Protein 9FT9 (pdb70)

Structure (mmCIF, N/CA/C/O backbone):
data_9FT9
#
_entry.id   9FT9
#
_cell.length_a   13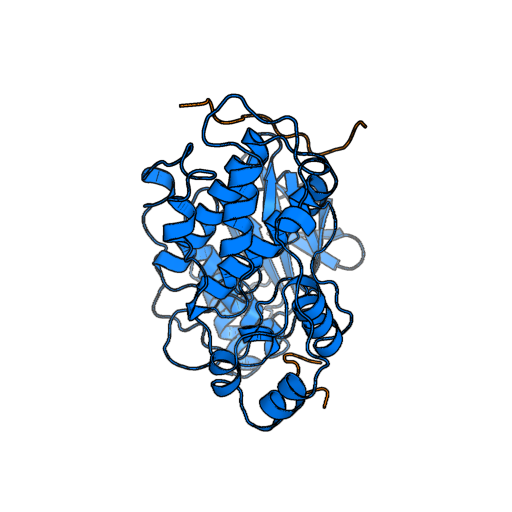7.700
_cell.length_b   137.700
_cell.length_c   63.950
_cell.angle_alpha   90.000
_cell.angle_beta   90.000
_cell.angle_gamma   120.000
#
_symmetry.space_group_name_H-M   'P 31 2 1'
#
loop_
_entity.id
_entity.type
_entity.pdbx_description
1 polymer 'Isoform 1 of Mitogen-activated protein kinase 8'
2 polymer 'C-Jun-amino-terminal kinase-interacting protein 1'
3 non-polymer 'PHOSPHOAMINOPHOSPHONIC ACID-ADENYLATE ESTER'
4 water water
#
loop_
_atom_site.group_PDB
_atom_site.id
_atom_site.type_symbol
_atom_site.label_atom_id
_atom_site.label_alt_id
_atom_site.label_comp_id
_atom_site.label_asym_id
_atom_site.label_entity_id
_atom_site.label_seq_id
_atom_site.pdbx_PDB_ins_code
_atom_site.Cartn_x
_atom_site.Cartn_y
_atom_site.Cartn_z
_atom_site.occupancy
_atom_site.B_iso_or_equiv
_atom_site.auth_seq_id
_atom_site.auth_comp_id
_atom_site.auth_asym_id
_atom_site.auth_atom_id
_atom_site.pdbx_PDB_model_num
ATOM 1 N N . ASP A 1 3 ? -51.06141 86.79520 -9.46202 1.000 141.57296 7 ASP A N 1
ATOM 2 C CA . ASP A 1 3 ? -51.91879 85.94446 -10.27903 1.000 145.44409 7 ASP A CA 1
ATOM 3 C C . ASP A 1 3 ? -51.60867 84.47607 -10.01822 1.000 150.37841 7 ASP A C 1
ATOM 4 O O . ASP A 1 3 ? -52.51628 83.63826 -9.94984 1.000 146.50882 7 ASP A O 1
ATOM 6 N N . ASN A 1 4 ? -50.32125 84.17001 -9.85818 1.000 160.02623 8 ASN A N 1
ATOM 7 C CA . ASN A 1 4 ? -49.86533 82.79312 -9.69578 1.000 156.24762 8 ASN A CA 1
ATOM 8 C C . ASN A 1 4 ? -49.83015 82.41655 -8.21843 1.000 144.62555 8 ASN A C 1
ATOM 9 O O . ASN A 1 4 ? -49.07159 82.99924 -7.43343 1.000 138.75971 8 ASN A O 1
ATOM 14 N N . ASN A 1 5 ? -50.62813 81.41958 -7.85677 1.000 123.88073 9 ASN A N 1
ATOM 15 C CA . ASN A 1 5 ? -50.79197 80.98307 -6.47862 1.000 117.57166 9 ASN A CA 1
ATOM 16 C C . ASN A 1 5 ? -49.79668 79.90820 -6.07463 1.000 103.08494 9 ASN A C 1
ATOM 17 O O . ASN A 1 5 ? -49.85525 79.41702 -4.93795 1.000 90.88548 9 ASN A O 1
ATOM 22 N N . PHE A 1 6 ? -48.90064 79.52169 -6.97205 1.000 100.57063 10 PHE A N 1
ATOM 23 C CA . PHE A 1 6 ? -47.94922 78.46326 -6.68983 1.000 98.74158 10 PHE A CA 1
ATOM 24 C C . PHE A 1 6 ? -46.53251 78.99283 -6.77337 1.000 101.01327 10 PHE A C 1
ATOM 25 O O . PHE A 1 6 ? -46.16996 79.71696 -7.70926 1.000 108.47170 10 PHE A O 1
ATOM 33 N N . TYR A 1 7 ? -45.73733 78.59835 -5.79660 1.000 96.74027 11 TYR A N 1
ATOM 34 C CA . TYR A 1 7 ? -44.29908 78.75387 -5.85254 1.000 96.57211 11 TYR A CA 1
ATOM 35 C C . TYR A 1 7 ? -43.67640 77.36073 -5.85141 1.000 93.71939 11 TYR A C 1
ATOM 36 O O . TYR A 1 7 ? -44.29959 76.37792 -5.43135 1.000 92.74368 11 TYR A O 1
ATOM 45 N N . SER A 1 8 ? -42.45907 77.27998 -6.37871 1.000 90.73845 12 SER A N 1
ATOM 46 C CA . SER A 1 8 ? -41.79060 76.01840 -6.67638 1.000 88.61020 12 SER A CA 1
ATOM 47 C C . SER A 1 8 ? -40.52341 75.91810 -5.83162 1.000 97.01584 12 SER A C 1
ATOM 48 O O . SER A 1 8 ? -39.56095 76.65837 -6.05995 1.000 106.36634 12 SER A O 1
ATOM 51 N N . VAL A 1 9 ? -40.51412 75.00084 -4.87965 1.000 91.65799 13 VAL A N 1
ATOM 52 C CA . VAL A 1 9 ? -39.34008 74.72088 -4.06365 1.000 85.56269 13 VAL A CA 1
ATOM 53 C C . VAL A 1 9 ? -38.56246 73.58214 -4.70385 1.000 90.07719 13 VAL A C 1
ATOM 54 O O . VAL A 1 9 ? -39.13719 72.71007 -5.36083 1.000 99.04387 13 VAL A O 1
ATOM 58 N N . GLU A 1 10 ? -37.24535 73.58219 -4.51543 1.000 92.43425 14 GLU A N 1
ATOM 59 C CA . GLU A 1 10 ? -36.39254 72.47421 -4.91840 1.000 87.86769 14 GLU A CA 1
ATOM 60 C C . GLU A 1 10 ? -36.04597 71.64302 -3.69174 1.000 82.38898 14 GLU A C 1
ATOM 61 O O . GLU A 1 10 ? -35.67972 72.20007 -2.65577 1.000 88.05670 14 GLU A O 1
ATOM 67 N N . ILE A 1 11 ? -36.22826 70.32085 -3.78364 1.000 95.94159 15 ILE A N 1
ATOM 68 C CA . ILE A 1 11 ? -35.87447 69.38523 -2.70597 1.000 88.23222 15 ILE A CA 1
ATOM 69 C C . ILE A 1 11 ? -35.01933 68.28864 -3.33747 1.000 89.38326 15 ILE A C 1
ATOM 70 O O . ILE A 1 11 ? -35.53064 67.23710 -3.73220 1.000 97.61328 15 ILE A O 1
ATOM 75 N N . GLY A 1 12 ? -33.70849 68.49834 -3.38190 1.000 91.97326 16 GLY A N 1
ATOM 76 C CA . GLY A 1 12 ? -32.86731 67.54890 -4.09301 1.000 90.72308 16 GLY A CA 1
ATOM 77 C C . GLY A 1 12 ? -33.29021 67.46491 -5.54831 1.000 100.90150 16 GLY A C 1
ATOM 78 O O . GLY A 1 12 ? -33.41456 68.48514 -6.23805 1.000 95.14136 16 GLY A O 1
ATOM 79 N N . ASP A 1 13 ? -33.53218 66.23187 -6.01720 1.000 110.21594 17 ASP A N 1
ATOM 80 C CA . ASP A 1 13 ? -33.92771 66.00444 -7.40964 1.000 121.60055 17 ASP A CA 1
ATOM 81 C C . ASP A 1 13 ? -35.24985 66.67740 -7.73701 1.000 116.29560 17 ASP A C 1
ATOM 82 O O . ASP A 1 13 ? -35.35551 67.44266 -8.70438 1.000 120.08101 17 ASP A O 1
ATOM 87 N N . SER A 1 14 ? -36.27297 66.39047 -6.94464 1.000 109.93835 18 SER A N 1
ATOM 88 C CA . SER A 1 14 ? -37.63429 66.71411 -7.32406 1.000 109.74598 18 SER A CA 1
ATOM 89 C C . SER A 1 14 ? -37.96422 68.16295 -6.98600 1.000 103.04427 18 SER A C 1
ATOM 90 O O . SER A 1 14 ? -37.41858 68.75299 -6.04496 1.000 95.94262 18 SER A O 1
ATOM 93 N N . THR A 1 15 ? -38.85534 68.73820 -7.78711 1.000 101.30569 19 THR A N 1
ATOM 94 C CA . THR A 1 15 ? -39.33952 70.09692 -7.59459 1.000 91.88444 19 THR A CA 1
ATOM 95 C C . THR A 1 15 ? -40.77446 70.03776 -7.09304 1.000 89.29396 19 THR A C 1
ATOM 96 O O . THR A 1 15 ? -41.64255 69.46831 -7.76393 1.000 91.16635 19 THR A O 1
ATOM 100 N N . PHE A 1 16 ? -41.02362 70.61679 -5.92183 1.000 85.55620 20 PHE A N 1
ATOM 101 C CA . PHE A 1 16 ? -42.38182 70.74982 -5.40615 1.000 84.12073 20 PHE A CA 1
ATOM 102 C C . PHE A 1 16 ? -42.95269 72.08988 -5.84456 1.000 87.74964 20 PHE A C 1
ATOM 103 O O . PHE A 1 16 ? -42.37612 73.14735 -5.55064 1.000 93.67989 20 PHE A O 1
ATOM 111 N N . THR A 1 17 ? -44.05975 72.05163 -6.56100 1.000 81.33245 21 THR A N 1
ATOM 112 C CA . THR A 1 17 ? -44.80271 73.26376 -6.86386 1.000 88.73414 21 THR A CA 1
ATOM 113 C C . THR A 1 17 ? -46.06616 73.19694 -6.03387 1.000 82.13590 21 THR A C 1
ATOM 114 O O . THR A 1 17 ? -46.91674 72.33620 -6.26514 1.000 84.07704 21 THR A O 1
ATOM 118 N N . VAL A 1 18 ? -46.16993 74.08372 -5.05005 1.000 82.25475 22 VAL A N 1
ATOM 119 C CA . VAL A 1 18 ? -47.20813 73.99160 -4.03754 1.000 81.10039 22 VAL A CA 1
ATOM 120 C C . VAL A 1 18 ? -47.83123 75.35920 -3.82241 1.000 85.31458 22 VAL A C 1
ATOM 121 O O . VAL A 1 18 ? -47.24373 76.39606 -4.14966 1.000 90.81694 22 VAL A O 1
ATOM 125 N N . LEU A 1 19 ? -49.03521 75.34532 -3.24921 1.000 80.01432 23 LEU A N 1
ATOM 126 C CA . LEU A 1 19 ? -49.72523 76.58967 -2.93451 1.000 81.33968 23 LEU A CA 1
ATOM 127 C C . LEU A 1 19 ? -48.90489 77.41356 -1.95665 1.000 80.40952 23 LEU A C 1
ATOM 128 O O . LEU A 1 19 ? -48.12297 76.88151 -1.16062 1.000 79.20264 23 LEU A O 1
ATOM 133 N N . LYS A 1 20 ? -49.10044 78.73424 -2.02680 1.000 82.61617 24 LYS A N 1
ATOM 134 C CA . LYS A 1 20 ? -48.34178 79.64305 -1.17751 1.000 81.14207 24 LYS A CA 1
ATOM 135 C C . LYS A 1 20 ? -48.57448 79.36379 0.31317 1.000 78.93830 24 LYS A C 1
ATOM 136 O O . LYS A 1 20 ? -47.68986 79.63481 1.13546 1.000 83.78460 24 LYS A O 1
ATOM 142 N N . ARG A 1 21 ? -49.73709 78.80082 0.68010 1.000 78.26740 25 ARG A N 1
ATOM 143 C CA . ARG A 1 21 ? -50.07704 78.61033 2.09086 1.000 75.09355 25 ARG A CA 1
ATOM 144 C C . ARG A 1 21 ? -49.11221 77.66549 2.79952 1.000 81.30186 25 ARG A C 1
ATOM 145 O O . ARG A 1 21 ? -49.01420 77.70543 4.03605 1.000 80.76605 25 ARG A O 1
ATOM 153 N N . TYR A 1 22 ? -48.39900 76.82206 2.04490 1.000 75.88132 26 TYR A N 1
ATOM 154 C CA . TYR A 1 22 ? -47.50379 75.81327 2.59960 1.000 77.80758 26 TYR A CA 1
ATOM 155 C C . TYR A 1 22 ? -46.07522 76.33475 2.50565 1.000 82.61879 26 TYR A C 1
ATOM 156 O O . TYR A 1 22 ? -45.51446 76.44383 1.40962 1.000 82.58774 26 TYR A O 1
ATOM 165 N N . GLN A 1 23 ? -45.49238 76.64561 3.65947 1.000 82.84757 27 GLN A N 1
ATOM 166 C CA . GLN A 1 23 ? -44.22561 77.34928 3.75987 1.000 80.48515 27 GLN A CA 1
ATOM 167 C C . GLN A 1 23 ? -43.17820 76.45232 4.38914 1.000 79.15903 27 GLN A C 1
ATOM 168 O O . GLN A 1 23 ? -43.50034 75.56223 5.17724 1.000 82.88273 27 GLN A O 1
ATOM 174 N N . ASN A 1 24 ? -41.92120 76.69618 4.03073 1.000 76.09573 28 ASN A N 1
ATOM 175 C CA . ASN A 1 24 ? -40.77806 76.10142 4.72876 1.000 81.37169 28 ASN A CA 1
ATOM 176 C C . ASN A 1 24 ? -40.76419 74.56890 4.60159 1.000 79.97970 28 ASN A C 1
ATOM 177 O O . ASN A 1 24 ? -40.57796 73.83851 5.58298 1.000 76.21119 28 ASN A O 1
ATOM 182 N N . LEU A 1 25 ? -40.94850 74.07902 3.37253 1.000 77.52131 29 LEU A N 1
ATOM 183 C CA . LEU A 1 25 ? -40.89202 72.63877 3.12917 1.000 79.14340 29 LEU A CA 1
ATOM 184 C C . LEU A 1 25 ? -39.52155 72.07422 3.48956 1.000 72.11995 29 LEU A C 1
ATOM 185 O O . LEU A 1 25 ? -38.48548 72.70765 3.24601 1.000 78.11844 29 LEU A O 1
ATOM 190 N N . LYS A 1 26 ? -39.52453 70.87575 4.09384 1.000 65.65358 30 LYS A N 1
ATOM 191 C CA . LYS A 1 26 ? -38.30683 70.12646 4.40579 1.000 67.59916 30 LYS A CA 1
ATOM 192 C C . LYS A 1 26 ? -38.59889 68.63666 4.30223 1.000 71.80883 30 LYS A C 1
ATOM 193 O O . LYS A 1 26 ? -39.72824 68.21975 4.58819 1.000 77.06111 30 LYS A O 1
ATOM 199 N N . PRO A 1 27 ? -37.62684 67.81514 3.89701 1.000 72.79044 31 PRO A N 1
ATOM 200 C CA . PRO A 1 27 ? -37.91254 66.39291 3.65330 1.000 67.16126 31 PRO A CA 1
ATOM 201 C C . PRO A 1 27 ? -37.89023 65.56225 4.92732 1.000 73.26312 31 PRO A C 1
ATOM 202 O O . PRO A 1 27 ? -37.01861 65.74196 5.78432 1.000 68.74736 31 PRO A O 1
ATOM 206 N N . ILE A 1 28 ? -38.83389 64.59950 5.01715 1.000 70.64623 32 ILE A N 1
ATOM 207 C CA . ILE A 1 28 ? -38.99651 63.76743 6.21763 1.000 71.98591 32 ILE A CA 1
ATOM 208 C C . ILE A 1 28 ? -39.01289 62.25975 5.94363 1.000 70.01706 32 ILE A C 1
ATOM 209 O O . ILE A 1 28 ? -38.92010 61.46200 6.88646 1.000 73.90344 32 ILE A O 1
ATOM 214 N N . GLY A 1 29 ? -39.13474 61.85122 4.68052 1.000 71.44398 33 GLY A N 1
ATOM 215 C CA . GLY A 1 29 ? -39.20461 60.43276 4.35336 1.000 72.13161 33 GLY A CA 1
ATOM 216 C C . GLY A 1 29 ? -39.39377 60.22573 2.86163 1.000 74.32702 33 GLY A C 1
ATOM 217 O O . GLY A 1 29 ? -39.54191 61.18100 2.09073 1.000 72.65706 33 GLY A O 1
ATOM 218 N N . SER A 1 30 ? -39.41270 58.95087 2.45931 1.000 75.31886 34 SER A N 1
ATOM 219 C CA . SER A 1 30 ? -39.45751 58.62745 1.03651 1.000 77.41705 34 SER A CA 1
ATOM 220 C C . SER A 1 30 ? -39.90256 57.18380 0.81934 1.000 78.83542 34 SER A C 1
ATOM 221 O O . SER A 1 30 ? -39.99647 56.38248 1.75253 1.000 76.54961 34 SER A O 1
ATOM 224 N N . GLY A 1 31 ? -40.15982 56.86831 -0.44277 1.000 80.88158 35 GLY A N 1
ATOM 225 C CA . GLY A 1 31 ? -40.55867 55.53650 -0.82653 1.000 81.63911 35 GLY A CA 1
ATOM 226 C C . GLY A 1 31 ? -40.63603 55.43571 -2.33226 1.000 91.29289 35 GLY A C 1
ATOM 227 O O . GLY A 1 31 ? -40.19215 56.32842 -3.05932 1.000 82.84070 35 GLY A O 1
ATOM 228 N N . ALA A 1 32 ? -41.24768 54.33911 -2.78861 1.000 88.38175 36 ALA A N 1
ATOM 229 C CA . ALA A 1 32 ? -41.37243 54.08570 -4.22071 1.000 94.57895 36 ALA A CA 1
ATOM 230 C C . ALA A 1 32 ? -41.97531 55.27618 -4.95912 1.000 96.33111 36 ALA A C 1
ATOM 231 O O . ALA A 1 32 ? -41.56406 55.59202 -6.08350 1.000 101.88691 36 ALA A O 1
ATOM 233 N N . GLN A 1 33 ? -42.94119 55.95427 -4.33955 1.000 88.15315 37 GLN A N 1
ATOM 234 C CA . GLN A 1 33 ? -43.67730 57.02845 -4.99113 1.000 95.33386 37 GLN A CA 1
ATOM 235 C C . GLN A 1 33 ? -42.98030 58.39990 -4.88224 1.000 93.18484 37 GLN A C 1
ATOM 236 O O . GLN A 1 33 ? -43.54346 59.41041 -5.32366 1.000 93.39350 37 GLN A O 1
ATOM 242 N N . GLY A 1 34 ? -41.76673 58.46462 -4.33151 1.000 94.88060 38 GLY A N 1
ATOM 243 C CA . GLY A 1 34 ? -41.01092 59.70024 -4.27061 1.000 98.21317 38 GLY A CA 1
ATOM 244 C C . GLY A 1 34 ? -40.74545 60.12157 -2.82960 1.000 98.55364 38 GLY A C 1
ATOM 245 O O . GLY A 1 34 ? -40.50919 59.28822 -1.95383 1.000 107.60701 38 GLY A O 1
ATOM 246 N N . ILE A 1 35 ? -40.80631 61.42847 -2.59793 1.000 86.81055 39 ILE A N 1
ATOM 247 C CA . ILE A 1 35 ? -40.27730 62.04442 -1.38903 1.000 84.88362 39 ILE A CA 1
ATOM 248 C C . ILE A 1 35 ? -41.39624 62.79509 -0.67698 1.000 77.69522 39 ILE A C 1
ATOM 249 O O . ILE A 1 35 ? -42.25077 63.41261 -1.32167 1.000 80.53150 39 ILE A O 1
ATOM 254 N N . VAL A 1 36 ? -41.41454 62.70564 0.65154 1.000 68.81060 40 VAL A N 1
ATOM 255 C CA . VAL A 1 36 ? -42.43575 63.34217 1.47325 1.000 69.63939 40 VAL A CA 1
ATOM 256 C C . VAL A 1 36 ? -41.81277 64.51920 2.20609 1.000 68.18619 40 VAL A C 1
ATOM 257 O O . VAL A 1 36 ? -40.68971 64.42313 2.70647 1.000 73.23503 40 VAL A O 1
ATOM 261 N N . CYS A 1 37 ? -42.53241 65.63589 2.25892 1.000 66.51761 41 CYS A N 1
ATOM 262 C CA . CYS A 1 37 ? -42.05324 66.84393 2.91904 1.000 68.85359 41 CYS A CA 1
ATOM 263 C C . CYS A 1 37 ? -42.96051 67.24698 4.07355 1.000 69.18956 41 CYS A C 1
ATOM 264 O O . CYS A 1 37 ? -44.17956 67.08781 3.99960 1.000 73.40092 41 CYS A O 1
ATOM 267 N N . ALA A 1 38 ? -42.36486 67.74226 5.15494 1.000 70.00289 42 ALA A N 1
ATOM 268 C CA . ALA A 1 38 ? -43.13937 68.47080 6.14548 1.000 63.15931 42 ALA A CA 1
ATOM 269 C C . ALA A 1 38 ? -43.25580 69.92217 5.70924 1.000 69.73715 42 ALA A C 1
ATOM 270 O O . ALA A 1 38 ? -42.39144 70.44410 4.99865 1.000 75.97092 42 ALA A O 1
ATOM 272 N N . ALA A 1 39 ? -44.33756 70.57702 6.12078 1.000 69.24500 43 ALA A N 1
ATOM 273 C CA . ALA A 1 39 ? -44.48329 71.99321 5.80708 1.000 71.64214 43 ALA A CA 1
ATOM 274 C C . ALA A 1 39 ? -45.35699 72.66279 6.84996 1.000 78.04063 43 ALA A C 1
ATOM 275 O O . ALA A 1 39 ? -46.12820 72.00924 7.56395 1.000 74.49851 43 ALA A O 1
ATOM 277 N N . TYR A 1 40 ? -45.23762 73.98781 6.90969 1.000 73.97980 44 TYR A N 1
ATOM 278 C CA . TYR A 1 40 ? -46.09691 74.81000 7.74362 1.000 78.01369 44 TYR A CA 1
ATOM 279 C C . TYR A 1 40 ? -47.22903 75.37785 6.88780 1.000 80.96908 44 TYR A C 1
ATOM 280 O O . TYR A 1 40 ? -46.97489 76.06976 5.89008 1.000 80.86681 44 TYR A O 1
ATOM 289 N N . ASP A 1 41 ? -48.47480 75.06425 7.26638 1.000 80.70273 45 ASP A N 1
ATOM 290 C CA . ASP A 1 41 ? -49.66853 75.58303 6.59093 1.000 78.42450 45 ASP A CA 1
ATOM 291 C C . ASP A 1 41 ? -50.11271 76.87010 7.28334 1.000 86.12077 45 ASP A C 1
ATOM 292 O O . ASP A 1 41 ? -50.75004 76.82556 8.34530 1.000 81.91230 45 ASP A O 1
ATOM 297 N N . ALA A 1 42 ? -49.82663 78.01474 6.64922 1.000 82.44020 46 ALA A N 1
ATOM 298 C CA . ALA A 1 42 ? -50.07097 79.31350 7.27158 1.000 86.83023 46 ALA A CA 1
ATOM 299 C C . ALA A 1 42 ? -51.54984 79.57823 7.53891 1.000 87.09409 46 ALA A C 1
ATOM 300 O O . ALA A 1 42 ? -51.87064 80.39692 8.40742 1.000 90.99922 46 ALA A O 1
ATOM 302 N N . ILE A 1 43 ? -52.45176 78.88247 6.84357 1.000 87.40157 47 ILE A N 1
ATOM 303 C CA . ILE A 1 43 ? -53.88544 79.08982 7.02916 1.000 79.93201 47 ILE A CA 1
ATOM 304 C C . ILE A 1 43 ? -54.40702 78.29197 8.22231 1.000 84.22525 47 ILE A C 1
ATOM 305 O O . ILE A 1 43 ? -55.17448 78.81222 9.04159 1.000 85.55755 47 ILE A O 1
ATOM 310 N N . LEU A 1 44 ? -54.01484 77.01264 8.33567 1.000 86.68604 48 LEU A N 1
ATOM 311 C CA . LEU A 1 44 ? -54.39934 76.18137 9.48005 1.000 81.62299 48 LEU A CA 1
ATOM 312 C C . LEU A 1 44 ? -53.48521 76.38312 10.68844 1.000 89.50103 48 LEU A C 1
ATOM 313 O O . LEU A 1 44 ? -53.83416 75.93141 11.79397 1.000 85.47881 48 LEU A O 1
ATOM 318 N N . GLU A 1 45 ? -52.32716 77.03718 10.48459 1.000 84.97878 49 GLU A N 1
ATOM 319 C CA . GLU A 1 45 ? -51.35081 77.34687 11.53206 1.000 83.72340 49 GLU A CA 1
ATOM 320 C C . GLU A 1 45 ? -50.90524 76.08640 12.27183 1.000 83.11187 49 GLU A C 1
ATOM 321 O O . GLU A 1 45 ? -50.97023 75.99423 13.50268 1.000 83.25912 49 GLU A O 1
ATOM 327 N N . ARG A 1 46 ? -50.44308 75.10866 11.49598 1.000 85.57909 50 ARG A N 1
ATOM 328 C CA . ARG A 1 46 ? -49.89046 73.87313 12.03125 1.000 82.77419 50 ARG A CA 1
ATOM 329 C C . ARG A 1 46 ? -49.07086 73.22111 10.93158 1.000 77.55919 50 ARG A C 1
ATOM 330 O O . ARG A 1 46 ? -49.16921 73.59014 9.75395 1.000 70.43495 50 ARG A O 1
ATOM 338 N N . ASN A 1 47 ? -48.26038 72.24192 11.33613 1.000 81.81984 51 ASN A N 1
ATOM 339 C CA . ASN A 1 47 ? -47.45545 71.47207 10.39902 1.000 74.35446 51 ASN A CA 1
ATOM 340 C C . ASN A 1 47 ? -48.30467 70.43113 9.68461 1.000 71.04775 51 ASN A C 1
ATOM 341 O O . ASN A 1 47 ? -49.26218 69.87690 10.23919 1.000 71.50638 51 ASN A O 1
ATOM 346 N N . VAL A 1 48 ? -47.92696 70.14981 8.44342 1.000 66.06283 52 VAL A N 1
ATOM 347 C CA . VAL A 1 48 ? -48.57975 69.12982 7.64428 1.000 70.23270 52 VAL A CA 1
ATOM 348 C C . VAL A 1 48 ? -47.51528 68.30136 6.93535 1.000 68.47955 52 VAL A C 1
ATOM 349 O O . VAL A 1 48 ? -46.32475 68.62331 6.94483 1.000 68.40018 52 VAL A O 1
ATOM 353 N N . ALA A 1 49 ? -47.96832 67.23616 6.29353 1.000 64.25128 53 ALA A N 1
ATOM 354 C CA . ALA A 1 49 ? -47.13157 66.42730 5.42711 1.000 66.63879 53 ALA A CA 1
ATOM 355 C C . ALA A 1 49 ? -47.63031 66.55749 3.99703 1.000 67.38407 53 ALA A C 1
ATOM 356 O O . ALA A 1 49 ? -48.82694 66.73586 3.75787 1.000 67.52278 53 ALA A O 1
ATOM 358 N N . ILE A 1 50 ? -46.69355 66.50854 3.04908 1.000 67.00436 54 ILE A N 1
ATOM 359 C CA . ILE A 1 50 ? -46.98354 66.75664 1.63951 1.000 66.97320 54 ILE A CA 1
ATOM 360 C C . ILE A 1 50 ? -46.29723 65.67766 0.81360 1.000 69.15200 54 ILE A C 1
ATOM 361 O O . ILE A 1 50 ? -45.06768 65.56092 0.83354 1.000 75.29662 54 ILE A O 1
ATOM 366 N N . LYS A 1 51 ? -47.08148 64.90668 0.07969 1.000 70.36834 55 LYS A N 1
ATOM 367 C CA . LYS A 1 51 ? -46.59008 63.82769 -0.75287 1.000 70.51790 55 LYS A CA 1
ATOM 368 C C . LYS A 1 51 ? -46.80652 64.25827 -2.18975 1.000 71.18286 55 LYS A C 1
ATOM 369 O O . LYS A 1 51 ? -47.81283 64.90149 -2.49038 1.000 71.63741 55 LYS A O 1
ATOM 375 N N . LYS A 1 52 ? -45.85893 63.94275 -3.07099 1.000 71.53297 56 LYS A N 1
ATOM 376 C CA . LYS A 1 52 ? -45.99238 64.28353 -4.48260 1.000 78.55763 56 LYS A CA 1
ATOM 377 C C . LYS A 1 52 ? -46.00696 63.02301 -5.32852 1.000 83.31837 56 LYS A C 1
ATOM 378 O O . LYS A 1 52 ? -45.07743 62.21013 -5.25434 1.000 91.29761 56 LYS A O 1
ATOM 384 N N . LEU A 1 53 ? -47.04124 62.88096 -6.15374 1.000 82.32791 57 LEU A N 1
ATOM 385 C CA . LEU A 1 53 ? -47.09165 61.84513 -7.18360 1.000 85.15565 57 LEU A CA 1
ATOM 386 C C . LEU A 1 53 ? -46.80277 62.51360 -8.52338 1.000 83.44018 57 LEU A C 1
ATOM 387 O O . LEU A 1 53 ? -47.62000 63.29530 -9.02245 1.000 81.03786 57 LEU A O 1
ATOM 392 N N . SER A 1 54 ? -45.64871 62.21642 -9.10455 1.000 82.61462 58 SER A N 1
ATOM 393 C CA . SER A 1 54 ? -45.27825 62.80179 -10.38254 1.000 87.72569 58 SER A CA 1
ATOM 394 C C . SER A 1 54 ? -45.65586 61.83950 -11.50274 1.000 90.62673 58 SER A C 1
ATOM 395 O O . SER A 1 54 ? -45.39281 60.63372 -11.40749 1.000 93.26787 58 SER A O 1
ATOM 398 N N . ARG A 1 55 ? -46.30884 62.38995 -12.55031 1.000 90.74747 59 ARG A N 1
ATOM 399 C CA . ARG A 1 55 ? -46.86349 61.72956 -13.73436 1.000 92.57841 59 ARG A CA 1
ATOM 400 C C . ARG A 1 55 ? -47.40931 60.35200 -13.39302 1.000 93.29275 59 ARG A C 1
ATOM 401 O O . ARG A 1 55 ? -47.01279 59.35791 -14.01461 1.000 93.14135 59 ARG A O 1
ATOM 409 N N . PRO A 1 56 ? -48.30053 60.24610 -12.40678 1.000 91.87843 60 PRO A N 1
ATOM 410 C CA . PRO A 1 56 ? -48.73013 58.91026 -11.96579 1.000 89.23628 60 PRO A CA 1
ATOM 411 C C . PRO A 1 56 ? -49.44967 58.11721 -13.04920 1.000 93.52608 60 PRO A C 1
ATOM 412 O O . PRO A 1 56 ? -49.40364 56.87898 -13.01981 1.000 92.53654 60 PRO A O 1
ATOM 416 N N . PHE A 1 57 ? -50.09204 58.78926 -14.01674 1.000 90.83780 61 PHE A N 1
ATOM 417 C CA . PHE A 1 57 ? -50.73784 58.13767 -15.15712 1.000 88.05962 61 PHE A CA 1
ATOM 418 C C . PHE A 1 57 ? -49.73943 57.62042 -16.19940 1.000 92.60040 61 PHE A C 1
ATOM 419 O O . PHE A 1 57 ? -50.17364 57.16272 -17.26359 1.000 94.45818 61 PHE A O 1
ATOM 427 N N . GLN A 1 58 ? -48.42658 57.68909 -15.93232 1.000 92.50172 62 GLN A N 1
ATOM 428 C CA . GLN A 1 58 ? -47.43352 57.37360 -16.96358 1.000 97.15732 62 GLN A CA 1
ATOM 429 C C . GLN A 1 58 ? -47.45981 55.89984 -17.36598 1.000 101.83912 62 GLN A C 1
ATOM 430 O O . GLN A 1 58 ? -47.16415 55.57771 -18.52196 1.000 110.17990 62 GLN A O 1
ATOM 436 N N . ASN A 1 59 ? -47.78907 54.99219 -16.44506 1.000 98.31142 63 ASN A N 1
ATOM 437 C CA . ASN A 1 59 ? -47.89732 53.58001 -16.79108 1.000 97.31850 63 ASN A CA 1
ATOM 438 C C . ASN A 1 59 ? -48.88140 52.90310 -15.84884 1.000 93.27152 63 ASN A C 1
ATOM 439 O O . ASN A 1 59 ? -49.34635 53.49473 -14.87194 1.000 91.68859 63 ASN A O 1
ATOM 444 N N . GLN A 1 60 ? -49.14782 51.62467 -16.12581 1.000 94.06814 64 GLN A N 1
ATOM 445 C CA . GLN A 1 60 ? -50.24809 50.92484 -15.46959 1.000 92.34467 64 GLN A CA 1
ATOM 446 C C . GLN A 1 60 ? -50.07760 50.86995 -13.95696 1.000 90.84523 64 GLN A C 1
ATOM 447 O O . GLN A 1 60 ? -50.97388 51.27793 -13.20759 1.000 90.78785 64 GLN A O 1
ATOM 453 N N . THR A 1 61 ? -48.93179 50.36076 -13.48530 1.000 85.90137 65 THR A N 1
ATOM 454 C CA . THR A 1 61 ? -48.80550 50.05947 -12.05950 1.000 87.14342 65 THR A CA 1
ATOM 455 C C . THR A 1 61 ? -48.75161 51.33582 -11.21670 1.000 89.76992 65 THR A C 1
ATOM 456 O O . THR A 1 61 ? -49.26642 51.36115 -10.08786 1.000 86.60970 65 THR A O 1
ATOM 460 N N . HIS A 1 62 ? -48.14191 52.40731 -11.74423 1.000 87.60350 66 HIS A N 1
ATOM 461 C CA . HIS A 1 62 ? -48.16711 53.69197 -11.04536 1.000 81.19946 66 HIS A CA 1
ATOM 462 C C . HIS A 1 62 ? -49.56989 54.26916 -11.00420 1.000 79.08092 66 HIS A C 1
ATOM 463 O O . HIS A 1 62 ? -49.96716 54.86248 -9.99408 1.000 77.72281 66 HIS A O 1
ATOM 470 N N . ALA A 1 63 ? -50.32832 54.11932 -12.10166 1.000 83.97323 67 ALA A N 1
ATOM 471 C CA . ALA A 1 63 ? -51.66729 54.70640 -12.18865 1.000 82.64517 67 ALA A CA 1
ATOM 472 C C . ALA A 1 63 ? -52.63553 54.03482 -11.22842 1.000 79.91896 67 ALA A C 1
ATOM 473 O O . ALA A 1 63 ? -53.35243 54.70968 -10.48075 1.000 78.84954 67 ALA A O 1
ATOM 475 N N . LYS A 1 64 ? -52.68071 52.70220 -11.24625 1.000 82.83206 68 LYS A N 1
ATOM 476 C CA . LYS A 1 64 ? -53.54391 51.97747 -10.31943 1.000 81.82013 68 LYS A CA 1
ATOM 477 C C . LYS A 1 64 ? -53.20502 52.34989 -8.88404 1.000 74.96263 68 LYS A C 1
ATOM 478 O O . LYS A 1 64 ? -54.10077 52.58403 -8.06176 1.000 72.31780 68 LYS A O 1
ATOM 484 N N . ARG A 1 65 ? -51.90967 52.45186 -8.58259 1.000 71.48513 69 ARG A N 1
ATOM 485 C CA . ARG A 1 65 ? -51.47311 52.75430 -7.22522 1.000 73.29299 69 ARG A CA 1
ATOM 486 C C . ARG A 1 65 ? -51.91174 54.15975 -6.79925 1.000 74.13951 69 ARG A C 1
ATOM 487 O O . ARG A 1 65 ? -52.33842 54.35793 -5.65545 1.000 74.65813 69 ARG A O 1
ATOM 495 N N . ALA A 1 66 ? -51.84178 55.14058 -7.71219 1.000 70.64057 70 ALA A N 1
ATOM 496 C CA . ALA A 1 66 ? -52.24757 56.50896 -7.38897 1.000 67.27345 70 ALA A CA 1
ATOM 497 C C . ALA A 1 66 ? -53.75707 56.62892 -7.21607 1.000 70.92739 70 ALA A C 1
ATOM 498 O O . ALA A 1 66 ? -54.23320 57.22758 -6.24256 1.000 72.34044 70 ALA A O 1
ATOM 500 N N . TYR A 1 67 ? -54.52502 56.08982 -8.17067 1.000 69.52924 71 TYR A N 1
ATOM 501 C CA . TYR A 1 67 ? -55.98101 56.09649 -8.06587 1.000 73.76975 71 TYR A CA 1
ATOM 502 C C . TYR A 1 67 ? -56.43389 55.52220 -6.72931 1.000 71.03753 71 TYR A C 1
ATOM 503 O O . TYR A 1 67 ? -57.19755 56.15486 -5.98965 1.000 66.92591 71 TYR A O 1
ATOM 512 N N . ARG A 1 68 ? -55.93946 54.33032 -6.38780 1.000 70.21241 72 ARG A N 1
ATOM 513 C CA . ARG A 1 68 ? -56.29641 53.72002 -5.11290 1.000 71.85649 72 ARG A CA 1
ATOM 514 C C . ARG A 1 68 ? -55.99153 54.66069 -3.95351 1.000 71.79780 72 ARG A C 1
ATOM 515 O O . ARG A 1 68 ? -56.84072 54.86570 -3.07262 1.000 68.76230 72 ARG A O 1
ATOM 523 N N . GLU A 1 69 ? -54.80199 55.27653 -3.95935 1.000 62.83125 73 GLU A N 1
ATOM 524 C CA . GLU A 1 69 ? -54.45021 56.19594 -2.88233 1.000 70.57947 73 GLU A CA 1
ATOM 525 C C . GLU A 1 69 ? -55.47481 57.32928 -2.76297 1.000 71.64553 73 GLU A C 1
ATOM 526 O O . GLU A 1 69 ? -56.05457 57.54835 -1.68909 1.000 69.58674 73 GLU A O 1
ATOM 532 N N . LEU A 1 70 ? -55.74524 58.03330 -3.86657 1.000 69.78511 74 LEU A N 1
ATOM 533 C CA . LEU A 1 70 ? -56.66746 59.16425 -3.80583 1.000 70.94451 74 LEU A CA 1
ATOM 534 C C . LEU A 1 70 ? -58.03904 58.72556 -3.32047 1.000 73.08567 74 LEU A C 1
ATOM 535 O O . LEU A 1 70 ? -58.60997 59.34020 -2.41163 1.000 75.21672 74 LEU A O 1
ATOM 540 N N . VAL A 1 71 ? -58.57964 57.64876 -3.89961 1.000 71.52636 75 VAL A N 1
ATOM 541 C CA . VAL A 1 71 ? -59.95884 57.27990 -3.59098 1.000 67.01418 75 VAL A CA 1
ATOM 542 C C . VAL A 1 71 ? -60.08564 56.93108 -2.12307 1.000 67.43407 75 VAL A C 1
ATOM 543 O O . VAL A 1 71 ? -61.03608 57.34973 -1.45140 1.000 71.73470 75 VAL A O 1
ATOM 547 N N . LEU A 1 72 ? -59.12689 56.15851 -1.60003 1.000 67.37161 76 LEU A N 1
ATOM 548 C CA . LEU A 1 72 ? -59.24157 55.66967 -0.22603 1.000 66.64179 76 LEU A CA 1
ATOM 549 C C . LEU A 1 72 ? -58.87056 56.72392 0.80903 1.000 74.41054 76 LEU A C 1
ATOM 550 O O . LEU A 1 72 ? -59.43523 56.71661 1.90751 1.000 74.50717 76 LEU A O 1
ATOM 555 N N . MET A 1 73 ? -57.92811 57.62746 0.50433 1.000 70.88146 77 MET A N 1
ATOM 556 C CA . MET A 1 73 ? -57.69151 58.73224 1.42757 1.000 71.44795 77 MET A CA 1
ATOM 557 C C . MET A 1 73 ? -58.95658 59.55956 1.63888 1.000 69.83005 77 MET A C 1
ATOM 558 O O . MET A 1 73 ? -59.17949 60.09642 2.73635 1.000 65.77204 77 MET A O 1
ATOM 563 N N . LYS A 1 74 ? -59.81349 59.65198 0.62155 1.000 72.18597 78 LYS A N 1
ATOM 564 C CA . LYS A 1 74 ? -61.04492 60.41452 0.80148 1.000 73.81389 78 LYS A CA 1
ATOM 565 C C . LYS A 1 74 ? -62.09309 59.66802 1.61993 1.000 72.66808 78 LYS A C 1
ATOM 566 O O . LYS A 1 74 ? -62.93532 60.31755 2.24551 1.000 83.35268 78 LYS A O 1
ATOM 572 N N . CYS A 1 75 ? -62.06240 58.32707 1.63592 1.000 68.23108 79 CYS A N 1
ATOM 573 C CA . CYS A 1 75 ? -63.07392 57.54925 2.36002 1.000 75.48247 79 CYS A CA 1
ATOM 574 C C . CYS A 1 75 ? -62.75845 57.41177 3.82999 1.000 74.19171 79 CYS A C 1
ATOM 575 O O . CYS A 1 75 ? -63.67576 57.39604 4.65813 1.000 76.26749 79 CYS A O 1
ATOM 578 N N . VAL A 1 76 ? -61.48025 57.26548 4.16231 1.000 66.67421 80 VAL A N 1
ATOM 579 C CA . VAL A 1 76 ? -61.12866 56.81428 5.49102 1.000 68.02095 80 VAL A CA 1
ATOM 580 C C . VAL A 1 76 ? -61.42731 57.90516 6.49755 1.000 71.25895 80 VAL A C 1
ATOM 581 O O . VAL A 1 76 ? -61.39490 59.10178 6.19237 1.000 74.67415 80 VAL A O 1
ATOM 585 N N . ASN A 1 77 ? -61.78133 57.48208 7.70167 1.000 62.35603 81 ASN A N 1
ATOM 586 C CA . ASN A 1 77 ? -62.11913 58.45129 8.72468 1.000 69.22838 81 ASN A CA 1
ATOM 587 C C . ASN A 1 77 ? -61.95056 57.72802 10.05920 1.000 64.51643 81 ASN A C 1
ATOM 588 O O . ASN A 1 77 ? -62.90390 57.13385 10.56332 1.000 73.24144 81 ASN A O 1
ATOM 593 N N . HIS A 1 78 ? -60.76277 57.83831 10.64311 1.000 60.35539 82 HIS A N 1
ATOM 594 C CA . HIS A 1 78 ? -60.53698 57.15332 11.90382 1.000 60.95563 82 HIS A CA 1
ATOM 595 C C . HIS A 1 78 ? -59.24132 57.67834 12.51111 1.000 59.61227 82 HIS A C 1
ATOM 596 O O . HIS A 1 78 ? -58.28975 57.98380 11.78139 1.000 57.92719 82 HIS A O 1
ATOM 603 N N . LYS A 1 79 ? -59.21916 57.79349 13.84779 1.000 57.09362 83 LYS A N 1
ATOM 604 C CA . LYS A 1 79 ? -58.07408 58.38299 14.53746 1.000 62.57067 83 LYS A CA 1
ATOM 605 C C . LYS A 1 79 ? -56.78369 57.60898 14.28714 1.000 63.63311 83 LYS A C 1
ATOM 606 O O . LYS A 1 79 ? -55.70688 58.15658 14.50013 1.000 69.99623 83 LYS A O 1
ATOM 612 N N . ASN A 1 80 ? -56.85992 56.33777 13.88506 1.000 63.22348 84 ASN A N 1
ATOM 613 C CA . ASN A 1 80 ? -55.66739 55.53792 13.63099 1.000 57.49227 84 ASN A CA 1
ATOM 614 C C . ASN A 1 80 ? -55.45150 55.28337 12.14632 1.000 58.39853 84 ASN A C 1
ATOM 615 O O . ASN A 1 80 ? -54.71072 54.36742 11.77493 1.000 61.90956 84 ASN A O 1
ATOM 620 N N . ILE A 1 81 ? -56.06273 56.09525 11.29686 1.000 62.15121 85 ILE A N 1
ATOM 621 C CA . ILE A 1 81 ? -55.74369 56.17106 9.87756 1.000 62.74968 85 ILE A CA 1
ATOM 622 C C . ILE A 1 81 ? -55.31243 57.60133 9.59166 1.000 64.03741 85 ILE A C 1
ATOM 623 O O . ILE A 1 81 ? -55.97248 58.55374 10.03024 1.000 73.45691 85 ILE A O 1
ATOM 628 N N . ILE A 1 82 ? -54.21359 57.75207 8.85458 1.000 64.98165 86 ILE A N 1
ATOM 629 C CA . ILE A 1 82 ? -53.71557 59.08468 8.54519 1.000 65.84760 86 ILE A CA 1
ATOM 630 C C . ILE A 1 82 ? -54.82402 59.91368 7.91538 1.000 68.18496 86 ILE A C 1
ATOM 631 O O . ILE A 1 82 ? -55.59777 59.43151 7.07181 1.000 67.83322 86 ILE A O 1
ATOM 636 N N . GLY A 1 83 ? -54.93492 61.16400 8.36111 1.000 66.55279 87 GLY A N 1
ATOM 637 C CA . GLY A 1 83 ? -56.05446 62.01007 7.98195 1.000 71.84740 87 GLY A CA 1
ATOM 638 C C . GLY A 1 83 ? -55.71491 62.84764 6.76771 1.000 69.22368 87 GLY A C 1
ATOM 639 O O . GLY A 1 83 ? -54.63734 63.44217 6.69732 1.000 68.66017 87 GLY A O 1
ATOM 640 N N . LEU A 1 84 ? -56.62966 62.87611 5.80298 1.000 63.80592 88 LEU A N 1
ATOM 641 C CA . LEU A 1 84 ? -56.44589 63.68963 4.61288 1.000 65.28544 88 LEU A CA 1
ATOM 642 C C . LEU A 1 84 ? -56.81597 65.14189 4.91752 1.000 72.24675 88 LEU A C 1
ATOM 643 O O . LEU A 1 84 ? -57.74142 65.40552 5.69642 1.000 74.43039 88 LEU A O 1
ATOM 648 N N . LEU A 1 85 ? -56.06510 66.08441 4.32354 1.000 63.68327 89 LEU A N 1
ATOM 649 C CA . LEU A 1 85 ? -56.24929 67.51651 4.54028 1.000 69.23577 89 LEU A CA 1
ATOM 650 C C . LEU A 1 85 ? -56.47399 68.30117 3.25809 1.000 66.50240 89 LEU A C 1
ATOM 651 O O . LEU A 1 85 ? -57.25844 69.25240 3.25806 1.000 76.67858 89 LEU A O 1
ATOM 656 N N . ASN A 1 86 ? -55.79339 67.95292 2.16740 1.000 64.05961 90 ASN A N 1
ATOM 657 C CA . ASN A 1 86 ? -55.94868 68.70495 0.92734 1.000 69.39952 90 ASN A CA 1
ATOM 658 C C . ASN A 1 86 ? -55.38501 67.89642 -0.22580 1.000 62.57512 90 ASN A C 1
ATOM 659 O O . ASN A 1 86 ? -54.41910 67.15273 -0.06107 1.000 73.62274 90 ASN A O 1
ATOM 664 N N . VAL A 1 87 ? -55.98248 68.07550 -1.39873 1.000 60.89221 91 VAL A N 1
ATOM 665 C CA . VAL A 1 87 ? -55.50418 67.48336 -2.64001 1.000 65.00957 91 VAL A CA 1
ATOM 666 C C . VAL A 1 87 ? -55.49764 68.58203 -3.68833 1.000 70.89598 91 VAL A C 1
ATOM 667 O O . VAL A 1 87 ? -56.49690 69.28879 -3.85761 1.000 80.12851 91 VAL A O 1
ATOM 671 N N . PHE A 1 88 ? -54.38553 68.72021 -4.39996 1.000 67.26897 92 PHE A N 1
ATOM 672 C CA . PHE A 1 88 ? -54.31903 69.74235 -5.42764 1.000 69.50718 92 PHE A CA 1
ATOM 673 C C . PHE A 1 88 ? -53.28551 69.34172 -6.47056 1.000 78.56503 92 PHE A C 1
ATOM 674 O O . PHE A 1 88 ? -52.45212 68.45588 -6.24551 1.000 75.66406 92 PHE A O 1
ATOM 682 N N . THR A 1 89 ? -53.37069 70.00410 -7.62588 1.000 79.33618 93 THR A N 1
ATOM 683 C CA . THR A 1 89 ? -52.38938 69.91839 -8.68879 1.000 76.18561 93 THR A CA 1
ATOM 684 C C . THR A 1 89 ? -52.09308 71.31914 -9.20137 1.000 85.85027 93 THR A C 1
ATOM 685 O O . THR A 1 89 ? -53.01588 72.13581 -9.33341 1.000 87.22700 93 THR A O 1
ATOM 689 N N . PRO A 1 90 ? -50.82406 71.63122 -9.50220 1.000 92.82752 94 PRO A N 1
ATOM 690 C CA . PRO A 1 90 ? -50.50426 72.98937 -9.98631 1.000 87.61015 94 PRO A CA 1
ATOM 691 C C . PRO A 1 90 ? -50.96386 73.26439 -11.41826 1.000 94.39357 94 PRO A C 1
ATOM 692 O O . PRO A 1 90 ? -51.24364 74.42415 -11.75075 1.000 104.72408 94 PRO A O 1
ATOM 696 N N . GLN A 1 91 ? -51.07408 72.24395 -12.26871 1.000 96.05610 95 GLN A N 1
ATOM 697 C CA . GLN A 1 91 ? -51.52110 72.43505 -13.64738 1.000 99.61249 95 GLN A CA 1
ATOM 698 C C . GLN A 1 91 ? -53.01119 72.78062 -13.70795 1.000 102.95889 95 GLN A C 1
ATOM 699 O O . GLN A 1 91 ? -53.81490 72.31329 -12.89677 1.000 99.99092 95 GLN A O 1
ATOM 705 N N . LYS A 1 92 ? -53.38281 73.60563 -14.69251 1.000 108.39323 96 LYS A N 1
ATOM 706 C CA . LYS A 1 92 ? -54.71437 74.20230 -14.71529 1.000 110.01701 96 LYS A CA 1
ATOM 707 C C . LYS A 1 92 ? -55.71227 73.47177 -15.61651 1.000 111.18830 96 LYS A C 1
ATOM 708 O O . LYS A 1 92 ? -56.91443 73.76169 -15.54325 1.000 102.52956 96 LYS A O 1
ATOM 714 N N . SE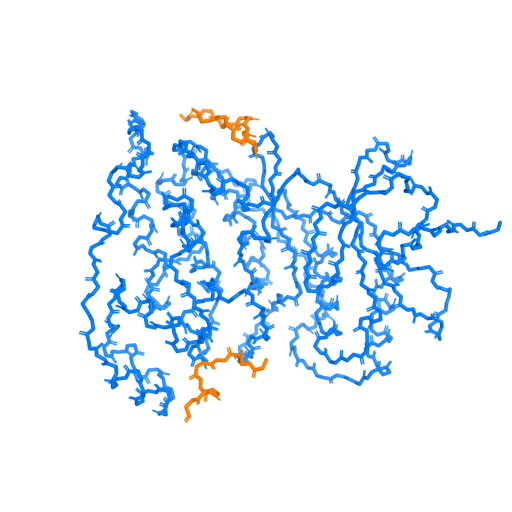R A 1 93 ? -55.26359 72.52937 -16.44791 1.000 111.25139 97 SER A N 1
ATOM 715 C CA . SER A 1 93 ? -56.15195 71.84185 -17.37938 1.000 109.38004 97 SER A CA 1
ATOM 716 C C . SER A 1 93 ? -55.79471 70.36158 -17.44003 1.000 103.62127 97 SER A C 1
ATOM 717 O O . SER A 1 93 ? -54.80717 69.91045 -16.85334 1.000 102.66662 97 SER A O 1
ATOM 720 N N . LEU A 1 94 ? -56.61419 69.60037 -18.16838 1.000 102.40006 98 LEU A N 1
ATOM 721 C CA . LEU A 1 94 ? -56.34187 68.17373 -18.32368 1.000 102.29275 98 LEU A CA 1
ATOM 722 C C . LEU A 1 94 ? -55.11828 67.93552 -19.20174 1.000 108.36605 98 LEU A C 1
ATOM 723 O O . LEU A 1 94 ? -54.31929 67.02928 -18.92588 1.000 106.06278 98 LEU A O 1
ATOM 728 N N . GLU A 1 95 ? -54.95873 68.71746 -20.27527 1.000 107.84815 99 GLU A N 1
ATOM 729 C CA . GLU A 1 95 ? -53.81089 68.50058 -21.15397 1.000 112.23938 99 GLU A CA 1
ATOM 730 C C . GLU A 1 95 ? -52.50355 68.73334 -20.40436 1.000 113.96795 99 GLU A C 1
ATOM 731 O O . GLU A 1 95 ? -51.55249 67.94910 -20.52849 1.000 115.39081 99 GLU A O 1
ATOM 737 N N . GLU A 1 96 ? -52.45652 69.78120 -19.58409 1.000 113.33647 100 GLU A N 1
ATOM 738 C CA . GLU A 1 96 ? -51.23381 70.16998 -18.90088 1.000 112.92697 100 GLU A CA 1
ATOM 739 C C . GLU A 1 96 ? -50.95165 69.33599 -17.65725 1.000 102.53782 100 GLU A C 1
ATOM 740 O O . GLU A 1 96 ? -49.86430 69.46736 -17.08517 1.000 100.73590 100 GLU A O 1
ATOM 746 N N . PHE A 1 97 ? -51.88441 68.48111 -17.24726 1.000 96.29255 101 PHE A N 1
ATOM 747 C CA . PHE A 1 97 ? -51.80020 67.79325 -15.95867 1.000 99.62672 101 PHE A CA 1
ATOM 748 C C . PHE A 1 97 ? -50.53312 66.93931 -15.83991 1.000 98.40542 101 PHE A C 1
ATOM 749 O O . PHE A 1 97 ? -50.23451 66.12202 -16.71646 1.000 103.96755 101 PHE A O 1
ATOM 757 N N . GLN A 1 98 ? -49.75923 67.15979 -14.76960 1.000 95.07616 102 GLN A N 1
ATOM 758 C CA . GLN A 1 98 ? -48.57739 66.33610 -14.51205 1.000 92.66422 102 GLN A CA 1
ATOM 759 C C . GLN A 1 98 ? -48.53844 65.69240 -13.13006 1.000 90.22988 102 GLN A C 1
ATOM 760 O O . GLN A 1 98 ? -48.32918 64.48115 -13.01468 1.000 92.56268 102 GLN A O 1
ATOM 766 N N . ASP A 1 99 ? -48.72977 66.48935 -12.07440 1.000 88.77920 103 ASP A N 1
ATOM 767 C CA . ASP A 1 99 ? -48.40546 66.07682 -10.71222 1.000 84.38176 103 ASP A CA 1
ATOM 768 C C . ASP A 1 99 ? -49.61826 66.23972 -9.81051 1.000 77.38624 103 ASP A C 1
ATOM 769 O O . ASP A 1 99 ? -50.40748 67.17304 -9.96734 1.000 81.39222 103 ASP A O 1
ATOM 774 N N . VAL A 1 100 ? -49.72175 65.35263 -8.83035 1.000 74.19658 104 VAL A N 1
ATOM 775 C CA . VAL A 1 100 ? -50.73954 65.40339 -7.78979 1.000 73.71126 104 VAL A CA 1
ATOM 776 C C . VAL A 1 100 ? -50.01735 65.60366 -6.47187 1.000 73.91908 104 VAL A C 1
ATOM 777 O O . VAL A 1 100 ? -48.93218 65.04991 -6.26566 1.000 79.11875 104 VAL A O 1
ATOM 781 N N . TYR A 1 101 ? -50.59600 66.41641 -5.59683 1.000 75.64804 105 TYR A N 1
ATOM 782 C CA . TYR A 1 101 ? -50.02453 66.66936 -4.28023 1.000 73.58270 105 TYR A CA 1
ATOM 783 C C . TYR A 1 101 ? -51.08050 66.32030 -3.24194 1.000 74.51403 105 TYR A C 1
ATOM 784 O O . TYR A 1 101 ? -52.21324 66.81175 -3.31872 1.000 70.62834 105 TYR A O 1
ATOM 793 N N . ILE A 1 102 ? -50.71372 65.44595 -2.30174 1.000 73.77412 106 ILE A N 1
ATOM 794 C CA . ILE A 1 102 ? -51.56554 65.00315 -1.19840 1.000 66.07759 106 ILE A CA 1
ATOM 795 C C . ILE A 1 102 ? -51.05505 65.63979 0.08846 1.000 67.34561 106 ILE A C 1
ATOM 796 O O . ILE A 1 102 ? -49.87529 65.48497 0.42789 1.000 63.21546 106 ILE A O 1
ATOM 801 N N . VAL A 1 103 ? -51.93727 66.31801 0.82193 1.000 66.29206 107 VAL A N 1
ATOM 802 C CA . VAL A 1 103 ? -51.58525 66.98330 2.07651 1.000 63.62944 107 VAL A CA 1
ATOM 803 C C . VAL A 1 103 ? -52.27984 66.26008 3.22982 1.000 63.89621 107 VAL A C 1
ATOM 804 O O . VAL A 1 103 ? -53.50819 66.09952 3.21722 1.000 70.91035 107 VAL A O 1
ATOM 808 N N . MET A 1 104 ? -51.50106 65.85638 4.24018 1.000 63.91901 108 MET A N 1
ATOM 809 C CA . MET A 1 104 ? -51.95185 65.01368 5.34808 1.000 66.49699 108 MET A CA 1
ATOM 810 C C . MET A 1 104 ? -51.49177 65.60432 6.66804 1.000 62.16354 108 MET A C 1
ATOM 811 O O . MET A 1 104 ? -50.53100 66.36933 6.71040 1.000 73.49806 108 MET A O 1
ATOM 816 N N . GLU A 1 105 ? -52.13487 65.18706 7.76358 1.000 64.24284 109 GLU A N 1
ATOM 817 C CA . GLU A 1 105 ? -51.61475 65.55109 9.07715 1.000 69.54298 109 GLU A CA 1
ATOM 818 C C . GLU A 1 105 ? -50.20466 64.97548 9.25004 1.000 68.57081 109 GLU A C 1
ATOM 819 O O . GLU A 1 105 ? -49.86332 63.93462 8.67661 1.000 65.21941 109 GLU A O 1
ATOM 825 N N . LEU A 1 106 ? -49.36237 65.68608 10.00349 1.000 72.84603 110 LEU A N 1
ATOM 826 C CA . LEU A 1 106 ? -47.94363 65.34888 10.13272 1.000 70.26397 110 LEU A CA 1
ATOM 827 C C . LEU A 1 106 ? -47.69868 64.48833 11.36932 1.000 65.99321 110 LEU A C 1
ATOM 828 O O . LEU A 1 106 ? -48.08139 64.86471 12.48357 1.000 77.20626 110 LEU A O 1
ATOM 833 N N . MET A 1 107 ? -47.03617 63.35183 11.18507 1.000 62.91519 111 MET A N 1
ATOM 834 C CA . MET A 1 107 ? -46.65208 62.49994 12.30634 1.000 66.79804 111 MET A CA 1
ATOM 835 C C . MET A 1 107 ? -45.14400 62.57850 12.51526 1.000 73.94193 111 MET A C 1
ATOM 836 O O . MET A 1 107 ? -44.39822 63.01533 11.63047 1.000 73.54916 111 MET A O 1
ATOM 841 N N . ASP A 1 108 ? -44.69011 62.16553 13.70429 1.000 67.59929 112 ASP A N 1
ATOM 842 C CA . ASP A 1 108 ? -43.30129 62.45449 14.04841 1.000 62.32084 112 ASP A CA 1
ATOM 843 C C . ASP A 1 108 ? -42.31588 61.46995 13.42452 1.000 70.89839 112 ASP A C 1
ATOM 844 O O . ASP A 1 108 ? -41.18334 61.84909 13.12141 1.000 79.62266 112 ASP A O 1
ATOM 849 N N . ALA A 1 109 ? -42.68261 60.20107 13.27657 1.000 73.52302 113 ALA A N 1
ATOM 850 C CA . ALA A 1 109 ? -41.73298 59.22063 12.75504 1.000 68.99120 113 ALA A CA 1
ATOM 851 C C . ALA A 1 109 ? -42.49386 58.00689 12.26028 1.000 66.33462 113 ALA A C 1
ATOM 852 O O . ALA A 1 109 ? -43.60852 57.73040 12.71675 1.000 61.09047 113 ALA A O 1
ATOM 854 N N . ASN A 1 110 ? -41.86303 57.25161 11.36647 1.000 64.89557 114 ASN A N 1
ATOM 855 C CA . ASN A 1 110 ? -42.43495 55.95406 11.05996 1.000 63.88042 114 ASN A CA 1
ATOM 856 C C . ASN A 1 110 ? -41.91928 54.90458 12.05497 1.000 65.66564 114 ASN A C 1
ATOM 857 O O . ASN A 1 110 ? -40.99879 55.15097 12.83331 1.000 73.81766 114 ASN A O 1
ATOM 862 N N . LEU A 1 111 ? -42.54638 53.71885 12.03436 1.000 64.48187 115 LEU A N 1
ATOM 863 C CA . LEU A 1 111 ? -42.33620 52.69855 13.05862 1.000 67.73709 115 LEU A CA 1
ATOM 864 C C . LEU A 1 111 ? -40.92732 52.08929 13.05512 1.000 74.47108 115 LEU A C 1
ATOM 865 O O . LEU A 1 111 ? -40.57086 51.41255 14.02811 1.000 74.62580 115 LEU A O 1
ATOM 870 N N . CYS A 1 112 ? -40.12088 52.30307 12.00539 1.000 66.14605 116 CYS A N 1
ATOM 871 C CA . CYS A 1 112 ? -38.77213 51.74479 11.99233 1.000 81.41987 116 CYS A CA 1
ATOM 872 C C . CYS A 1 112 ? -37.93352 52.28531 13.14064 1.000 84.79862 116 CYS A C 1
ATOM 873 O O . CYS A 1 112 ? -37.00637 51.61783 13.60141 1.000 93.45739 116 CYS A O 1
ATOM 876 N N . GLN A 1 113 ? -38.22103 53.49639 13.59559 1.000 82.80676 117 GLN A N 1
ATOM 877 C CA . GLN A 1 113 ? -37.42555 54.06492 14.67218 1.000 97.01594 117 GLN A CA 1
ATOM 878 C C . GLN A 1 113 ? -37.70632 53.36246 15.99093 1.000 88.73406 117 GLN A C 1
ATOM 879 O O . GLN A 1 113 ? -36.78191 53.05942 16.75402 1.000 93.61841 117 GLN A O 1
ATOM 885 N N . VAL A 1 114 ? -38.98304 53.11026 16.27005 1.000 84.56170 118 VAL A N 1
ATOM 886 C CA . VAL A 1 114 ? -39.41883 52.50318 17.52480 1.000 88.18392 118 VAL A CA 1
ATOM 887 C C . VAL A 1 114 ? -38.91121 51.07330 17.65033 1.000 91.25516 118 VAL A C 1
ATOM 888 O O . VAL A 1 114 ? -38.67957 50.56815 18.75511 1.000 92.33522 118 VAL A O 1
ATOM 892 N N . ILE A 1 115 ? -38.72795 50.40030 16.52203 1.000 87.21567 119 ILE A N 1
ATOM 893 C CA . ILE A 1 115 ? -38.47791 48.97178 16.54595 1.000 91.75194 119 ILE A CA 1
ATOM 894 C C . ILE A 1 115 ? -37.13754 48.62847 17.18674 1.000 100.01496 119 ILE A C 1
ATOM 895 O O . ILE A 1 115 ? -36.99989 47.56168 17.80366 1.000 97.99479 119 ILE A O 1
ATOM 900 N N . GLN A 1 116 ? -36.13156 49.50784 17.06573 1.000 102.67100 120 GLN A N 1
ATOM 901 C CA . GLN A 1 116 ? -34.82041 49.20115 17.63604 1.000 112.14929 120 GLN A CA 1
ATOM 902 C C . GLN A 1 116 ? -34.79050 49.35129 19.15834 1.000 113.92645 120 GLN A C 1
ATOM 903 O O . GLN A 1 116 ? -33.94307 48.73264 19.81706 1.000 118.70171 120 GLN A O 1
ATOM 909 N N . MET A 1 117 ? -35.67652 50.16587 19.73386 1.000 111.01347 121 MET A N 1
ATOM 910 C CA . MET A 1 117 ? -35.67427 50.40934 21.17132 1.000 114.57420 121 MET A CA 1
ATOM 911 C C . MET A 1 117 ? -36.54711 49.39128 21.89753 1.000 110.61646 121 MET A C 1
ATOM 912 O O . MET A 1 117 ? -37.40607 48.74031 21.30325 1.000 107.90580 121 MET A O 1
ATOM 917 N N . GLU A 1 118 ? -36.32508 49.27128 23.20811 1.000 114.19610 122 GLU A N 1
ATOM 918 C CA . GLU A 1 118 ? -37.05448 48.30878 24.02767 1.000 113.41656 122 GLU A CA 1
ATOM 919 C C . GLU A 1 118 ? -38.32240 48.95793 24.56615 1.000 107.79304 122 GLU A C 1
ATOM 920 O O . GLU A 1 118 ? -38.26357 49.98953 25.24551 1.000 107.16336 122 GLU A O 1
ATOM 926 N N . LEU A 1 119 ? -39.46149 48.35122 24.26774 1.000 104.30216 123 LEU A N 1
ATOM 927 C CA . LEU A 1 119 ? -40.74599 48.86202 24.70914 1.000 95.60707 123 LEU A CA 1
ATOM 928 C C . LEU A 1 119 ? -41.22594 48.03140 25.88482 1.000 94.27787 123 LEU A C 1
ATOM 929 O O . LEU A 1 119 ? -41.08297 46.80363 25.89062 1.000 98.31516 123 LEU A O 1
ATOM 934 N N . ASP A 1 120 ? -41.77553 48.70276 26.88958 1.000 84.99320 124 ASP A N 1
ATOM 935 C CA . ASP A 1 120 ? -42.41383 47.97380 27.97393 1.000 86.75856 124 ASP A CA 1
ATOM 936 C C . ASP A 1 120 ? -43.76368 47.43314 27.49825 1.000 86.10653 124 ASP A C 1
ATOM 937 O O . ASP A 1 120 ? -44.19701 47.67176 26.36566 1.000 83.99941 124 ASP A O 1
ATOM 942 N N . HIS A 1 121 ? -44.44439 46.69303 28.37657 1.000 87.02878 125 HIS A N 1
ATOM 943 C CA . HIS A 1 121 ? -45.65535 45.99541 27.94874 1.000 84.02455 125 HIS A CA 1
ATOM 944 C C . HIS A 1 121 ? -46.78748 46.97351 27.66431 1.000 81.38813 125 HIS A C 1
ATOM 945 O O . HIS A 1 121 ? -47.48437 46.83353 26.65024 1.000 78.53282 125 HIS A O 1
ATOM 952 N N . GLU A 1 122 ? -46.97309 47.98249 28.52664 1.000 79.72898 126 GLU A N 1
ATOM 953 C CA . GLU A 1 122 ? -48.02594 48.96216 28.28085 1.000 75.75611 126 GLU A CA 1
ATOM 954 C C . GLU A 1 122 ? -47.89948 49.53698 26.87961 1.000 74.62621 126 GLU A C 1
ATOM 955 O O . GLU A 1 122 ? -48.85279 49.49776 26.09614 1.000 76.52906 126 GLU A O 1
ATOM 961 N N . ARG A 1 123 ? -46.70330 50.00405 26.51508 1.000 73.91921 127 ARG A N 1
ATOM 962 C CA . ARG A 1 123 ? -46.55796 50.68839 25.23250 1.000 76.44608 127 ARG A CA 1
ATOM 963 C C . ARG A 1 123 ? -46.67483 49.72469 24.06029 1.000 71.91489 127 ARG A C 1
ATOM 964 O O . ARG A 1 123 ? -47.25047 50.06756 23.02212 1.000 70.66191 127 ARG A O 1
ATOM 972 N N . MET A 1 124 ? -46.11784 48.52815 24.19589 1.000 74.14549 128 MET A N 1
ATOM 973 C CA . MET A 1 124 ? -46.19213 47.55281 23.11898 1.000 69.26829 128 MET A CA 1
ATOM 974 C C . MET A 1 124 ? -47.64581 47.17846 22.83396 1.000 74.17850 128 MET A C 1
ATOM 975 O O . MET A 1 124 ? -48.09096 47.21680 21.67976 1.000 70.16964 128 MET A O 1
ATOM 980 N N . SER A 1 125 ? -48.42552 46.87545 23.88518 1.000 67.76244 129 SER A N 1
ATOM 981 C CA . SER A 1 125 ? -49.80564 46.45049 23.65637 1.000 73.13246 129 SER A CA 1
ATOM 982 C C . SER A 1 125 ? -50.67381 47.61033 23.17755 1.000 71.38321 129 SER A C 1
ATOM 983 O O . SER A 1 125 ? -51.59252 47.40930 22.36891 1.000 63.13058 129 SER A O 1
ATOM 986 N N . TYR A 1 126 ? -50.42697 48.82501 23.68780 1.000 69.21720 130 TYR A N 1
ATOM 987 C CA . TYR A 1 126 ? -51.22663 49.97608 23.26459 1.000 69.70894 130 TYR A CA 1
ATOM 988 C C . TYR A 1 126 ? -51.01239 50.27119 21.78331 1.000 70.36364 130 TYR A C 1
ATOM 989 O O . TYR A 1 126 ? -51.97659 50.53032 21.03948 1.000 67.43741 130 TYR A O 1
ATOM 998 N N . LEU A 1 127 ? -49.75911 50.20207 21.32689 1.000 64.99119 131 LEU A N 1
ATOM 999 C CA . LEU A 1 127 ? -49.47003 50.48777 19.92458 1.000 66.34685 131 LEU A CA 1
ATOM 1000 C C . LEU A 1 127 ? -50.11824 49.46138 19.00253 1.000 60.72511 131 LEU A C 1
ATOM 1001 O O . LEU A 1 127 ? -50.65150 49.82056 17.94967 1.000 65.28721 131 LEU A O 1
ATOM 1006 N N . LEU A 1 128 ? -50.06869 48.17929 19.36813 1.000 65.93555 132 LEU A N 1
ATOM 1007 C CA . LEU A 1 128 ? -50.72261 47.14990 18.55994 1.000 69.08059 132 LEU A CA 1
ATOM 1008 C C . LEU A 1 128 ? -52.23300 47.37053 18.54226 1.000 65.84763 132 LEU A C 1
ATOM 1009 O O . LEU A 1 128 ? -52.87370 47.35556 17.47610 1.000 58.79060 132 LEU A O 1
ATOM 1014 N N . TYR A 1 129 ? -52.81614 47.63227 19.71796 1.000 63.39495 133 TYR A N 1
ATOM 1015 C CA . TYR A 1 129 ? -54.24302 47.93782 19.77463 1.000 63.14487 133 TYR A CA 1
ATOM 1016 C C . TYR A 1 129 ? -54.61312 49.04111 18.78265 1.000 63.62920 133 TYR A C 1
ATOM 1017 O O . TYR A 1 129 ? -55.53620 48.87877 17.97534 1.000 62.77052 133 TYR A O 1
ATOM 1026 N N . GLN A 1 130 ? -53.87827 50.15681 18.79726 1.000 62.13241 134 GLN A N 1
ATOM 1027 C CA . GLN A 1 130 ? -54.18238 51.22127 17.84706 1.000 63.71141 134 GLN A CA 1
ATOM 1028 C C . GLN A 1 130 ? -54.05136 50.71934 16.42388 1.000 62.33691 134 GLN A C 1
ATOM 1029 O O . GLN A 1 130 ? -54.92429 50.97874 15.58840 1.000 61.93587 134 GLN A O 1
ATOM 1035 N N . MET A 1 131 ? -52.98345 49.95998 16.14752 1.000 56.82526 135 MET A N 1
ATOM 1036 C CA . MET A 1 131 ? -52.76424 49.39123 14.82109 1.000 59.74970 135 MET A CA 1
ATOM 1037 C C . MET A 1 131 ? -53.91393 48.48052 14.41779 1.000 63.71785 135 MET A C 1
ATOM 1038 O O . MET A 1 131 ? -54.38598 48.53345 13.27245 1.000 60.70306 135 MET A O 1
ATOM 1043 N N . LEU A 1 132 ? -54.38129 47.63332 15.34698 1.000 59.53540 136 LEU A N 1
ATOM 1044 C CA . LEU A 1 132 ? -55.48927 46.73491 15.02633 1.000 60.99190 136 LEU A CA 1
ATOM 1045 C C . LEU A 1 132 ? -56.77471 47.51831 14.79796 1.000 60.39605 136 LEU A C 1
ATOM 1046 O O . LEU A 1 132 ? -57.57938 47.16100 13.93030 1.000 61.34572 136 LEU A O 1
ATOM 1051 N N . CYS A 1 133 ? -56.98500 48.59904 15.55958 1.000 65.85108 137 CYS A N 1
ATOM 1052 C CA . CYS A 1 133 ? -58.16623 49.44036 15.34576 1.000 60.86056 137 CYS A CA 1
ATOM 1053 C C . CYS A 1 133 ? -58.14721 50.08669 13.96168 1.000 58.83928 137 CYS A C 1
ATOM 1054 O O . CYS A 1 133 ? -59.20166 50.27574 13.33743 1.000 59.98081 137 CYS A O 1
ATOM 1057 N N . GLY A 1 134 ? -56.96773 50.49624 13.49321 1.000 59.49924 138 GLY A N 1
ATOM 1058 C CA . GLY A 1 134 ? -56.88439 51.04190 12.15056 1.000 58.26836 138 GLY A CA 1
ATOM 1059 C C . GLY A 1 134 ? -57.28898 50.01080 11.12178 1.000 58.17723 138 GLY A C 1
ATOM 1060 O O . GLY A 1 134 ? -58.05926 50.30445 10.20117 1.000 61.32162 138 GLY A O 1
ATOM 1061 N N . ILE A 1 135 ? -56.83055 48.77258 11.30934 1.000 54.63515 139 ILE A N 1
ATOM 1062 C CA . ILE A 1 135 ? -57.11159 47.69686 10.36022 1.000 53.11613 139 ILE A CA 1
ATOM 1063 C C . ILE A 1 135 ? -58.59318 47.33194 10.38313 1.000 56.68599 139 ILE A C 1
ATOM 1064 O O . ILE A 1 135 ? -59.24127 47.22816 9.32749 1.000 56.81720 139 ILE A O 1
ATOM 1069 N N . LYS A 1 136 ? -59.16904 47.17065 11.58288 1.000 55.46329 140 LYS A N 1
ATOM 1070 C CA . LYS A 1 136 ? -60.58765 46.84777 11.64605 1.000 57.89902 140 LYS A CA 1
ATOM 1071 C C . LYS A 1 136 ? -61.39959 47.88322 10.89401 1.000 59.68038 140 LYS A C 1
ATOM 1072 O O . LYS A 1 136 ? -62.35726 47.54063 10.18677 1.000 57.02726 140 LYS A O 1
ATOM 1078 N N . HIS A 1 137 ? -61.01445 49.15523 11.00231 1.000 53.42935 141 HIS A N 1
ATOM 1079 C CA . HIS A 1 137 ? -61.75247 50.19502 10.28214 1.000 58.82448 141 HIS A CA 1
ATOM 1080 C C . HIS A 1 137 ? -61.69566 49.94406 8.77636 1.000 57.98293 141 HIS A C 1
ATOM 1081 O O . HIS A 1 137 ? -62.72394 49.96223 8.09528 1.000 63.02677 141 HIS A O 1
ATOM 1088 N N . LEU A 1 138 ? -60.50387 49.62685 8.24622 1.000 56.12835 142 LEU A N 1
ATOM 1089 C CA . LEU A 1 138 ? -60.41422 49.29077 6.82528 1.000 53.21769 142 LEU A CA 1
ATOM 1090 C C . LEU A 1 138 ? -61.21184 48.04091 6.49847 1.000 65.59712 142 LEU A C 1
ATOM 1091 O O . LEU A 1 138 ? -61.86492 47.95736 5.44612 1.000 58.69943 142 LEU A O 1
ATOM 1096 N N . HIS A 1 139 ? -61.11088 47.03305 7.36404 1.000 56.16044 143 HIS A N 1
ATOM 1097 C CA . HIS A 1 139 ? -61.81382 45.80003 7.11114 1.000 62.00638 143 HIS A CA 1
ATOM 1098 C C . HIS A 1 139 ? -63.31597 45.97783 7.22577 1.000 67.18402 143 HIS A C 1
ATOM 1099 O O . HIS A 1 139 ? -64.06325 45.24861 6.56294 1.000 54.11565 143 HIS A O 1
ATOM 1106 N N . SER A 1 140 ? -63.78012 46.93652 8.03511 1.000 65.38448 144 SER A N 1
ATOM 1107 C CA . SER A 1 140 ? -65.22688 47.09945 8.20671 1.000 63.91699 144 SER A CA 1
ATOM 1108 C C . SER A 1 140 ? -65.92424 47.58785 6.93623 1.000 54.14343 144 SER A C 1
ATOM 1109 O O . SER A 1 140 ? -67.15167 47.57510 6.88679 1.000 67.02067 144 SER A O 1
ATOM 1112 N N . ALA A 1 141 ? -65.18010 48.02439 5.91104 1.000 65.22722 145 ALA A N 1
ATOM 1113 C CA . ALA A 1 141 ? -65.75060 48.28295 4.58795 1.000 60.18100 145 ALA A CA 1
ATOM 1114 C C . ALA A 1 141 ? -65.17657 47.36619 3.50745 1.000 63.93781 145 ALA A C 1
ATOM 1115 O O . ALA A 1 141 ? -65.31463 47.66372 2.31191 1.000 68.53260 145 ALA A O 1
ATOM 1117 N N . GLY A 1 142 ? -64.51782 46.26911 3.88918 1.000 60.94483 146 GLY A N 1
ATOM 1118 C CA . GLY A 1 142 ? -63.99315 45.32762 2.91257 1.000 63.34021 146 GLY A CA 1
ATOM 1119 C C . GLY A 1 142 ? -62.63446 45.68205 2.34446 1.000 71.29504 146 GLY A C 1
ATOM 1120 O O . GLY A 1 142 ? -62.11199 44.92757 1.51162 1.000 72.77243 146 GLY A O 1
ATOM 1121 N N . ILE A 1 143 ? -62.05238 46.79939 2.76830 1.000 61.77516 147 ILE A N 1
ATOM 1122 C CA . ILE A 1 143 ? -60.74624 47.21218 2.29896 1.000 62.23060 147 ILE A CA 1
ATOM 1123 C C . ILE A 1 143 ? -59.68425 46.33389 2.93865 1.000 62.49072 147 ILE A C 1
ATOM 1124 O O . ILE A 1 143 ? -59.59772 46.23952 4.16970 1.000 58.22489 147 ILE A O 1
ATOM 1129 N N . ILE A 1 144 ? -58.86145 45.70244 2.10589 1.000 60.59535 148 ILE A N 1
ATOM 1130 C CA . ILE A 1 144 ? -57.69434 44.95234 2.56256 1.000 62.89916 148 ILE A CA 1
ATOM 1131 C C . ILE A 1 144 ? -56.44961 45.74781 2.18917 1.000 63.94313 148 ILE A C 1
ATOM 1132 O O . ILE A 1 144 ? -56.21926 46.02964 1.00560 1.000 67.41738 148 ILE A O 1
ATOM 1137 N N . HIS A 1 145 ? -55.63143 46.08497 3.18978 1.000 64.56615 149 HIS A N 1
ATOM 1138 C CA . HIS A 1 145 ? -54.47553 46.96314 2.96154 1.000 60.54928 149 HIS A CA 1
ATOM 1139 C C . HIS A 1 145 ? -53.40725 46.31374 2.08029 1.000 63.06222 149 HIS A C 1
ATOM 1140 O O . HIS A 1 145 ? -52.86561 46.96186 1.17480 1.000 58.97736 149 HIS A O 1
ATOM 1147 N N . ARG A 1 146 ? -53.04409 45.05779 2.37463 1.000 61.35162 150 ARG A N 1
ATOM 1148 C CA . ARG A 1 146 ? -52.04379 44.23238 1.68263 1.000 59.82224 150 ARG A CA 1
ATOM 1149 C C . ARG A 1 146 ? -50.61525 44.74309 1.77602 1.000 67.59927 150 ARG A C 1
ATOM 1150 O O . ARG A 1 146 ? -49.71975 44.11291 1.18451 1.000 75.95039 150 ARG A O 1
ATOM 1158 N N . ASP A 1 147 ? -50.35243 45.85602 2.45799 1.000 65.42387 151 ASP A N 1
ATOM 1159 C CA . ASP A 1 147 ? -48.99357 46.39937 2.45410 1.000 63.24834 151 ASP A CA 1
ATOM 1160 C C . ASP A 1 147 ? -48.60063 46.92127 3.82779 1.000 61.40772 151 ASP A C 1
ATOM 1161 O O . ASP A 1 147 ? -47.87163 47.91151 3.93180 1.000 60.77052 151 ASP A O 1
ATOM 1166 N N . LEU A 1 148 ? -49.08877 46.29388 4.90238 1.000 48.95307 152 LEU A N 1
ATOM 1167 C CA . LEU A 1 148 ? -48.62679 46.67721 6.22732 1.000 54.74900 152 LEU A CA 1
ATOM 1168 C C . LEU A 1 148 ? -47.17421 46.24808 6.42418 1.000 68.61760 152 LEU A C 1
ATOM 1169 O O . LEU A 1 148 ? -46.78232 45.12901 6.07593 1.000 63.57021 152 LEU A O 1
ATOM 1174 N N . LYS A 1 149 ? -46.39644 47.15142 7.00360 1.000 65.77313 153 LYS A N 1
ATOM 1175 C CA . LYS A 1 149 ? -44.96806 47.03986 7.25620 1.000 66.74827 153 LYS A CA 1
ATOM 1176 C C . LYS A 1 149 ? -44.56041 48.29679 8.03281 1.000 67.53042 153 LYS A C 1
ATOM 1177 O O . LYS A 1 149 ? -45.27568 49.30041 7.97949 1.000 64.72957 153 LYS A O 1
ATOM 1183 N N . PRO A 1 150 ? -43.45521 48.25361 8.79208 1.000 65.47536 154 PRO A N 1
ATOM 1184 C CA . PRO A 1 150 ? -43.12520 49.39439 9.66950 1.000 67.66790 154 PRO A CA 1
ATOM 1185 C C . PRO A 1 150 ? -42.93093 50.72438 8.94464 1.000 65.14255 154 PRO A C 1
ATOM 1186 O O . PRO A 1 150 ? -43.17879 51.78202 9.55000 1.000 63.51463 154 PRO A O 1
ATOM 1190 N N . SER A 1 151 ? -42.46838 50.72188 7.68829 1.000 58.27813 155 SER A N 1
ATOM 1191 C CA . SER A 1 151 ? -42.34394 51.99833 6.99149 1.000 64.10269 155 SER A CA 1
ATOM 1192 C C . SER A 1 151 ? -43.70042 52.58635 6.62214 1.000 67.41780 155 SER A C 1
ATOM 1193 O O . SER A 1 151 ? -43.75173 53.72066 6.14510 1.000 68.34715 155 SER A O 1
ATOM 1196 N N . ASN A 1 152 ? -44.79279 51.85179 6.83314 1.000 62.35306 156 ASN A N 1
ATOM 1197 C CA . ASN A 1 152 ? -46.13931 52.31919 6.52296 1.000 62.38833 156 ASN A CA 1
ATOM 1198 C C . ASN A 1 152 ? -46.96100 52.61118 7.76691 1.000 63.51773 156 ASN A C 1
ATOM 1199 O O . ASN A 1 152 ? -48.17353 52.78803 7.66602 1.000 58.29633 156 ASN A O 1
ATOM 1204 N N . ILE A 1 153 ? -46.33886 52.63438 8.94157 1.000 62.82509 157 ILE A N 1
ATOM 1205 C CA . ILE A 1 153 ? -47.01380 53.00691 10.17986 1.000 58.77958 157 ILE A CA 1
ATOM 1206 C C . ILE A 1 153 ? -46.25213 54.17876 10.76841 1.000 65.98028 157 ILE A C 1
ATOM 1207 O O . ILE A 1 153 ? -45.01644 54.15507 10.80565 1.000 65.51824 157 ILE A O 1
ATOM 1212 N N . VAL A 1 154 ? -46.96658 55.21288 11.20696 1.000 60.29807 158 VAL A N 1
ATOM 1213 C CA . VAL A 1 154 ? -46.26849 56.35558 11.77643 1.000 63.08914 158 VAL A CA 1
ATOM 1214 C C . VAL A 1 154 ? -46.77442 56.58655 13.19290 1.000 62.53500 158 VAL A C 1
ATOM 1215 O O . VAL A 1 154 ? -47.87755 56.17538 13.56158 1.000 59.90826 158 VAL A O 1
ATOM 1219 N N . VAL A 1 155 ? -45.94223 57.26007 13.99547 1.000 58.55224 159 VAL A N 1
ATOM 1220 C CA . VAL A 1 155 ? -46.22056 57.46350 15.40664 1.000 59.49296 159 VAL A CA 1
ATOM 1221 C C . VAL A 1 155 ? -45.86505 58.89439 15.79551 1.000 67.14316 159 VAL A C 1
ATOM 1222 O O . VAL A 1 155 ? -45.10711 59.58215 15.10799 1.000 65.04752 159 VAL A O 1
ATOM 1226 N N . LYS A 1 156 ? -46.43671 59.34176 16.90786 1.000 66.73479 160 LYS A N 1
ATOM 1227 C CA . LYS A 1 156 ? -46.12016 60.62211 17.50995 1.000 68.89556 160 LYS A CA 1
ATOM 1228 C C . LYS A 1 156 ? -45.57130 60.38175 18.90002 1.000 72.44576 160 LYS A C 1
ATOM 1229 O O . LYS A 1 156 ? -45.86234 59.36367 19.53088 1.000 73.78589 160 LYS A O 1
ATOM 1235 N N . SER A 1 157 ? -44.78856 61.34608 19.37748 1.000 68.92328 161 SER A N 1
ATOM 1236 C CA . SER A 1 157 ? -44.17429 61.20652 20.68720 1.000 72.88327 161 SER A CA 1
ATOM 1237 C C . SER A 1 157 ? -45.18118 61.28350 21.82802 1.000 72.22874 161 SER A C 1
ATOM 1238 O O . SER A 1 157 ? -44.78689 61.13631 22.99002 1.000 75.15296 161 SER A O 1
ATOM 1241 N N . ASP A 1 158 ? -46.46333 61.51212 21.54415 1.000 72.39844 162 ASP A N 1
ATOM 1242 C CA . ASP A 1 158 ? -47.51245 61.34393 22.54688 1.000 71.24427 162 ASP A CA 1
ATOM 1243 C C . ASP A 1 158 ? -48.04878 59.92423 22.56314 1.000 75.73137 162 ASP A C 1
ATOM 1244 O O . ASP A 1 158 ? -49.07616 59.66390 23.20293 1.000 81.38256 162 ASP A O 1
ATOM 1249 N N . CYS A 1 159 ? -47.39432 59.02132 21.83223 1.000 69.77525 163 CYS A N 1
ATOM 1250 C CA . CYS A 1 159 ? -47.71752 57.60190 21.75527 1.000 73.96371 163 CYS A CA 1
ATOM 1251 C C . CYS A 1 159 ? -48.96786 57.29636 20.92539 1.000 76.01581 163 CYS A C 1
ATOM 1252 O O . CYS A 1 159 ? -49.60879 56.26400 21.15157 1.000 68.18956 163 CYS A O 1
ATOM 1255 N N . THR A 1 160 ? -49.35677 58.14879 19.97747 1.000 74.13350 164 THR A N 1
ATOM 1256 C CA . THR A 1 160 ? -50.39842 57.78060 19.03077 1.000 66.73069 164 THR A CA 1
ATOM 1257 C C . THR A 1 160 ? -49.77153 57.19735 17.76759 1.000 73.04875 164 THR A C 1
ATOM 1258 O O . THR A 1 160 ? -48.59185 57.43984 17.46031 1.000 61.67011 164 THR A O 1
ATOM 1262 N N . LEU A 1 161 ? -50.58392 56.41571 17.03195 1.000 62.70262 165 LEU A N 1
ATOM 1263 C CA . LEU A 1 161 ? -50.12500 55.65092 15.87186 1.000 57.73294 165 LEU A CA 1
ATOM 1264 C C . LEU A 1 161 ? -51.18096 55.71303 14.77114 1.000 59.29895 165 LEU A C 1
ATOM 1265 O O . LEU A 1 161 ? -52.38593 55.71723 15.06207 1.000 62.33844 165 LEU A O 1
ATOM 1270 N N . LYS A 1 162 ? -50.73678 55.80123 13.50467 1.000 57.15176 166 LYS A N 1
ATOM 1271 C CA . LYS A 1 162 ? -51.65629 55.87196 12.36793 1.000 59.79785 166 LYS A CA 1
ATOM 1272 C C . LYS A 1 162 ? -51.10362 55.05159 11.20584 1.000 63.35828 166 LYS A C 1
ATOM 1273 O O . LYS A 1 162 ? -49.89004 54.97647 11.02679 1.000 57.18112 166 LYS A O 1
ATOM 1279 N N . ILE A 1 163 ? -51.99832 54.41648 10.41716 1.000 61.91804 167 ILE A N 1
ATOM 1280 C CA . ILE A 1 163 ? -51.59613 53.66728 9.23029 1.000 59.98441 167 ILE A CA 1
ATOM 1281 C C . ILE A 1 163 ? -51.67587 54.57588 8.01459 1.000 62.62006 167 ILE A C 1
ATOM 1282 O O . ILE A 1 163 ? -52.55022 55.45722 7.93800 1.000 57.65308 167 ILE A O 1
ATOM 1287 N N . LEU A 1 164 ? -50.76643 54.38557 7.05196 1.000 54.71620 168 LEU A N 1
ATOM 1288 C CA . LEU A 1 164 ? -50.86905 55.14446 5.80298 1.000 64.80752 168 LEU A CA 1
ATOM 1289 C C . LEU A 1 164 ? -50.56600 54.23616 4.60454 1.000 64.07951 168 LEU A C 1
ATOM 1290 O O . LEU A 1 164 ? -50.50349 53.00746 4.71876 1.000 64.24382 168 LEU A O 1
ATOM 1295 N N . ASP A 1 165 ? -50.42697 54.86849 3.43639 1.000 71.06972 169 ASP A N 1
ATOM 1296 C CA . ASP A 1 165 ? -50.10382 54.23344 2.16128 1.000 75.45580 169 ASP A CA 1
ATOM 1297 C C . ASP A 1 165 ? -51.08989 53.17046 1.70154 1.000 71.64726 169 ASP A C 1
ATOM 1298 O O . ASP A 1 165 ? -50.83343 51.97624 1.90966 1.000 69.52880 169 ASP A O 1
ATOM 1303 N N . PHE A 1 166 ? -52.23690 53.58306 1.15395 1.000 67.80855 170 PHE A N 1
ATOM 1304 C CA . PHE A 1 166 ? -53.22094 52.64595 0.61706 1.000 68.51305 170 PHE A CA 1
ATOM 1305 C C . PHE A 1 166 ? -53.05174 52.36769 -0.87480 1.000 61.70673 170 PHE A C 1
ATOM 1306 O O . PHE A 1 166 ? -54.00002 51.90849 -1.50949 1.000 71.12082 170 PHE A O 1
ATOM 1314 N N . GLY A 1 167 ? -51.86302 52.57091 -1.44078 1.000 68.41993 171 GLY A N 1
ATOM 1315 C CA . GLY A 1 167 ? -51.68048 52.33072 -2.86879 1.000 58.58950 171 GLY A CA 1
ATOM 1316 C C . GLY A 1 167 ? -51.87295 50.88372 -3.28087 1.000 65.20350 171 GLY A C 1
ATOM 1317 O O . GLY A 1 167 ? -52.22558 50.60223 -4.43195 1.000 77.70523 171 GLY A O 1
ATOM 1318 N N . LEU A 1 168 ? -51.65126 49.94368 -2.36800 1.000 63.92699 172 LEU A N 1
ATOM 1319 C CA . LEU A 1 168 ? -51.93396 48.54605 -2.66624 1.000 62.44027 172 LEU A CA 1
ATOM 1320 C C . LEU A 1 168 ? -53.30401 48.08623 -2.16738 1.000 67.91371 172 LEU A C 1
ATOM 1321 O O . LEU A 1 168 ? -53.64350 46.91221 -2.32828 1.000 66.93347 172 LEU A O 1
ATOM 1326 N N . ALA A 1 169 ? -54.09867 48.96044 -1.56167 1.000 58.77242 173 ALA A N 1
ATOM 1327 C CA . ALA A 1 169 ? -55.30160 48.45967 -0.91939 1.000 66.56185 173 ALA A CA 1
ATOM 1328 C C . ALA A 1 169 ? -56.30427 47.96741 -1.95794 1.000 71.28689 173 ALA A C 1
ATOM 1329 O O . ALA A 1 169 ? -56.36701 48.46243 -3.08567 1.000 71.08153 173 ALA A O 1
ATOM 1331 N N . ARG A 1 170 ? -57.06503 46.95490 -1.56623 1.000 67.07630 174 ARG A N 1
ATOM 1332 C CA . ARG A 1 170 ? -58.01354 46.26954 -2.42739 1.000 69.84568 174 ARG A CA 1
ATOM 1333 C C . ARG A 1 170 ? -59.39760 46.36672 -1.80344 1.000 63.80254 174 ARG A C 1
ATOM 1334 O O . ARG A 1 170 ? -59.53290 46.28821 -0.57709 1.000 65.82572 174 ARG A O 1
ATOM 1342 N N . THR A 1 171 ? -60.41701 46.59408 -2.62931 1.000 68.95878 175 THR A N 1
ATOM 1343 C CA . THR A 1 171 ? -61.78383 46.56584 -2.12951 1.000 70.36023 175 THR A CA 1
ATOM 1344 C C . THR A 1 171 ? -62.31393 45.12655 -2.10412 1.000 76.44390 175 THR A C 1
ATOM 1345 O O . THR A 1 171 ? -61.68090 44.18728 -2.59214 1.000 59.16921 175 THR A O 1
ATOM 1349 N N . ALA A 1 172 ? -63.49887 44.95275 -1.53145 1.000 71.51513 176 ALA A N 1
ATOM 1350 C CA . ALA A 1 172 ? -64.02689 43.60326 -1.39988 1.000 70.84100 176 ALA A CA 1
ATOM 1351 C C . ALA A 1 172 ? -64.43676 43.02792 -2.76262 1.000 72.21052 176 ALA A C 1
ATOM 1352 O O . ALA A 1 172 ? -64.73582 43.75211 -3.72333 1.000 80.17557 176 ALA A O 1
ATOM 1354 N N . GLY A 1 173 ? -64.42979 41.70530 -2.82922 1.000 69.04500 177 GLY A N 1
ATOM 1355 C CA . GLY A 1 173 ? -64.79128 40.94472 -4.01062 1.000 75.58547 177 GLY A CA 1
ATOM 1356 C C . GLY A 1 173 ? -64.41400 39.48804 -3.84692 1.000 73.56801 177 GLY A C 1
ATOM 1357 O O . GLY A 1 173 ? -63.54405 39.12157 -3.05609 1.000 74.72160 177 GLY A O 1
ATOM 1358 N N . THR A 1 174 ? -65.09670 38.63341 -4.60805 1.000 74.96044 178 THR A N 1
ATOM 1359 C CA . THR A 1 174 ? -64.86839 37.19418 -4.55223 1.000 73.91910 178 THR A CA 1
ATOM 1360 C C . THR A 1 174 ? -63.97804 36.71784 -5.68630 1.000 67.93876 178 THR A C 1
ATOM 1361 O O . THR A 1 174 ? -63.92734 35.51876 -5.95662 1.000 71.78235 178 THR A O 1
ATOM 1365 N N . SER A 1 175 ? -63.33289 37.63469 -6.39097 1.000 71.27674 179 SER A N 1
ATOM 1366 C CA . SER A 1 175 ? -62.41895 37.29838 -7.46354 1.000 65.58725 179 SER A CA 1
ATOM 1367 C C . SER A 1 175 ? -60.98672 37.41836 -6.96680 1.000 74.62311 179 SER A C 1
ATOM 1368 O O . SER A 1 175 ? -60.66123 38.26340 -6.12227 1.000 70.84977 179 SER A O 1
ATOM 1371 N N . PHE A 1 176 ? -60.13968 36.54330 -7.49709 1.000 62.60645 180 PHE A N 1
ATOM 1372 C CA . PHE A 1 176 ? -58.73595 36.56553 -7.16800 1.000 68.17671 180 PHE A CA 1
ATOM 1373 C C . PHE A 1 176 ? -58.09942 37.82514 -7.72793 1.000 71.17545 180 PHE A C 1
ATOM 1374 O O . PHE A 1 176 ? -58.33860 38.19418 -8.88306 1.000 69.43646 180 PHE A O 1
ATOM 1382 N N . MET A 1 177 ? -57.27644 38.46987 -6.90853 1.000 68.41621 181 MET A N 1
ATOM 1383 C CA . MET A 1 177 ? -56.49044 39.61983 -7.32821 1.000 72.20228 181 MET A CA 1
ATOM 1384 C C . MET A 1 177 ? -55.04383 39.38551 -6.98139 1.000 71.71553 181 MET A C 1
ATOM 1385 O O . MET A 1 177 ? -54.71301 39.25479 -5.79826 1.000 69.72429 181 MET A O 1
ATOM 1390 N N . MET A 1 178 ? -54.18916 39.37260 -7.99607 1.000 69.22116 182 MET A N 1
ATOM 1391 C CA . MET A 1 178 ? -52.76284 39.25247 -7.75755 1.000 68.47053 182 MET A CA 1
ATOM 1392 C C . MET A 1 178 ? -52.25637 40.48005 -7.00816 1.000 68.73580 182 MET A C 1
ATOM 1393 O O . MET A 1 178 ? -52.57095 41.60907 -7.37308 1.000 77.92442 182 MET A O 1
ATOM 1398 N N . THR A 1 179 ? -51.48703 40.26543 -5.95165 1.000 68.06667 183 THR A N 1
ATOM 1399 C CA . THR A 1 179 ? -50.89568 41.38815 -5.22603 1.000 73.55459 183 THR A CA 1
ATOM 1400 C C . THR A 1 179 ? -49.79828 42.06400 -6.05093 1.000 72.34291 183 THR A C 1
ATOM 1401 O O . THR A 1 179 ? -48.90528 41.37563 -6.56206 1.000 78.97791 183 THR A O 1
ATOM 1405 N N . PRO A 1 180 ? -49.82184 43.39861 -6.19950 1.000 74.37036 184 PRO A N 1
ATOM 1406 C CA . PRO A 1 180 ? -48.78166 44.06671 -6.99431 1.000 77.96445 184 PRO A CA 1
ATOM 1407 C C . PRO A 1 180 ? -47.39753 43.85459 -6.40109 1.000 76.01270 184 PRO A C 1
ATOM 1408 O O . PRO A 1 180 ? -47.23132 43.68174 -5.18816 1.000 69.70482 184 PRO A O 1
ATOM 1412 N N . TYR A 1 181 ? -46.40062 43.86030 -7.28902 1.000 80.04686 185 TYR A N 1
ATOM 1413 C CA . TYR A 1 181 ? -45.00661 43.84067 -6.87010 1.000 87.87940 185 TYR A CA 1
ATOM 1414 C C . TYR A 1 181 ? -44.72673 44.97860 -5.89511 1.000 82.25062 185 TYR A C 1
ATOM 1415 O O . TYR A 1 181 ? -45.28879 46.06951 -6.00917 1.000 87.18796 185 TYR A O 1
ATOM 1424 N N . VAL A 1 182 ? -43.83806 44.72605 -4.93178 1.000 88.06153 186 VAL A N 1
ATOM 1425 C CA . VAL A 1 182 ? -43.37357 45.75465 -4.00318 1.000 91.82486 186 VAL A CA 1
ATOM 1426 C C . VAL A 1 182 ? -41.94572 45.40457 -3.58835 1.000 96.60329 186 VAL A C 1
ATOM 1427 O O . VAL A 1 182 ? -41.52360 44.24658 -3.66935 1.000 91.56428 186 VAL A O 1
ATOM 1431 N N . VAL A 1 183 ? -41.18591 46.42523 -3.15521 1.000 99.62341 187 VAL A N 1
ATOM 1432 C CA . VAL A 1 183 ? -39.76176 46.22417 -2.84837 1.000 96.93688 187 VAL A CA 1
ATOM 1433 C C . VAL A 1 183 ? -39.58718 45.48721 -1.51985 1.000 93.81926 187 VAL A C 1
ATOM 1434 O O . VAL A 1 183 ? -38.87181 44.47921 -1.44043 1.000 90.87851 187 VAL A O 1
ATOM 1438 N N . THR A 1 184 ? -40.22388 45.98193 -0.45570 1.000 91.44799 188 THR A N 1
ATOM 1439 C CA . THR A 1 184 ? -40.13159 45.35837 0.86619 1.000 89.72769 188 THR A CA 1
ATOM 1440 C C . THR A 1 184 ? -41.22582 44.29574 0.99419 1.000 91.99057 188 THR A C 1
ATOM 1441 O O . THR A 1 184 ? -42.38287 44.60441 1.29168 1.000 91.37124 188 THR A O 1
ATOM 1445 N N . ARG A 1 185 ? -40.85175 43.03166 0.80473 1.000 92.90861 189 ARG A N 1
ATOM 1446 C CA . ARG A 1 185 ? -41.79687 41.92174 0.78976 1.000 86.51918 189 ARG A CA 1
ATOM 1447 C C . ARG A 1 185 ? -41.80339 41.10007 2.07617 1.000 83.27815 189 ARG A C 1
ATOM 1448 O O . ARG A 1 185 ? -42.57873 40.14765 2.17962 1.000 79.70957 189 ARG A O 1
ATOM 1456 N N . TYR A 1 186 ? -41.00857 41.47181 3.08100 1.000 85.10286 190 TYR A N 1
ATOM 1457 C CA . TYR A 1 186 ? -40.80237 40.61853 4.25152 1.000 83.76547 190 TYR A CA 1
ATOM 1458 C C . TYR A 1 186 ? -42.06134 40.40378 5.07705 1.000 73.66053 190 TYR A C 1
ATOM 1459 O O . TYR A 1 186 ? -42.03927 39.56801 5.98245 1.000 69.81953 190 TYR A O 1
ATOM 1468 N N . TYR A 1 187 ? -43.12790 41.15622 4.82314 1.000 77.68259 191 TYR A N 1
ATOM 1469 C CA . TYR A 1 187 ? -44.32317 41.14854 5.65730 1.000 74.37579 191 TYR A CA 1
ATOM 1470 C C . TYR A 1 187 ? -45.51738 40.49650 4.97384 1.000 69.71888 191 TYR A C 1
ATOM 1471 O O . TYR A 1 187 ? -46.59989 40.45366 5.56691 1.000 70.40822 191 TYR A O 1
ATOM 1480 N N . ARG A 1 188 ? -45.33803 39.99759 3.74414 1.000 76.43908 192 ARG A N 1
ATOM 1481 C CA . ARG A 1 188 ? -46.37560 39.28451 3.00206 1.000 67.56656 192 ARG A CA 1
ATOM 1482 C C . ARG A 1 188 ? -46.68866 37.94170 3.65730 1.000 69.85515 192 ARG A C 1
ATOM 1483 O O . ARG A 1 188 ? -45.78657 37.20312 4.05279 1.000 74.25436 192 ARG A O 1
ATOM 1491 N N . ALA A 1 189 ? -47.96986 37.60679 3.72208 1.000 67.96564 193 ALA A N 1
ATOM 1492 C CA . ALA A 1 189 ? -48.43146 36.32181 4.22833 1.000 69.11188 193 ALA A CA 1
ATOM 1493 C C . ALA A 1 189 ? -48.12368 35.19419 3.25047 1.000 67.53199 193 ALA A C 1
ATOM 1494 O O . ALA A 1 189 ? -47.97986 35.42664 2.04116 1.000 68.76106 193 ALA A O 1
ATOM 1496 N N . PRO A 1 190 ? -48.04393 33.94735 3.75309 1.000 63.53042 194 PRO A N 1
ATOM 1497 C CA . PRO A 1 190 ? -47.77759 32.80784 2.85622 1.000 66.43830 194 PRO A CA 1
ATOM 1498 C C . PRO A 1 190 ? -48.72963 32.71895 1.67816 1.000 68.24965 194 PRO A C 1
ATOM 1499 O O . PRO A 1 190 ? -48.30156 32.39159 0.56186 1.000 66.43644 194 PRO A O 1
ATOM 1503 N N . GLU A 1 191 ? -50.01167 33.02351 1.88491 1.000 63.26557 195 GLU A N 1
ATOM 1504 C CA . GLU A 1 191 ? -50.95305 32.90580 0.78157 1.000 69.45090 195 GLU A CA 1
ATOM 1505 C C . GLU A 1 191 ? -50.58500 33.85799 -0.34857 1.000 70.36601 195 GLU A C 1
ATOM 1506 O O . GLU A 1 191 ? -50.74105 33.51580 -1.53217 1.000 72.15284 195 GLU A O 1
ATOM 1512 N N . VAL A 1 192 ? -50.05416 35.03286 -0.00346 1.000 70.71130 196 VAL A N 1
ATOM 1513 C CA . VAL A 1 192 ? -49.60386 35.98591 -1.01343 1.000 72.11903 196 VAL A CA 1
ATOM 1514 C C . VAL A 1 192 ? -48.33592 35.48646 -1.68882 1.000 72.77467 196 VAL A C 1
ATOM 1515 O O . VAL A 1 192 ? -48.20888 35.54813 -2.92150 1.000 69.74296 196 VAL A O 1
ATOM 1519 N N . ILE A 1 193 ? -47.38055 34.98589 -0.89665 1.000 67.96825 197 ILE A N 1
ATOM 1520 C CA . ILE A 1 193 ? -46.12607 34.47167 -1.45657 1.000 76.82695 197 ILE A CA 1
ATOM 1521 C C . ILE A 1 193 ? -46.41059 33.34491 -2.44032 1.000 76.81118 197 ILE A C 1
ATOM 1522 O O . ILE A 1 193 ? -45.86194 33.29539 -3.54726 1.000 81.33003 197 ILE A O 1
ATOM 1527 N N . LEU A 1 194 ? -47.27491 32.42685 -2.04571 1.000 71.11984 198 LEU A N 1
ATOM 1528 C CA . LEU A 1 194 ? -47.52856 31.21796 -2.80287 1.000 72.88826 198 LEU A CA 1
ATOM 1529 C C . LEU A 1 194 ? -48.56315 31.41885 -3.90752 1.000 72.65763 198 LEU A C 1
ATOM 1530 O O . LEU A 1 194 ? -48.78953 30.50038 -4.70314 1.000 72.19249 198 LEU A O 1
ATOM 1535 N N . GLY A 1 195 ? -49.16830 32.60120 -3.99795 1.000 67.20492 199 GLY A N 1
ATOM 1536 C CA . GLY A 1 195 ? -50.08899 32.87040 -5.08072 1.000 70.86201 199 GLY A CA 1
ATOM 1537 C C . GLY A 1 195 ? -51.45442 32.25459 -4.90101 1.000 70.00142 199 GLY A C 1
ATOM 1538 O O . GLY A 1 195 ? -52.09239 31.88150 -5.89231 1.000 73.87457 199 GLY A O 1
ATOM 1539 N N . MET A 1 196 ? -51.91808 32.12263 -3.66050 1.000 61.84888 200 MET A N 1
ATOM 1540 C CA . MET A 1 196 ? -53.25163 31.61669 -3.36849 1.000 71.73055 200 MET A CA 1
ATOM 1541 C C . MET A 1 196 ? -54.23285 32.75904 -3.13322 1.000 69.59231 200 MET A C 1
ATOM 1542 O O . MET A 1 196 ? -53.84581 33.88219 -2.80569 1.000 71.38304 200 MET A O 1
ATOM 1547 N N . GLY A 1 197 ? -55.52145 32.44624 -3.26685 1.000 69.93674 201 GLY A N 1
ATOM 1548 C CA . GLY A 1 197 ? -56.53787 33.36930 -2.80940 1.000 62.47683 201 GLY A CA 1
ATOM 1549 C C . GLY A 1 197 ? -56.41713 33.62645 -1.32147 1.000 62.48195 201 GLY A C 1
ATOM 1550 O O . GLY A 1 197 ? -55.83195 32.83729 -0.56684 1.000 64.69784 201 GLY A O 1
ATOM 1551 N N . TYR A 1 198 ? -56.97119 34.75485 -0.88596 1.000 67.37653 202 TYR A N 1
ATOM 1552 C CA . TYR A 1 198 ? -56.70896 35.19987 0.47828 1.000 73.85887 202 TYR A CA 1
ATOM 1553 C C . TYR A 1 198 ? -57.83245 36.12074 0.93003 1.000 67.62373 202 TYR A C 1
ATOM 1554 O O . TYR A 1 198 ? -58.46416 36.78209 0.10742 1.000 67.47978 202 TYR A O 1
ATOM 1563 N N . LYS A 1 199 ? -58.05027 36.16889 2.24405 1.000 63.08207 203 LYS A N 1
ATOM 1564 C CA . LYS A 1 199 ? -59.02493 37.02722 2.89936 1.000 71.54656 203 LYS A CA 1
ATOM 1565 C C . LYS A 1 199 ? -58.30868 38.20549 3.56192 1.000 71.73099 203 LYS A C 1
ATOM 1566 O O . LYS A 1 199 ? -57.12064 38.44933 3.32381 1.000 67.25485 203 LYS A O 1
ATOM 1572 N N . GLU A 1 200 ? -59.04088 38.96148 4.38592 1.000 68.71397 204 GLU A N 1
ATOM 1573 C CA . GLU A 1 200 ? -58.44077 40.12006 5.03710 1.000 68.47979 204 GLU A CA 1
ATOM 1574 C C . GLU A 1 200 ? -57.39264 39.77232 6.08716 1.000 67.27525 204 GLU A C 1
ATOM 1575 O O . GLU A 1 200 ? -56.59597 40.64530 6.43851 1.000 59.33865 204 GLU A O 1
ATOM 1581 N N . ASN A 1 201 ? -57.35541 38.56434 6.62478 1.000 64.20782 205 ASN A N 1
ATOM 1582 C CA . ASN A 1 201 ? -56.34441 38.35662 7.64658 1.000 66.79378 205 ASN A CA 1
ATOM 1583 C C . ASN A 1 201 ? -54.96618 38.03700 7.05023 1.000 63.51558 205 ASN A C 1
ATOM 1584 O O . ASN A 1 201 ? -54.09185 37.54984 7.77071 1.000 61.93387 205 ASN A O 1
ATOM 1589 N N . VAL A 1 202 ? -54.74583 38.32098 5.76113 1.000 57.39665 206 VAL A N 1
ATOM 1590 C CA . VAL A 1 202 ? -53.36447 38.52792 5.34410 1.000 59.53455 206 VAL A CA 1
ATOM 1591 C C . VAL A 1 202 ? -52.78094 39.69637 6.12986 1.000 68.64166 206 VAL A C 1
ATOM 1592 O O . VAL A 1 202 ? -51.58647 39.69803 6.46694 1.000 68.11754 206 VAL A O 1
ATOM 1596 N N . ASP A 1 203 ? -53.61287 40.70418 6.44115 1.000 56.56345 207 ASP A N 1
ATOM 1597 C CA . ASP A 1 203 ? -53.12977 41.86003 7.18788 1.000 60.16750 207 ASP A CA 1
ATOM 1598 C C . ASP A 1 203 ? -52.73131 41.46202 8.59711 1.000 62.65805 207 ASP A C 1
ATOM 1599 O O . ASP A 1 203 ? -51.79567 42.04661 9.17146 1.000 59.81587 207 ASP A O 1
ATOM 1604 N N . LEU A 1 204 ? -53.42859 40.47783 9.16966 1.000 56.95874 208 LEU A N 1
ATOM 1605 C CA . LEU A 1 204 ? -53.05415 40.02394 10.50224 1.000 64.34011 208 LEU A CA 1
ATOM 1606 C C . LEU A 1 204 ? -51.68566 39.35348 10.50163 1.000 60.57669 208 LEU A C 1
ATOM 1607 O O . LEU A 1 204 ? -50.88471 39.57664 11.41810 1.000 56.64154 208 LEU A O 1
ATOM 1612 N N . TRP A 1 205 ? -51.37390 38.56090 9.47094 1.000 61.89553 209 TRP A N 1
ATOM 1613 C CA . TRP A 1 205 ? -50.01957 38.01876 9.38067 1.000 63.29929 209 TRP A CA 1
ATOM 1614 C C . TRP A 1 205 ? -48.98398 39.13812 9.42026 1.000 65.57276 209 TRP A C 1
ATOM 1615 O O . TRP A 1 205 ? -47.92255 38.98141 10.03784 1.000 63.47956 209 TRP A O 1
ATOM 1626 N N . SER A 1 206 ? -49.27298 40.27781 8.76687 1.000 61.67730 210 SER A N 1
ATOM 1627 C CA . SER A 1 206 ? -48.32639 41.39247 8.75281 1.000 58.77970 210 SER A CA 1
ATOM 1628 C C . SER A 1 206 ? -48.19053 42.00579 10.13740 1.000 63.09843 210 SER A C 1
ATOM 1629 O O . SER A 1 206 ? -47.07774 42.31694 10.58108 1.000 63.32251 210 SER A O 1
ATOM 1632 N N . VAL A 1 207 ? -49.30779 42.15704 10.85286 1.000 63.34472 211 VAL A N 1
ATOM 1633 C CA . VAL A 1 207 ? -49.20253 42.57967 12.24397 1.000 62.97829 211 VAL A CA 1
ATOM 1634 C C . VAL A 1 207 ? -48.34329 41.59392 13.02371 1.000 61.74423 211 VAL A C 1
ATOM 1635 O O . VAL A 1 207 ? -47.53790 41.99976 13.87221 1.000 67.31707 211 VAL A O 1
ATOM 1639 N N . GLY A 1 208 ? -48.46015 40.29739 12.72695 1.000 62.86671 212 GLY A N 1
ATOM 1640 C CA . GLY A 1 208 ? -47.60572 39.32203 13.39730 1.000 59.62212 212 GLY A CA 1
ATOM 1641 C C . GLY A 1 208 ? -46.12814 39.61921 13.20357 1.000 66.49320 212 GLY A C 1
ATOM 1642 O O . GLY A 1 208 ? -45.36692 39.68579 14.17484 1.000 66.41576 212 GLY A O 1
ATOM 1643 N N . CYS A 1 209 ? -45.71068 39.86967 11.95370 1.000 63.42713 213 CYS A N 1
ATOM 1644 C CA . CYS A 1 209 ? -44.30476 40.18075 11.70307 1.000 71.10749 213 CYS A CA 1
ATOM 1645 C C . CYS A 1 209 ? -43.88104 41.43328 12.45882 1.000 71.01601 213 CYS A C 1
ATOM 1646 O O . CYS A 1 209 ? -42.82018 41.46326 13.09383 1.000 70.66073 213 CYS A O 1
ATOM 1649 N N . ILE A 1 210 ? -44.71676 42.47253 12.42410 1.000 75.56453 214 ILE A N 1
ATOM 1650 C CA . ILE A 1 210 ? -44.37908 43.72391 13.09830 1.000 72.79057 214 ILE A CA 1
ATOM 1651 C C . ILE A 1 210 ? -44.22920 43.50699 14.59967 1.000 71.53310 214 ILE A C 1
ATOM 1652 O O . ILE A 1 210 ? -43.25900 43.97241 15.20756 1.000 66.95474 214 ILE A O 1
ATOM 1657 N N . MET A 1 211 ? -45.15513 42.76736 15.21675 1.000 68.51091 215 MET A N 1
ATOM 1658 C CA . MET A 1 211 ? -45.02320 42.50246 16.64682 1.000 69.66243 215 MET A CA 1
ATOM 1659 C C . MET A 1 211 ? -43.77645 41.68796 16.96903 1.000 74.82080 215 MET A C 1
ATOM 1660 O O . MET A 1 211 ? -43.05055 42.00458 17.91800 1.000 79.58119 215 MET A O 1
ATOM 1665 N N . GLY A 1 212 ? -43.49419 40.64853 16.19075 1.000 73.19109 216 GLY A N 1
ATOM 1666 C CA . GLY A 1 212 ? -42.25317 39.91897 16.40596 1.000 75.14533 216 GLY A CA 1
ATOM 1667 C C . GLY A 1 212 ? -41.03797 40.82110 16.32188 1.000 78.30579 216 GLY A C 1
ATOM 1668 O O . GLY A 1 212 ? -40.12652 40.72746 17.14692 1.000 81.92394 216 GLY A O 1
ATOM 1669 N N . GLU A 1 213 ? -41.02881 41.73996 15.34760 1.000 79.53512 217 GLU A N 1
ATOM 1670 C CA . GLU A 1 213 ? -39.90626 42.67286 15.19868 1.000 78.28639 217 GLU A CA 1
ATOM 1671 C C . GLU A 1 213 ? -39.77240 43.60713 16.40189 1.000 81.65796 217 GLU A C 1
ATOM 1672 O O . GLU A 1 213 ? -38.66453 43.81575 16.89964 1.000 85.16695 217 GLU A O 1
ATOM 1678 N N . MET A 1 214 ? -40.88660 44.17033 16.89790 1.000 86.76627 218 MET A N 1
ATOM 1679 C CA . MET A 1 214 ? -40.81147 45.03045 18.08376 1.000 84.52877 218 MET A CA 1
ATOM 1680 C C . MET A 1 214 ? -40.23632 44.29822 19.28524 1.000 81.35332 218 MET A C 1
ATOM 1681 O O . MET A 1 214 ? -39.80195 44.95088 20.24327 1.000 100.68183 218 MET A O 1
ATOM 1686 N N . VAL A 1 215 ? -40.27472 42.96933 19.28067 1.000 83.41478 219 VAL A N 1
ATOM 1687 C CA . VAL A 1 215 ? -39.76077 42.15596 20.38602 1.000 85.43243 219 VAL A CA 1
ATOM 1688 C C . VAL A 1 215 ? -38.33327 41.68097 20.11593 1.000 86.29795 219 VAL A C 1
ATOM 1689 O O . VAL A 1 215 ? -37.47161 41.72521 20.99638 1.000 86.68211 219 VAL A O 1
ATOM 1693 N N . CYS A 1 216 ? -38.08232 41.20375 18.89126 1.000 88.31104 220 CYS A N 1
ATOM 1694 C CA . CYS A 1 216 ? -36.75032 40.77231 18.47745 1.000 84.86661 220 CYS A CA 1
ATOM 1695 C C . CYS A 1 216 ? -35.82803 41.94848 18.22288 1.000 85.47748 220 CYS A C 1
ATOM 1696 O O . CYS A 1 216 ? -34.61305 41.82071 18.39520 1.000 80.87858 220 CYS A O 1
ATOM 1699 N N . HIS A 1 217 ? -36.38162 43.08896 17.79631 1.000 86.31896 221 HIS A N 1
ATOM 1700 C CA . HIS A 1 217 ? -35.59172 44.17712 17.20254 1.000 91.99905 221 HIS A CA 1
ATOM 1701 C C . HIS A 1 217 ? -34.85171 43.67332 15.96392 1.000 89.23399 221 HIS A C 1
ATOM 1702 O O . HIS A 1 217 ? -33.70139 44.03491 15.70797 1.000 91.67039 221 HIS A O 1
ATOM 1709 N N . LYS A 1 218 ? -35.52310 42.81596 15.19836 1.000 82.99082 222 LYS A N 1
ATOM 1710 C CA . LYS A 1 218 ? -34.94219 42.18827 14.02364 1.000 86.07981 222 LYS A CA 1
ATOM 1711 C C . LYS A 1 218 ? -36.07946 41.63666 13.16633 1.000 87.42831 222 LYS A C 1
ATOM 1712 O O . LYS A 1 218 ? -37.09394 41.16849 13.69558 1.000 83.42531 222 LYS A O 1
ATOM 1718 N N . ILE A 1 219 ? -35.91092 41.72853 11.84423 1.000 84.61171 223 ILE A N 1
ATOM 1719 C CA . ILE A 1 219 ? -36.91166 41.24329 10.89707 1.000 81.11620 223 ILE A CA 1
ATOM 1720 C C . ILE A 1 219 ? -37.03332 39.72822 11.00594 1.000 84.64598 223 ILE A C 1
ATOM 1721 O O . ILE A 1 219 ? -36.02451 39.01192 10.99107 1.000 86.12010 223 ILE A O 1
ATOM 1726 N N . LEU A 1 220 ? -38.27373 39.23324 11.10602 1.000 79.44049 224 LEU A N 1
ATOM 1727 C CA . LEU A 1 220 ? -38.50189 37.80247 11.32333 1.000 79.72339 224 LEU A CA 1
ATOM 1728 C C . LEU A 1 220 ? -38.12164 36.96937 10.10726 1.000 81.67982 224 LEU A C 1
ATOM 1729 O O . LEU A 1 220 ? -37.49157 35.91216 10.23660 1.000 86.44817 224 LEU A O 1
ATOM 1734 N N . PHE A 1 221 ? -38.53263 37.39992 8.92082 1.000 84.08782 225 PHE A N 1
ATOM 1735 C CA . PHE A 1 221 ? -38.44273 36.57267 7.72033 1.000 85.51243 225 PHE A CA 1
ATOM 1736 C C . PHE A 1 221 ? -37.77127 37.34684 6.59270 1.000 86.14150 225 PHE A C 1
ATOM 1737 O O . PHE A 1 221 ? -38.38835 37.63229 5.56070 1.000 88.19206 225 PHE A O 1
ATOM 1745 N N . PRO A 1 222 ? -36.48919 37.66984 6.74056 1.000 81.97971 226 PRO A N 1
ATOM 1746 C CA . PRO A 1 222 ? -35.80381 38.46753 5.71349 1.000 86.96368 226 PRO A CA 1
ATOM 1747 C C . PRO A 1 222 ? -35.48185 37.62670 4.48310 1.000 100.48075 226 PRO A C 1
ATOM 1748 O O . PRO A 1 222 ? -34.81192 36.59178 4.57749 1.000 105.04468 226 PRO A O 1
ATOM 1752 N N . GLY A 1 223 ? -35.93609 38.09183 3.31926 1.000 97.27921 227 GLY A N 1
ATOM 1753 C CA . GLY A 1 223 ? -35.65587 37.37190 2.09712 1.000 101.06610 227 GLY A CA 1
ATOM 1754 C C . GLY A 1 223 ? -35.26310 38.22489 0.90949 1.000 104.23919 227 GLY A C 1
ATOM 1755 O O . GLY A 1 223 ? -36.00103 39.13134 0.50623 1.000 100.36756 227 GLY A O 1
ATOM 1756 N N . ARG A 1 224 ? -34.09990 37.91808 0.32640 1.000 104.22942 228 ARG A N 1
ATOM 1757 C CA . ARG A 1 224 ? -33.75404 38.49070 -0.97022 1.000 110.47124 228 ARG A CA 1
ATOM 1758 C C . ARG A 1 224 ? -34.80619 38.13978 -2.01428 1.000 110.66651 228 ARG A C 1
ATOM 1759 O O . ARG A 1 224 ? -35.13446 38.95909 -2.88206 1.000 111.13590 228 ARG A O 1
ATOM 1767 N N . ASP A 1 225 ? -35.36570 36.94049 -1.91428 1.000 108.62008 229 ASP A N 1
ATOM 1768 C CA . ASP A 1 225 ? -36.17423 36.32947 -2.94627 1.000 99.75992 229 ASP A CA 1
ATOM 1769 C C . ASP A 1 225 ? -37.42359 35.78575 -2.26643 1.000 99.06196 229 ASP A C 1
ATOM 1770 O O . ASP A 1 225 ? -37.53193 35.76891 -1.03562 1.000 96.39697 229 ASP A O 1
ATOM 1775 N N . TYR A 1 226 ? -38.39855 35.38465 -3.07935 1.000 99.22487 230 TYR A N 1
ATOM 1776 C CA . TYR A 1 226 ? -39.54993 34.70265 -2.52190 1.000 97.78089 230 TYR A CA 1
ATOM 1777 C C . TYR A 1 226 ? -39.18674 33.30231 -2.04953 1.000 99.52921 230 TYR A C 1
ATOM 1778 O O . TYR A 1 226 ? -39.63281 32.87907 -0.97243 1.000 96.75437 230 TYR A O 1
ATOM 1787 N N . ILE A 1 227 ? -38.36530 32.56879 -2.82063 1.000 101.92184 231 ILE A N 1
ATOM 1788 C CA . ILE A 1 227 ? -38.00128 31.21912 -2.37984 1.000 100.42035 231 ILE A CA 1
ATOM 1789 C C . ILE A 1 227 ? -37.13895 31.30813 -1.13267 1.000 97.82456 231 ILE A C 1
ATOM 1790 O O . ILE A 1 227 ? -37.23860 30.46464 -0.23216 1.000 97.73737 231 ILE A O 1
ATOM 1795 N N . ASP A 1 228 ? -36.28399 32.33591 -1.05795 1.000 98.53345 232 ASP A N 1
ATOM 1796 C CA . ASP A 1 228 ? -35.57055 32.62497 0.18176 1.000 94.07227 232 ASP A CA 1
ATOM 1797 C C . ASP A 1 228 ? -36.54721 32.86253 1.32891 1.000 93.09153 232 ASP A C 1
ATOM 1798 O O . ASP A 1 228 ? -36.38345 32.31757 2.42784 1.000 90.25922 232 ASP A O 1
ATOM 1803 N N . GLN A 1 229 ? -37.58280 33.66742 1.08325 1.000 86.50964 233 GLN A N 1
ATOM 1804 C CA . GLN A 1 229 ? -38.46424 34.07041 2.16853 1.000 89.33309 233 GLN A CA 1
ATOM 1805 C C . GLN A 1 229 ? -39.25747 32.89160 2.70795 1.000 88.76160 233 GLN A C 1
ATOM 1806 O O . GLN A 1 229 ? -39.33691 32.69706 3.92689 1.000 86.76358 233 GLN A O 1
ATOM 1812 N N . TRP A 1 230 ? -39.82607 32.08007 1.81416 1.000 87.75578 234 TRP A N 1
ATOM 1813 C CA . TRP A 1 230 ? -40.52663 30.88204 2.25281 1.000 80.78645 234 TRP A CA 1
ATOM 1814 C C . TRP A 1 230 ? -39.62986 30.00624 3.11507 1.000 84.94094 234 TRP A C 1
ATOM 1815 O O . TRP A 1 230 ? -40.07603 29.46719 4.13423 1.000 85.53883 234 TRP A O 1
ATOM 1826 N N . ASN A 1 231 ? -38.35166 29.87646 2.74591 1.000 87.45466 235 ASN A N 1
ATOM 1827 C CA . ASN A 1 231 ? -37.45678 29.01969 3.52205 1.000 88.72793 235 ASN A CA 1
ATOM 1828 C C . ASN A 1 231 ? -37.28422 29.53874 4.94698 1.000 88.25669 235 ASN A C 1
ATOM 1829 O O . ASN A 1 231 ? -37.26824 28.75165 5.90310 1.000 87.67319 235 ASN A O 1
ATOM 1834 N N . LYS A 1 232 ? -37.16731 30.86073 5.11213 1.000 86.84537 236 LYS A N 1
ATOM 1835 C CA . LYS A 1 232 ? -37.11236 31.41788 6.45767 1.000 86.80600 236 LYS A CA 1
ATOM 1836 C C . LYS A 1 232 ? -38.37937 31.09232 7.24456 1.000 86.58656 236 LYS A C 1
ATOM 1837 O O . LYS A 1 232 ? -38.31523 30.80338 8.44530 1.000 90.01628 236 LYS A O 1
ATOM 1843 N N . VAL A 1 233 ? -39.54178 31.12082 6.58989 1.000 84.41069 237 VAL A N 1
ATOM 1844 C CA . VAL A 1 233 ? -40.78698 30.84458 7.30645 1.000 83.85055 237 VAL A CA 1
ATOM 1845 C C . VAL A 1 233 ? -40.82426 29.39980 7.79998 1.000 86.00366 237 VAL A C 1
ATOM 1846 O O . VAL A 1 233 ? -41.10052 29.13819 8.97675 1.000 86.23340 237 VAL A O 1
ATOM 1850 N N . ILE A 1 234 ? -40.53479 28.44007 6.92058 1.000 87.64446 238 ILE A N 1
ATOM 1851 C CA . ILE A 1 234 ? -40.64270 27.04575 7.33318 1.000 89.09869 238 ILE A CA 1
ATOM 1852 C C . ILE A 1 234 ? -39.54840 26.68827 8.32143 1.000 90.94724 238 ILE A C 1
ATOM 1853 O O . ILE A 1 234 ? -39.75526 25.84896 9.20550 1.000 93.84431 238 ILE A O 1
ATOM 1858 N N . GLU A 1 235 ? -38.37246 27.30425 8.20212 1.000 91.51000 239 GLU A N 1
ATOM 1859 C CA . GLU A 1 235 ? -37.31451 27.03857 9.17250 1.000 101.12748 239 GLU A CA 1
ATOM 1860 C C . GLU A 1 235 ? -37.77531 27.37114 10.58914 1.000 101.02270 239 GLU A C 1
ATOM 1861 O O . GLU A 1 235 ? -37.53304 26.60802 11.53568 1.000 100.54103 239 GLU A O 1
ATOM 1867 N N . GLN A 1 236 ? -38.45864 28.50470 10.74594 1.000 92.35853 240 GLN A N 1
ATOM 1868 C CA . GLN A 1 236 ? -38.78535 29.03043 12.06109 1.000 90.88376 240 GLN A CA 1
ATOM 1869 C C . GLN A 1 236 ? -40.11184 28.50148 12.59022 1.000 90.15623 240 GLN A C 1
ATOM 1870 O O . GLN A 1 236 ? -40.22899 28.23666 13.79486 1.000 92.91822 240 GLN A O 1
ATOM 1876 N N . LEU A 1 237 ? -41.11004 28.33706 11.71111 1.000 89.58847 241 LEU A N 1
ATOM 1877 C CA . LEU A 1 237 ? -42.44270 27.87250 12.08971 1.000 79.48994 241 LEU A CA 1
ATOM 1878 C C . LEU A 1 237 ? -42.68684 26.40700 11.76235 1.000 86.11144 241 LEU A C 1
ATOM 1879 O O . LEU A 1 237 ? -43.47816 25.75703 12.44904 1.000 94.36997 241 LEU A O 1
ATOM 1884 N N . GLY A 1 238 ? -42.03141 25.86742 10.75030 1.000 88.25851 242 GLY A N 1
ATOM 1885 C CA . GLY A 1 238 ? -42.16863 24.45407 10.46049 1.000 85.67210 242 GLY A CA 1
ATOM 1886 C C . GLY A 1 238 ? -42.94934 24.21392 9.17686 1.000 89.06457 242 GLY A C 1
ATOM 1887 O O . GLY A 1 238 ? -43.79537 25.02029 8.77065 1.000 92.98176 242 GLY A O 1
ATOM 1888 N N . THR A 1 239 ? -42.66071 23.08269 8.53360 1.000 89.27750 243 THR A N 1
ATOM 1889 C CA . THR A 1 239 ? -43.39147 22.66552 7.34466 1.000 89.12256 243 THR A CA 1
ATOM 1890 C C . THR A 1 239 ? -44.87612 22.56080 7.68468 1.000 90.39571 243 THR A C 1
ATOM 1891 O O . THR A 1 239 ? -45.22759 21.99480 8.73129 1.000 91.11473 243 THR A O 1
ATOM 1895 N N . PRO A 1 240 ? -45.76662 23.11393 6.86556 1.000 94.13359 244 PRO A N 1
ATOM 1896 C CA . PRO A 1 240 ? -47.18872 23.13641 7.21764 1.000 87.24887 244 PRO A CA 1
ATOM 1897 C C . PRO A 1 240 ? -47.85570 21.79059 6.94717 1.000 93.59126 244 PRO A C 1
ATOM 1898 O O . PRO A 1 240 ? -47.30310 20.91108 6.28543 1.000 96.39240 244 PRO A O 1
ATOM 1902 N N . CYS A 1 241 ? -49.06838 21.64347 7.49178 1.000 97.36196 245 CYS A N 1
ATOM 1903 C CA . CYS A 1 241 ? -49.77010 20.36346 7.47667 1.000 95.39834 245 CYS A CA 1
ATOM 1904 C C . CYS A 1 241 ? -50.13971 19.95809 6.04985 1.000 99.85768 245 CYS A C 1
ATOM 1905 O O . CYS A 1 241 ? -50.32114 20.81665 5.17937 1.000 99.81878 245 CYS A O 1
ATOM 1908 N N . PRO A 1 242 ? -50.26124 18.65140 5.78263 1.000 104.23497 246 PRO A N 1
ATOM 1909 C CA . PRO A 1 242 ? -50.58678 18.20950 4.40754 1.000 105.61118 246 PRO A CA 1
ATOM 1910 C C . PRO A 1 242 ? -51.92625 18.71733 3.88770 1.000 104.33672 246 PRO A C 1
ATOM 1911 O O . PRO A 1 242 ? -52.09775 18.81431 2.66570 1.000 102.31016 246 PRO A O 1
ATOM 1915 N N . GLU A 1 243 ? -52.88210 19.05206 4.75725 1.000 113.51750 247 GLU A N 1
ATOM 1916 C CA . GLU A 1 243 ? -54.10985 19.65800 4.25594 1.000 108.69363 247 GLU A CA 1
ATOM 1917 C C . GLU A 1 243 ? -53.84062 21.03197 3.66066 1.000 106.14836 247 GLU A C 1
ATOM 1918 O O . GLU A 1 243 ? -54.42720 21.39913 2.63486 1.000 112.65880 247 GLU A O 1
ATOM 1924 N N . PHE A 1 244 ? -52.95210 21.80246 4.28398 1.000 95.18343 248 PHE A N 1
ATOM 1925 C CA . PHE A 1 244 ? -52.56006 23.06498 3.68413 1.000 87.69430 248 PHE A CA 1
ATOM 1926 C C . PHE A 1 244 ? -51.87834 22.86566 2.33489 1.000 88.78552 248 PHE A C 1
ATOM 1927 O O . PHE A 1 244 ? -51.91162 23.76616 1.49215 1.000 85.70275 248 PHE A O 1
ATOM 1935 N N . MET A 1 245 ? -51.24262 21.70900 2.11298 1.000 93.11988 249 MET A N 1
ATOM 1936 C CA . MET A 1 245 ? -50.55473 21.45931 0.84252 1.000 90.54205 249 MET A CA 1
ATOM 1937 C C . MET A 1 245 ? -51.52663 21.23016 -0.31689 1.000 90.72572 249 MET A C 1
ATOM 1938 O O . MET A 1 245 ? -51.18383 21.52156 -1.47251 1.000 83.76643 249 MET A O 1
ATOM 1943 N N . LYS A 1 246 ? -52.72302 20.69367 -0.03556 1.000 90.73092 250 LYS A N 1
ATOM 1944 C CA . LYS A 1 246 ? -53.70814 20.43062 -1.08841 1.000 94.97362 250 LYS A CA 1
ATOM 1945 C C . LYS A 1 246 ? -54.11331 21.70593 -1.82304 1.000 92.02590 250 LYS A C 1
ATOM 1946 O O . LYS A 1 246 ? -54.33253 21.68769 -3.04185 1.000 85.50937 250 LYS A O 1
ATOM 1952 N N . LYS A 1 247 ? -54.23788 22.81841 -1.09244 1.000 86.87184 251 LYS A N 1
ATOM 1953 C CA . LYS A 1 247 ? -54.74361 24.06229 -1.66385 1.000 82.52139 251 LYS A CA 1
ATOM 1954 C C . LYS A 1 247 ? -53.81749 24.64373 -2.72574 1.000 78.21736 251 LYS A C 1
ATOM 1955 O O . LYS A 1 247 ? -54.23830 25.52384 -3.48146 1.000 87.26837 251 LYS A O 1
ATOM 1961 N N . LEU A 1 248 ? -52.57105 24.19545 -2.78360 1.000 79.58340 252 LEU A N 1
ATOM 1962 C CA . LEU A 1 248 ? -51.60648 24.72890 -3.73293 1.000 80.36463 252 LEU A CA 1
ATOM 1963 C C . LEU A 1 248 ? -51.84045 24.21707 -5.15239 1.000 85.64358 252 LEU A C 1
ATOM 1964 O O . LEU A 1 248 ? -52.31304 23.09976 -5.37333 1.000 87.08326 252 LEU A O 1
ATOM 1969 N N . GLN A 1 249 ? -51.50189 25.06775 -6.12005 1.000 87.93235 253 GLN A N 1
ATOM 1970 C CA . GLN A 1 249 ? -51.46086 24.65744 -7.51416 1.000 90.05385 253 GLN A CA 1
ATOM 1971 C C . GLN A 1 249 ? -50.34912 23.61827 -7.69626 1.000 90.86582 253 GLN A C 1
ATOM 1972 O O . GLN A 1 249 ? -49.34515 23.65543 -6.98022 1.000 92.88849 253 GLN A O 1
ATOM 1978 N N . PRO A 1 250 ? -50.51802 22.66099 -8.64308 1.000 89.33098 254 PRO A N 1
ATOM 1979 C CA . PRO A 1 250 ? -49.51205 21.59369 -8.85095 1.000 93.14483 254 PRO A CA 1
ATOM 1980 C C . PRO A 1 250 ? -48.02769 21.97615 -8.79344 1.000 101.14894 254 PRO A C 1
ATOM 1981 O O . PRO A 1 250 ? -47.28728 21.38698 -7.99085 1.000 99.97394 254 PRO A O 1
ATOM 1985 N N . THR A 1 251 ? -47.55757 22.91487 -9.63702 1.000 100.56818 255 THR A N 1
ATOM 1986 C CA . THR A 1 251 ? -46.11441 23.19311 -9.68008 1.000 98.79279 255 THR A CA 1
ATOM 1987 C C . THR A 1 251 ? -45.63249 23.84794 -8.38974 1.000 98.13322 255 THR A C 1
ATOM 1988 O O . THR A 1 251 ? -44.59598 23.45636 -7.83847 1.000 98.02943 255 THR A O 1
ATOM 1992 N N . VAL A 1 252 ? -46.37346 24.83845 -7.88793 1.000 98.68922 256 VAL A N 1
ATOM 1993 C CA . VAL A 1 252 ? -46.06184 25.39132 -6.57435 1.000 98.24692 256 VAL A CA 1
ATOM 1994 C C . VAL A 1 252 ? -46.12543 24.28485 -5.52676 1.000 97.34493 256 VAL A C 1
ATOM 1995 O O . VAL A 1 252 ? -45.27871 24.21081 -4.62629 1.000 95.34405 256 VAL A O 1
ATOM 1999 N N . ARG A 1 253 ? -47.10019 23.37611 -5.66787 1.000 101.38528 257 ARG A N 1
ATOM 2000 C CA . ARG A 1 253 ? -47.25743 22.26973 -4.72659 1.000 100.69876 257 ARG A CA 1
ATOM 2001 C C . ARG A 1 253 ? -46.03712 21.35218 -4.73189 1.000 104.90930 257 ARG A C 1
ATOM 2002 O O . ARG A 1 253 ? -45.50598 21.00867 -3.66786 1.000 103.25086 257 ARG 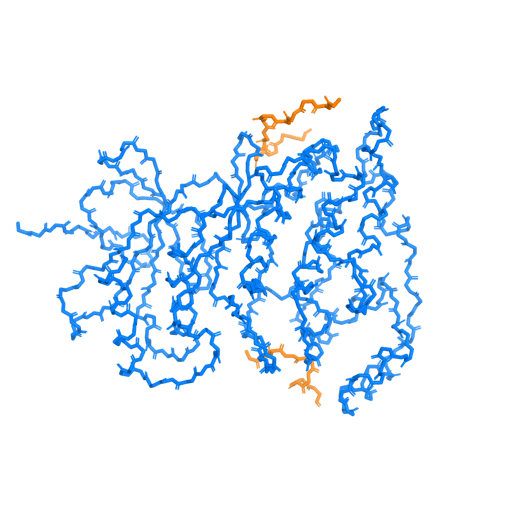A O 1
ATOM 2010 N N . THR A 1 254 ? -45.55457 20.96450 -5.91864 1.000 110.54824 258 THR A N 1
ATOM 2011 C CA . THR A 1 254 ? -44.41473 20.04760 -5.95892 1.000 125.60988 258 THR A CA 1
ATOM 2012 C C . THR A 1 254 ? -43.18679 20.66665 -5.29830 1.000 122.63629 258 THR A C 1
ATOM 2013 O O . THR A 1 254 ? -42.44554 19.97889 -4.58418 1.000 128.77713 258 THR A O 1
ATOM 2017 N N . TYR A 1 255 ? -42.96021 21.96730 -5.50933 1.000 114.56931 259 TYR A N 1
ATOM 2018 C CA . TYR A 1 255 ? -41.75928 22.59329 -4.95850 1.000 118.29944 259 TYR A CA 1
ATOM 2019 C C . TYR A 1 255 ? -41.83323 22.73255 -3.44202 1.000 113.68692 259 TYR A C 1
ATOM 2020 O O . TYR A 1 255 ? -40.81009 22.61602 -2.75338 1.000 112.00382 259 TYR A O 1
ATOM 2029 N N . VAL A 1 256 ? -43.02577 23.00082 -2.91280 1.000 111.99779 260 VAL A N 1
ATOM 2030 C CA . VAL A 1 256 ? -43.19627 23.16120 -1.47448 1.000 105.94649 260 VAL A CA 1
ATOM 2031 C C . VAL A 1 256 ? -43.11154 21.81420 -0.75089 1.000 105.86268 260 VAL A C 1
ATOM 2032 O O . VAL A 1 256 ? -42.59209 21.73846 0.37024 1.000 105.03053 260 VAL A O 1
ATOM 2036 N N . GLU A 1 257 ? -43.61079 20.74023 -1.36917 1.000 105.42314 261 GLU A N 1
ATOM 2037 C CA . GLU A 1 257 ? -43.52317 19.41259 -0.77261 1.000 108.09697 261 GLU A CA 1
ATOM 2038 C C . GLU A 1 257 ? -42.13115 18.79865 -0.89201 1.000 108.30265 261 GLU A C 1
ATOM 2039 O O . GLU A 1 257 ? -41.81799 17.87061 -0.13910 1.000 107.59286 261 GLU A O 1
ATOM 2045 N N . ASN A 1 258 ? -41.30483 19.28575 -1.82401 1.000 109.21576 262 ASN A N 1
ATOM 2046 C CA . ASN A 1 258 ? -39.93994 18.81233 -2.03094 1.000 111.06504 262 ASN A CA 1
ATOM 2047 C C . ASN A 1 258 ? -38.92298 19.54175 -1.16973 1.000 114.25503 262 ASN A C 1
ATOM 2048 O O . ASN A 1 258 ? -37.73866 19.18485 -1.19652 1.000 115.57348 262 ASN A O 1
ATOM 2053 N N . ARG A 1 259 ? -39.34606 20.56630 -0.43753 1.000 108.49656 263 ARG A N 1
ATOM 2054 C CA . ARG A 1 259 ? -38.44620 21.23543 0.47546 1.000 108.48353 263 ARG A CA 1
ATOM 2055 C C . ARG A 1 259 ? -38.08499 20.29225 1.61893 1.000 113.77174 263 ARG A C 1
ATOM 2056 O O . ARG A 1 259 ? -38.84385 19.37167 1.93895 1.000 117.46686 263 ARG A O 1
ATOM 2064 N N . PRO A 1 260 ? -36.91785 20.47761 2.22817 1.000 114.25031 264 PRO A N 1
ATOM 2065 C CA . PRO A 1 260 ? -36.60611 19.72648 3.44764 1.000 118.72734 264 PRO A CA 1
ATOM 2066 C C . PRO A 1 260 ? -37.65848 20.00740 4.51027 1.000 111.98329 264 PRO A C 1
ATOM 2067 O O . PRO A 1 260 ? -38.01314 21.16010 4.76209 1.000 112.09928 264 PRO A O 1
ATOM 2071 N N . LYS A 1 261 ? -38.16450 18.94192 5.12804 1.000 113.87630 265 LYS A N 1
ATOM 2072 C CA . LYS A 1 261 ? -39.20994 19.06613 6.14316 1.000 110.49710 265 LYS A CA 1
ATOM 2073 C C . LYS A 1 261 ? -38.60385 19.58732 7.44049 1.000 111.64792 265 LYS A C 1
ATOM 2074 O O . LYS A 1 261 ? -38.03961 18.81904 8.22344 1.000 114.41162 265 LYS A O 1
ATOM 2080 N N . TYR A 1 262 ? -38.72463 20.89386 7.68198 1.000 108.43126 266 TYR A N 1
ATOM 2081 C CA . TYR A 1 262 ? -38.33251 21.46245 8.96452 1.000 104.75524 266 TYR A CA 1
ATOM 2082 C C . TYR A 1 262 ? -39.44324 21.27189 9.99400 1.000 102.64339 266 TYR A C 1
ATOM 2083 O O . TYR A 1 262 ? -40.62267 21.12706 9.65946 1.000 102.86542 266 TYR A O 1
ATOM 2092 N N . ALA A 1 263 ? -39.04831 21.28939 11.26662 1.000 104.35324 267 ALA A N 1
ATOM 2093 C CA . ALA A 1 263 ? -39.97217 21.04662 12.36626 1.000 99.28208 267 ALA A CA 1
ATOM 2094 C C . ALA A 1 263 ? -40.53507 22.32439 12.97620 1.000 100.42630 267 ALA A C 1
ATOM 2095 O O . ALA A 1 263 ? -41.64249 22.30377 13.53043 1.000 100.69367 267 ALA A O 1
ATOM 2097 N N . GLY A 1 264 ? -39.80331 23.43200 12.89007 1.000 101.99223 268 GLY A N 1
ATOM 2098 C CA . GLY A 1 264 ? -40.23785 24.65848 13.51731 1.000 97.28276 268 GLY A CA 1
ATOM 2099 C C . GLY A 1 264 ? -39.83829 24.65413 14.97324 1.000 101.39291 268 GLY A C 1
ATOM 2100 O O . GLY A 1 264 ? -39.65483 23.59370 15.57834 1.000 100.90089 268 GLY A O 1
ATOM 2101 N N . TYR A 1 265 ? -39.67567 25.82795 15.55038 1.000 101.30631 269 TYR A N 1
ATOM 2102 C CA . TYR A 1 265 ? -39.37481 25.89817 16.96736 1.000 104.92758 269 TYR A CA 1
ATOM 2103 C C . TYR A 1 265 ? -40.60600 26.31912 17.75442 1.000 102.06412 269 TYR A C 1
ATOM 2104 O O . TYR A 1 265 ? -41.58077 26.84579 17.21127 1.000 98.59936 269 TYR A O 1
ATOM 2113 N N . SER A 1 266 ? -40.54566 26.07094 19.05524 1.000 98.67298 270 SER A N 1
ATOM 2114 C CA . SER A 1 266 ? -41.55877 26.57719 19.95407 1.000 103.72042 270 SER A CA 1
ATOM 2115 C C . SER A 1 266 ? -41.61239 28.10437 19.87880 1.000 103.57843 270 SER A C 1
ATOM 2116 O O . SER A 1 266 ? -40.70828 28.76492 19.35302 1.000 99.04137 270 SER A O 1
ATOM 2119 N N . PHE A 1 267 ? -42.69595 28.67408 20.41122 1.000 100.18518 271 PHE A N 1
ATOM 2120 C CA . PHE A 1 267 ? -42.76392 30.12840 20.49975 1.000 96.39247 271 PHE A CA 1
ATOM 2121 C C . PHE A 1 267 ? -42.05035 30.67298 21.72552 1.000 103.25155 271 PHE A C 1
ATOM 2122 O O . PHE A 1 267 ? -41.75643 31.87655 21.77471 1.000 97.48551 271 PHE A O 1
ATOM 2130 N N . GLU A 1 268 ? -41.78723 29.81086 22.70987 1.000 108.31581 272 GLU A N 1
ATOM 2131 C CA . GLU A 1 268 ? -40.85418 30.13409 23.77984 1.000 106.58072 272 GLU A CA 1
ATOM 2132 C C . GLU A 1 268 ? -39.43846 30.18652 23.23745 1.000 104.31151 272 GLU A C 1
ATOM 2133 O O . GLU A 1 268 ? -38.68249 31.11871 23.53129 1.000 103.92593 272 GLU A O 1
ATOM 2139 N N . LYS A 1 269 ? -39.07239 29.19457 22.42479 1.000 110.01598 273 LYS A N 1
ATOM 2140 C CA . LYS A 1 269 ? -37.76475 29.18333 21.78543 1.000 109.45902 273 LYS A CA 1
ATOM 2141 C C . LYS A 1 269 ? -37.61576 30.32284 20.77824 1.000 108.91601 273 LYS A C 1
ATOM 2142 O O . LYS A 1 269 ? -36.48777 30.73412 20.48371 1.000 115.91232 273 LYS A O 1
ATOM 2148 N N . LEU A 1 270 ? -38.72159 30.85482 20.25520 1.000 100.49463 274 LEU A N 1
ATOM 2149 C CA . LEU A 1 270 ? -38.64306 31.92295 19.27039 1.000 98.74690 274 LEU A CA 1
ATOM 2150 C C . LEU A 1 270 ? -38.72213 33.31448 19.89342 1.000 97.07133 274 LEU A C 1
ATOM 2151 O O . LEU A 1 270 ? -38.29956 34.28691 19.25111 1.000 93.40511 274 LEU A O 1
ATOM 2156 N N . PHE A 1 271 ? -39.26569 33.42602 21.11384 1.000 99.12879 275 PHE A N 1
ATOM 2157 C CA . PHE A 1 271 ? -39.42576 34.71242 21.80030 1.000 94.03076 275 PHE A CA 1
ATOM 2158 C C . PHE A 1 271 ? -39.29235 34.51357 23.30647 1.000 100.52523 275 PHE A C 1
ATOM 2159 O O . PHE A 1 271 ? -40.26649 34.68311 24.05710 1.000 99.55615 275 PHE A O 1
ATOM 2167 N N . PRO A 1 272 ? -38.08609 34.20686 23.79436 1.000 102.18183 276 PRO A N 1
ATOM 2168 C CA . PRO A 1 272 ? -37.91395 33.92498 25.22708 1.000 104.06917 276 PRO A CA 1
ATOM 2169 C C . PRO A 1 272 ? -38.07332 35.16932 26.08794 1.000 105.23483 276 PRO A C 1
ATOM 2170 O O . PRO A 1 272 ? -38.00218 36.30497 25.61319 1.000 105.03397 276 PRO A O 1
ATOM 2174 N N . ASP A 1 273 ? -38.26107 34.92081 27.39059 1.000 105.62950 277 ASP A N 1
ATOM 2175 C CA . ASP A 1 273 ? -38.52976 35.99544 28.34283 1.000 112.68053 277 ASP A CA 1
ATOM 2176 C C . ASP A 1 273 ? -37.47498 37.09490 28.29437 1.000 113.35333 277 ASP A C 1
ATOM 2177 O O . ASP A 1 273 ? -37.76504 38.24698 28.64204 1.000 116.67593 277 ASP A O 1
ATOM 2182 N N . VAL A 1 274 ? -36.25206 36.76115 27.86861 1.000 111.37774 278 VAL A N 1
ATOM 2183 C CA . VAL A 1 274 ? -35.15413 37.72618 27.89327 1.000 112.90933 278 VAL A CA 1
ATOM 2184 C C . VAL A 1 274 ? -35.44731 38.91648 26.99426 1.000 107.68364 278 VAL A C 1
ATOM 2185 O O . VAL A 1 274 ? -35.10186 40.05875 27.32754 1.000 109.76156 278 VAL A O 1
ATOM 2189 N N . LEU A 1 275 ? -36.05901 38.67295 25.82834 1.000 106.36231 279 LEU A N 1
ATOM 2190 C CA . LEU A 1 275 ? -36.34764 39.78000 24.92244 1.000 104.35359 279 LEU A CA 1
ATOM 2191 C C . LEU A 1 275 ? -37.48715 40.65387 25.42441 1.000 104.99411 279 LEU A C 1
ATOM 2192 O O . LEU A 1 275 ? -37.61678 41.80505 24.97838 1.000 103.70060 279 LEU A O 1
ATOM 2197 N N . PHE A 1 276 ? -38.36062 40.10128 26.35320 1.000 104.41547 280 PHE A N 1
ATOM 2198 C CA . PHE A 1 276 ? -39.48483 40.83152 26.91377 1.000 103.30836 280 PHE A CA 1
ATOM 2199 C C . PHE A 1 276 ? -39.05703 41.62008 28.14267 1.000 103.53806 280 PHE A C 1
ATOM 2200 O O . PHE A 1 276 ? -38.18175 41.18428 28.89742 1.000 113.11276 280 PHE A O 1
ATOM 2208 N N . PRO A 1 277 ? -39.67518 42.77103 28.37042 1.000 106.48826 281 PRO A N 1
ATOM 2209 C CA . PRO A 1 277 ? -39.32019 43.57212 29.53478 1.000 108.62372 281 PRO A CA 1
ATOM 2210 C C . PRO A 1 277 ? -39.76228 42.87642 30.80387 1.000 122.81280 281 PRO A C 1
ATOM 2211 O O . PRO A 1 277 ? -40.43807 41.83899 30.77834 1.000 123.89116 281 PRO A O 1
ATOM 2215 N N . ALA A 1 278 ? -39.36718 43.47916 31.92305 1.000 133.95008 282 ALA A N 1
ATOM 2216 C CA . ALA A 1 278 ? -39.81977 43.04587 33.23468 1.000 145.76700 282 ALA A CA 1
ATOM 2217 C C . ALA A 1 278 ? -41.31593 42.75835 33.20746 1.000 158.01078 282 ALA A C 1
ATOM 2218 O O . ALA A 1 278 ? -42.10821 43.51873 32.63822 1.000 143.16858 282 ALA A O 1
ATOM 2220 N N . ASP A 1 279 ? -41.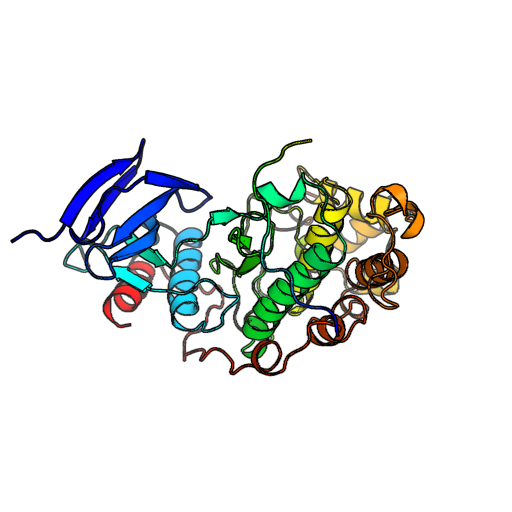68432 41.62104 33.77717 1.000 158.83362 283 ASP A N 1
ATOM 2221 C CA . ASP A 1 279 ? -43.05858 41.16165 33.70700 1.000 150.01196 283 ASP A CA 1
ATOM 2222 C C . ASP A 1 279 ? -43.94170 41.98811 34.63578 1.000 155.13839 283 ASP A C 1
ATOM 2223 O O . ASP A 1 279 ? -43.67443 42.07733 35.83901 1.000 161.81117 283 ASP A O 1
ATOM 2228 N N . SER A 1 280 ? -45.00146 42.58023 34.07688 1.000 153.78726 284 SER A N 1
ATOM 2229 C CA . SER A 1 280 ? -45.89450 43.43631 34.85016 1.000 158.73141 284 SER A CA 1
ATOM 2230 C C . SER A 1 280 ? -46.56599 42.65697 35.97506 1.000 166.86458 284 SER A C 1
ATOM 2231 O O . SER A 1 280 ? -46.62022 41.42366 35.97466 1.000 164.25193 284 SER A O 1
ATOM 2234 N N . GLU A 1 281 ? -47.06402 43.40239 36.96223 1.000 180.53997 285 GLU A N 1
ATOM 2235 C CA . GLU A 1 281 ? -47.95967 42.81511 37.94810 1.000 183.71509 285 GLU A CA 1
ATOM 2236 C C . GLU A 1 281 ? -49.38421 42.71246 37.42560 1.000 182.18040 285 GLU A C 1
ATOM 2237 O O . GLU A 1 281 ? -50.19765 41.99194 38.01559 1.000 183.97559 285 GLU A O 1
ATOM 2243 N N . HIS A 1 282 ? -49.69279 43.41942 36.33844 1.000 175.51624 286 HIS A N 1
ATOM 2244 C CA . HIS A 1 282 ? -50.98344 43.28860 35.67636 1.000 170.78331 286 HIS A CA 1
ATOM 2245 C C . HIS A 1 282 ? -51.17291 41.88536 35.10172 1.000 168.73816 286 HIS A C 1
ATOM 2246 O O . HIS A 1 282 ? -50.36086 41.42125 34.29654 1.000 160.62597 286 HIS A O 1
ATOM 2253 N N . ASN A 1 283 ? -52.29218 41.23845 35.46462 1.000 171.84997 287 ASN A N 1
ATOM 2254 C CA . ASN A 1 283 ? -52.54227 39.82504 35.17006 1.000 163.09790 287 ASN A CA 1
ATOM 2255 C C . ASN A 1 283 ? -52.74413 39.53095 33.68575 1.000 153.00923 287 ASN A C 1
ATOM 2256 O O . ASN A 1 283 ? -52.91449 38.35788 33.32994 1.000 151.49926 287 ASN A O 1
ATOM 2261 N N . LYS A 1 284 ? -52.73990 40.54513 32.82051 1.000 144.17431 288 LYS A N 1
ATOM 2262 C CA . LYS A 1 284 ? -52.91676 40.34787 31.38661 1.000 136.85716 288 LYS A CA 1
ATOM 2263 C C . LYS A 1 284 ? -51.69744 40.74121 30.55941 1.000 122.93671 288 LYS A C 1
ATOM 2264 O O . LYS A 1 284 ? -51.47091 40.14859 29.50130 1.000 111.22401 288 LYS A O 1
ATOM 2270 N N . LEU A 1 285 ? -50.90073 41.71079 31.01867 1.000 124.45141 289 LEU A N 1
ATOM 2271 C CA . LEU A 1 285 ? -49.72986 42.18561 30.27141 1.000 106.30400 289 LEU A CA 1
ATOM 2272 C C . LEU A 1 285 ? -48.46667 41.40250 30.66659 1.000 108.47768 289 LEU A C 1
ATOM 2273 O O . LEU A 1 285 ? -47.47216 41.94561 31.16288 1.000 109.05732 289 LEU A O 1
ATOM 2278 N N . LYS A 1 286 ? -48.52791 40.09185 30.41117 1.000 109.97518 290 LYS A N 1
ATOM 2279 C CA . LYS A 1 286 ? -47.47388 39.10704 30.63614 1.000 101.52027 290 LYS A CA 1
ATOM 2280 C C . LYS A 1 286 ? -46.62647 38.92492 29.37489 1.000 92.70610 290 LYS A C 1
ATOM 2281 O O . LYS A 1 286 ? -47.09214 39.12952 28.24989 1.000 85.21611 290 LYS A O 1
ATOM 2287 N N . ALA A 1 287 ? -45.38963 38.45207 29.56160 1.000 96.60229 291 ALA A N 1
ATOM 2288 C CA . ALA A 1 287 ? -44.64575 37.93876 28.41058 1.000 90.58517 291 ALA A CA 1
ATOM 2289 C C . ALA A 1 287 ? -45.36515 36.73646 27.78948 1.000 91.93651 291 ALA A C 1
ATOM 2290 O O . ALA A 1 287 ? -45.43592 36.60563 26.55517 1.000 86.00028 291 ALA A O 1
ATOM 2292 N N . SER A 1 288 ? -45.93847 35.86660 28.63790 1.000 94.05253 292 SER A N 1
ATOM 2293 C CA . SER A 1 288 ? -46.64710 34.66806 28.18496 1.000 85.83210 292 SER A CA 1
ATOM 2294 C C . SER A 1 288 ? -47.89605 34.98001 27.37749 1.000 88.92718 292 SER A C 1
ATOM 2295 O O . SER A 1 288 ? -48.35614 34.11801 26.61984 1.000 87.82516 292 SER A O 1
ATOM 2298 N N . GLN A 1 289 ? -48.48018 36.16976 27.55597 1.000 90.75199 293 GLN A N 1
ATOM 2299 C CA . GLN A 1 289 ? -49.64532 36.56581 26.77447 1.000 85.47367 293 GLN A CA 1
ATOM 2300 C C . GLN A 1 289 ? -49.23906 37.15608 25.43678 1.000 80.07437 293 GLN A C 1
ATOM 2301 O O . GLN A 1 289 ? -49.86666 36.86520 24.41169 1.000 74.89175 293 GLN A O 1
ATOM 2307 N N . ALA A 1 290 ? -48.20299 37.99624 25.41763 1.000 78.82268 294 ALA A N 1
ATOM 2308 C CA . ALA A 1 290 ? -47.77212 38.52754 24.13279 1.000 76.69311 294 ALA A CA 1
ATOM 2309 C C . ALA A 1 290 ? -47.35680 37.38646 23.22391 1.000 82.80301 294 ALA A C 1
ATOM 2310 O O . ALA A 1 290 ? -47.69462 37.37582 22.03180 1.000 78.12095 294 ALA A O 1
ATOM 2312 N N . ARG A 1 291 ? -46.67266 36.38640 23.80177 1.000 81.90463 295 ARG A N 1
ATOM 2313 C CA . ARG A 1 291 ? -46.23556 35.20601 23.06268 1.000 77.32269 295 ARG A CA 1
ATOM 2314 C C . ARG A 1 291 ? -47.42270 34.42355 22.52102 1.000 81.22038 295 ARG A C 1
ATOM 2315 O O . ARG A 1 291 ? -47.42961 33.99744 21.35818 1.000 78.37977 295 ARG A O 1
ATOM 2323 N N . ASP A 1 292 ? -48.43071 34.20767 23.37030 1.000 78.10926 296 ASP A N 1
ATOM 2324 C CA . ASP A 1 292 ? -49.65361 33.53452 22.94507 1.000 79.12294 296 ASP A CA 1
ATOM 2325 C C . ASP A 1 292 ? -50.27723 34.23036 21.72866 1.000 83.15429 296 ASP A C 1
ATOM 2326 O O . ASP A 1 292 ? -50.66093 33.57371 20.75079 1.000 86.23573 296 ASP A O 1
ATOM 2331 N N . LEU A 1 293 ? -50.36062 35.56578 21.76340 1.000 77.34527 297 LEU A N 1
ATOM 2332 C CA . LEU A 1 293 ? -50.89788 36.31952 20.63323 1.000 76.03255 297 LEU A CA 1
ATOM 2333 C C . LEU A 1 293 ? -50.02021 36.16895 19.39447 1.000 74.79242 297 LEU A C 1
ATOM 2334 O O . LEU A 1 293 ? -50.52223 36.16140 18.26040 1.000 73.84115 297 LEU A O 1
ATOM 2339 N N . LEU A 1 294 ? -48.70403 36.09149 19.57818 1.000 76.42486 298 LEU A N 1
ATOM 2340 C CA . LEU A 1 294 ? -47.84060 35.87719 18.42563 1.000 75.78363 298 LEU A CA 1
ATOM 2341 C C . LEU A 1 294 ? -48.11364 34.51899 17.78992 1.000 73.65965 298 LEU A C 1
ATOM 2342 O O . LEU A 1 294 ? -48.24879 34.40807 16.56265 1.000 68.43252 298 LEU A O 1
ATOM 2347 N N . SER A 1 295 ? -48.23810 33.48016 18.61747 1.000 72.44646 299 SER A N 1
ATOM 2348 C CA . SER A 1 295 ? -48.43321 32.12635 18.10988 1.000 75.57144 299 SER A CA 1
ATOM 2349 C C . SER A 1 295 ? -49.76741 31.94242 17.40307 1.000 77.99923 299 SER A C 1
ATOM 2350 O O . SER A 1 295 ? -49.96309 30.90033 16.76466 1.000 84.72691 299 SER A O 1
ATOM 2353 N N . LYS A 1 296 ? -50.69777 32.89467 17.54779 1.000 70.63705 300 LYS A N 1
ATOM 2354 C CA . LYS A 1 296 ? -51.97217 32.87818 16.83788 1.000 74.57183 300 LYS A CA 1
ATOM 2355 C C . LYS A 1 296 ? -52.00635 33.82045 15.64129 1.000 75.21354 300 LYS A C 1
ATOM 2356 O O . LYS A 1 296 ? -52.94758 33.75363 14.84369 1.000 71.58538 300 LYS A O 1
ATOM 2362 N N . MET A 1 297 ? -51.03463 34.71730 15.51508 1.000 70.44020 301 MET A N 1
ATOM 2363 C CA . MET A 1 297 ? -50.95416 35.54808 14.32425 1.000 67.89503 301 MET A CA 1
ATOM 2364 C C . MET A 1 297 ? -49.99215 34.97994 13.30758 1.000 71.68958 301 MET A C 1
ATOM 2365 O O . MET A 1 297 ? -50.27941 34.98867 12.10370 1.000 69.46581 301 MET A O 1
ATOM 2370 N N . LEU A 1 298 ? -48.85697 34.48513 13.79372 1.000 75.25819 302 LEU A N 1
ATOM 2371 C CA . LEU A 1 298 ? -47.82387 33.89883 12.95345 1.000 74.28043 302 LEU A CA 1
ATOM 2372 C C . LEU A 1 298 ? -48.16121 32.43563 12.68644 1.000 71.01027 302 LEU A C 1
ATOM 2373 O O . LEU A 1 298 ? -47.45234 31.51151 13.07918 1.000 79.31748 302 LEU A O 1
ATOM 2378 N N . VAL A 1 299 ? -49.28371 32.24565 12.00432 1.000 71.34417 303 VAL A N 1
ATOM 2379 C CA . VAL A 1 299 ? -49.78886 30.92740 11.65089 1.000 68.36291 303 VAL A CA 1
ATOM 2380 C C . VAL A 1 299 ? -49.82796 30.83533 10.13301 1.000 71.68538 303 VAL A C 1
ATOM 2381 O O . VAL A 1 299 ? -50.42802 31.68703 9.47008 1.000 76.25236 303 VAL A O 1
ATOM 2385 N N . ILE A 1 300 ? -49.17735 29.81239 9.58189 1.000 70.56439 304 ILE A N 1
ATOM 2386 C CA . ILE A 1 300 ? -49.01083 29.74711 8.13156 1.000 71.33278 304 ILE A CA 1
ATOM 2387 C C . ILE A 1 300 ? -50.35576 29.59475 7.42019 1.000 71.82288 304 ILE A C 1
ATOM 2388 O O . ILE A 1 300 ? -50.58849 30.21937 6.37886 1.000 73.64536 304 ILE A O 1
ATOM 2393 N N . ASP A 1 301 ? -51.24515 28.75124 7.94255 1.000 72.65867 305 ASP A N 1
ATOM 2394 C CA . ASP A 1 301 ? -52.51101 28.42636 7.27884 1.000 79.34863 305 ASP A CA 1
ATOM 2395 C C . ASP A 1 301 ? -53.58418 29.42376 7.71808 1.000 71.37978 305 ASP A C 1
ATOM 2396 O O . ASP A 1 301 ? -54.08705 29.33958 8.84202 1.000 73.30481 305 ASP A O 1
ATOM 2401 N N . ALA A 1 302 ? -53.97377 30.33466 6.80757 1.000 73.54754 306 ALA A N 1
ATOM 2402 C CA . ALA A 1 302 ? -54.87692 31.43867 7.15641 1.000 70.96026 306 ALA A CA 1
ATOM 2403 C C . ALA A 1 302 ? -56.20715 30.96202 7.73168 1.000 78.31442 306 ALA A C 1
ATOM 2404 O O . ALA A 1 302 ? -56.82374 31.67710 8.53841 1.000 76.39250 306 ALA A O 1
ATOM 2406 N N . SER A 1 303 ? -56.69157 29.78874 7.31795 1.000 69.27365 307 SER A N 1
ATOM 2407 C CA . SER A 1 303 ? -57.94390 29.33583 7.90158 1.000 71.00043 307 SER A CA 1
ATOM 2408 C C . SER A 1 303 ? -57.79620 28.98198 9.36846 1.000 76.82337 307 SER A C 1
ATOM 2409 O O . SER A 1 303 ? -58.80823 28.83634 10.05543 1.000 78.47612 307 SER A O 1
ATOM 2412 N N . LYS A 1 304 ? -56.56744 28.84087 9.85575 1.000 76.84735 308 LYS A N 1
ATOM 2413 C CA . LYS A 1 304 ? -56.29079 28.60386 11.26467 1.000 77.56769 308 LYS A CA 1
ATOM 2414 C C . LYS A 1 304 ? -55.87192 29.87180 11.97375 1.000 76.70472 308 LYS A C 1
ATOM 2415 O O . LYS A 1 304 ? -55.65957 29.84796 13.18824 1.000 80.43513 308 LYS A O 1
ATOM 2421 N N . ARG A 1 305 ? -55.71906 30.96456 11.23474 1.000 79.35048 309 ARG A N 1
ATOM 2422 C CA . ARG A 1 305 ? -55.14905 32.18917 11.76597 1.000 75.41812 309 ARG A CA 1
ATOM 2423 C C . ARG A 1 305 ? -56.25297 33.04824 12.37996 1.000 74.22156 309 ARG A C 1
ATOM 2424 O O . ARG A 1 305 ? -57.38539 33.10156 11.88073 1.000 74.95680 309 ARG A O 1
ATOM 2432 N N . ILE A 1 306 ? -55.91598 33.67695 13.50518 1.000 71.71159 310 ILE A N 1
ATOM 2433 C CA . ILE A 1 306 ? -56.83030 34.57343 14.19785 1.000 69.06723 310 ILE A CA 1
ATOM 2434 C C . ILE A 1 306 ? -57.21883 35.75023 13.30217 1.000 72.48404 310 ILE A C 1
ATOM 2435 O O . ILE A 1 306 ? -56.46848 36.15367 12.40127 1.000 65.26089 310 ILE A O 1
ATOM 2440 N N . SER A 1 307 ? -58.41585 36.29134 13.53731 1.000 72.33769 311 SER A N 1
ATOM 2441 C CA . SER A 1 307 ? -58.90464 37.45116 12.80252 1.000 73.27587 311 SER A CA 1
ATOM 2442 C C . SER A 1 307 ? -58.60239 38.74332 13.55976 1.000 63.81362 311 SER A C 1
ATOM 2443 O O . SER A 1 307 ? -58.18795 38.73569 14.71711 1.000 56.90670 311 SER A O 1
ATOM 2446 N N . VAL A 1 308 ? -58.79576 39.87391 12.87768 1.000 62.25616 312 VAL A N 1
ATOM 2447 C CA . VAL A 1 308 ? -58.58141 41.16233 13.53471 1.000 62.31241 312 VAL A CA 1
ATOM 2448 C C . VAL A 1 308 ? -59.47916 41.31781 14.74564 1.000 60.10231 312 VAL A C 1
ATOM 2449 O O . VAL A 1 308 ? -59.05805 41.86499 15.77635 1.000 58.88967 312 VAL A O 1
ATOM 2453 N N . ASP A 1 309 ? -60.74137 40.88055 14.62759 1.000 66.36547 313 ASP A N 1
ATOM 2454 C CA . ASP A 1 309 ? -61.70316 41.03143 15.71810 1.000 69.70517 313 ASP A CA 1
ATOM 2455 C C . ASP A 1 309 ? -61.32905 40.16728 16.90385 1.000 63.86917 313 ASP A C 1
ATOM 2456 O O . ASP A 1 309 ? -61.36445 40.63117 18.04896 1.000 67.03451 313 ASP A O 1
ATOM 2461 N N . GLU A 1 310 ? -60.99510 38.89506 16.66491 1.000 65.60395 314 GLU A N 1
ATOM 2462 C CA . GLU A 1 310 ? -60.56279 38.06897 17.78782 1.000 72.15827 314 GLU A CA 1
ATOM 2463 C C . GLU A 1 310 ? -59.29230 38.64172 18.38938 1.000 66.46830 314 GLU A C 1
ATOM 2464 O O . GLU A 1 310 ? -59.08790 38.59201 19.60629 1.000 67.78544 314 GLU A O 1
ATOM 2470 N N . ALA A 1 311 ? -58.44356 39.22960 17.55499 1.000 61.07599 315 ALA A N 1
ATOM 2471 C CA . ALA A 1 311 ? -57.21193 39.79151 18.08054 1.000 63.23307 315 ALA A CA 1
ATOM 2472 C C . ALA A 1 311 ? -57.51309 40.90289 19.08178 1.000 73.46406 315 ALA A C 1
ATOM 2473 O O . ALA A 1 311 ? -56.88405 40.96966 20.15042 1.000 66.90392 315 ALA A O 1
ATOM 2475 N N . LEU A 1 312 ? -58.50336 41.76293 18.77575 1.000 63.29782 316 LEU A N 1
ATOM 2476 C CA . LEU A 1 312 ? -58.86558 42.83429 19.69962 1.000 61.57074 316 LEU A CA 1
ATOM 2477 C C . LEU A 1 312 ? -59.47896 42.29959 20.99564 1.000 64.65063 316 LEU A C 1
ATOM 2478 O O . LEU A 1 312 ? -59.51993 43.01605 22.00694 1.000 65.51987 316 LEU A O 1
ATOM 2483 N N . GLN A 1 313 ? -59.96514 41.06725 20.99830 1.000 66.72326 317 GLN A N 1
ATOM 2484 C CA . GLN A 1 313 ? -60.50427 40.49708 22.22398 1.000 67.90631 317 GLN A CA 1
ATOM 2485 C C . GLN A 1 313 ? -59.44989 39.75130 23.03934 1.000 71.10968 317 GLN A C 1
ATOM 2486 O O . GLN A 1 313 ? -59.76344 39.25382 24.13283 1.000 73.79881 317 GLN A O 1
ATOM 2492 N N . HIS A 1 314 ? -58.22082 39.65794 22.52839 1.000 67.52688 318 HIS A N 1
ATOM 2493 C CA . HIS A 1 314 ? -57.17321 38.91904 23.21039 1.000 70.45025 318 HIS A CA 1
ATOM 2494 C C . HIS A 1 314 ? -56.70004 39.67686 24.44988 1.000 74.91039 318 HIS A C 1
ATOM 2495 O O . HIS A 1 314 ? -56.49341 40.89511 24.39029 1.000 76.94338 318 HIS A O 1
ATOM 2502 N N . PRO A 1 315 ? -56.47033 38.97699 25.56611 1.000 76.30300 319 PRO A N 1
ATOM 2503 C CA . PRO A 1 315 ? -56.21231 39.67736 2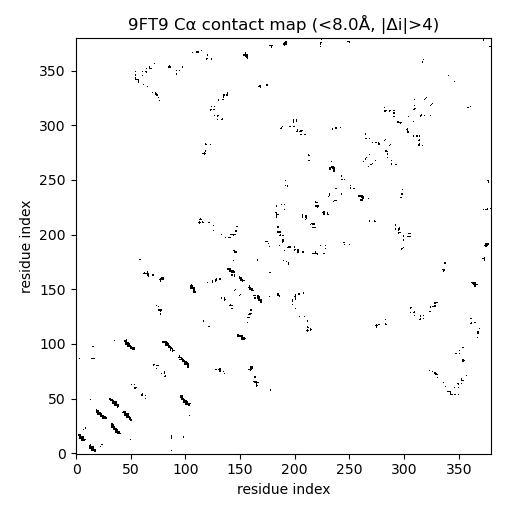6.83654 1.000 76.65777 319 PRO A CA 1
ATOM 2504 C C . PRO A 1 315 ? -54.98637 40.58358 26.82467 1.000 82.67818 319 PRO A C 1
ATOM 2505 O O . PRO A 1 315 ? -54.96784 41.58683 27.55193 1.000 85.56366 319 PRO A O 1
ATOM 2509 N N . TYR A 1 316 ? -53.96219 40.27810 26.02317 1.000 77.54261 320 TYR A N 1
ATOM 2510 C CA . TYR A 1 316 ? -52.81608 41.17857 25.94889 1.000 77.90466 320 TYR A CA 1
ATOM 2511 C C . TYR A 1 316 ? -53.21136 42.53614 25.38556 1.000 75.21747 320 TYR A C 1
ATOM 2512 O O . TYR A 1 316 ? -52.60326 43.55259 25.72586 1.000 76.70427 320 TYR A O 1
ATOM 2521 N N . ILE A 1 317 ? -54.22416 42.56734 24.52691 1.000 75.09565 321 ILE A N 1
ATOM 2522 C CA . ILE A 1 317 ? -54.67799 43.77011 23.84193 1.000 67.25408 321 ILE A CA 1
ATOM 2523 C C . ILE A 1 317 ? -55.91937 44.33953 24.51811 1.000 73.59024 321 ILE A C 1
ATOM 2524 O O . ILE A 1 317 ? -56.14077 45.56080 24.51822 1.000 67.38322 321 ILE A O 1
ATOM 2529 N N . ASN A 1 318 ? -56.72685 43.46081 25.12029 1.000 70.06445 322 ASN A N 1
ATOM 2530 C CA . ASN A 1 318 ? -58.09386 43.81936 25.48236 1.000 75.65085 322 ASN A CA 1
ATOM 2531 C C . ASN A 1 318 ? -58.18865 44.86751 26.58353 1.000 77.46985 322 ASN A C 1
ATOM 2532 O O . ASN A 1 318 ? -59.26451 45.45724 26.74567 1.000 73.51062 322 ASN A O 1
ATOM 2537 N N . VAL A 1 319 ? -57.10037 45.12715 27.31897 1.000 80.21427 323 VAL A N 1
ATOM 2538 C CA . VAL A 1 319 ? -57.12941 46.06894 28.43951 1.000 81.55863 323 VAL A CA 1
ATOM 2539 C C . VAL A 1 319 ? -57.45737 47.49862 27.99858 1.000 79.68035 323 VAL A C 1
ATOM 2540 O O . VAL A 1 319 ? -57.93465 48.30773 28.80974 1.000 80.77755 323 VAL A O 1
ATOM 2544 N N . TRP A 1 320 ? -57.19454 47.83982 26.73633 1.000 64.92085 324 TRP A N 1
ATOM 2545 C CA . TRP A 1 320 ? -57.42209 49.19027 26.23403 1.000 72.88910 324 TRP A CA 1
ATOM 2546 C C . TRP A 1 320 ? -58.73390 49.32861 25.46893 1.000 73.42431 324 TRP A C 1
ATOM 2547 O O . TRP A 1 320 ? -58.94113 50.35873 24.82403 1.000 72.10956 324 TRP A O 1
ATOM 2558 N N . TYR A 1 321 ? -59.61363 48.32183 25.50953 1.000 68.71308 325 TYR A N 1
ATOM 2559 C CA . TYR A 1 321 ? -60.71731 48.25856 24.55396 1.000 62.85365 325 TYR A CA 1
ATOM 2560 C C . TYR A 1 321 ? -61.76097 49.33275 24.82364 1.000 67.66954 325 TYR A C 1
ATOM 2561 O O . TYR A 1 321 ? -62.25243 49.46975 25.94720 1.000 65.75940 325 TYR A O 1
ATOM 2570 N N . ASP A 1 322 ? -62.12637 50.06654 23.76901 1.000 67.33148 326 ASP A N 1
ATOM 2571 C CA . ASP A 1 322 ? -63.14308 51.10578 23.77294 1.000 64.28066 326 ASP A CA 1
ATOM 2572 C C . ASP A 1 322 ? -63.96550 51.00205 22.48783 1.000 69.41892 326 ASP A C 1
ATOM 2573 O O . ASP A 1 322 ? -63.40773 51.12316 21.38046 1.000 60.26533 326 ASP A O 1
ATOM 2578 N N . PRO A 1 323 ? -65.28706 50.79569 22.57786 1.000 66.57132 327 PRO A N 1
ATOM 2579 C CA . PRO A 1 323 ? -66.07484 50.68539 21.34176 1.000 62.76916 327 PRO A CA 1
ATOM 2580 C C . PRO A 1 323 ? -65.96454 51.90776 20.45023 1.000 65.62007 327 PRO A C 1
ATOM 2581 O O . PRO A 1 323 ? -66.09574 51.77299 19.22642 1.000 68.50778 327 PRO A O 1
ATOM 2585 N N . SER A 1 324 ? -65.70379 53.09354 20.99670 1.000 60.23807 328 SER A N 1
ATOM 2586 C CA . SER A 1 324 ? -65.63238 54.25061 20.11407 1.000 63.54308 328 SER A CA 1
ATOM 2587 C C . SER A 1 324 ? -64.45369 54.12650 19.16870 1.000 65.66148 328 SER A C 1
ATOM 2588 O O . SER A 1 324 ? -64.44395 54.76425 18.11115 1.000 69.87167 328 SER A O 1
ATOM 2591 N N . GLU A 1 325 ? -63.44866 53.31707 19.53411 1.000 63.74621 329 GLU A N 1
ATOM 2592 C CA . GLU A 1 325 ? -62.28865 53.05237 18.68505 1.000 62.53379 329 GLU A CA 1
ATOM 2593 C C . GLU A 1 325 ? -62.38130 51.73277 17.91837 1.000 63.28662 329 GLU A C 1
ATOM 2594 O O . GLU A 1 325 ? -62.07638 51.69046 16.72491 1.000 68.28666 329 GLU A O 1
ATOM 2600 N N . ALA A 1 326 ? -62.78243 50.64336 18.56194 1.000 65.62310 330 ALA A N 1
ATOM 2601 C CA . ALA A 1 326 ? -62.79059 49.35905 17.87423 1.000 65.28613 330 ALA A CA 1
ATOM 2602 C C . ALA A 1 326 ? -64.11797 49.02987 17.18874 1.000 67.01492 330 ALA A C 1
ATOM 2603 O O . ALA A 1 326 ? -64.20565 47.98584 16.52095 1.000 59.09974 330 ALA A O 1
ATOM 2605 N N . GLU A 1 327 ? -65.16269 49.84194 17.38118 1.000 58.50320 331 GLU A N 1
ATOM 2606 C CA . GLU A 1 327 ? -66.46984 49.58627 16.77990 1.000 62.17857 331 GLU A CA 1
ATOM 2607 C C . GLU A 1 327 ? -66.99151 50.85865 16.14606 1.000 69.77657 331 GLU A C 1
ATOM 2608 O O . GLU A 1 327 ? -68.18065 51.18782 16.23003 1.000 73.01871 331 GLU A O 1
ATOM 2614 N N . ALA A 1 328 ? -66.08869 51.58417 15.49686 1.000 66.70765 332 ALA A N 1
ATOM 2615 C CA . ALA A 1 328 ? -66.34113 52.92095 14.99523 1.000 66.57623 332 ALA A CA 1
ATOM 2616 C C . ALA A 1 328 ? -67.04687 52.84586 13.64998 1.000 65.42715 332 ALA A C 1
ATOM 2617 O O . ALA A 1 328 ? -67.10759 51.77932 13.02900 1.000 65.85109 332 ALA A O 1
ATOM 2619 N N . PRO A 1 329 ? -67.61688 53.95524 13.18163 1.000 58.57494 333 PRO A N 1
ATOM 2620 C CA . PRO A 1 329 ? -68.32782 53.93616 11.88929 1.000 67.92208 333 PRO A CA 1
ATOM 2621 C C . PRO A 1 329 ? -67.36528 53.64041 10.75832 1.000 67.01177 333 PRO A C 1
ATOM 2622 O O . PRO A 1 329 ? -66.19682 54.06341 10.80012 1.000 63.31370 333 PRO A O 1
ATOM 2626 N N . PRO A 1 330 ? -67.81380 52.90413 9.74544 1.000 69.38283 334 PRO A N 1
ATOM 2627 C CA . PRO A 1 330 ? -66.90282 52.45338 8.69158 1.000 68.10884 334 PRO A CA 1
ATOM 2628 C C . PRO A 1 330 ? -66.57806 53.59945 7.74796 1.000 67.98642 334 PRO A C 1
ATOM 2629 O O . PRO A 1 330 ? -67.16579 54.68648 7.86401 1.000 71.53386 334 PRO A O 1
ATOM 2633 N N . PRO A 1 331 ? -65.59881 53.43677 6.85778 1.000 69.12950 335 PRO A N 1
ATOM 2634 C CA . PRO A 1 331 ? -65.44197 54.39189 5.75194 1.000 69.85183 335 PRO A CA 1
ATOM 2635 C C . PRO A 1 331 ? -66.54904 54.18772 4.74213 1.000 72.32322 335 PRO A C 1
ATOM 2636 O O . PRO A 1 331 ? -67.12926 53.11066 4.65208 1.000 69.86024 335 PRO A O 1
ATOM 2640 N N . LYS A 1 332 ? -66.85203 55.22589 3.96884 1.000 79.07891 336 LYS A N 1
ATOM 2641 C CA . LYS A 1 332 ? -67.93586 55.10919 2.99261 1.000 92.74530 336 LYS A CA 1
ATOM 2642 C C . LYS A 1 332 ? -67.31462 54.87355 1.61602 1.000 94.06629 336 LYS A C 1
ATOM 2643 O O . LYS A 1 332 ? -66.79042 55.79548 0.98819 1.000 101.24193 336 LYS A O 1
ATOM 2649 N N . ILE A 1 333 ? -67.34581 53.61972 1.16298 1.000 92.71872 337 ILE A N 1
ATOM 2650 C CA . ILE A 1 333 ? -66.70580 53.24305 -0.09664 1.000 98.65932 337 ILE A CA 1
ATOM 2651 C C . ILE A 1 333 ? -67.65553 53.52987 -1.24972 1.000 110.02582 337 ILE A C 1
ATOM 2652 O O . ILE A 1 333 ? -68.73156 52.91486 -1.35483 1.000 114.17267 337 ILE A O 1
ATOM 2657 N N . PRO A 1 334 ? -67.28877 54.46477 -2.13669 1.000 124.40147 338 PRO A N 1
ATOM 2658 C CA . PRO A 1 334 ? -68.21644 54.88929 -3.19499 1.000 124.92447 338 PRO A CA 1
ATOM 2659 C C . PRO A 1 334 ? -68.37133 53.84962 -4.29405 1.000 132.22697 338 PRO A C 1
ATOM 2660 O O . PRO A 1 334 ? -67.84158 52.73614 -4.20166 1.000 127.76708 338 PRO A O 1
ATOM 2664 N N . ASP A 1 335 ? -69.12011 54.20078 -5.33888 1.000 139.23116 339 ASP A N 1
ATOM 2665 C CA . ASP A 1 335 ? -69.33897 53.29291 -6.46326 1.000 149.27156 339 ASP A CA 1
ATOM 2666 C C . ASP A 1 335 ? -68.12048 53.37377 -7.38713 1.000 151.05903 339 ASP A C 1
ATOM 2667 O O . ASP A 1 335 ? -68.16307 53.88915 -8.50751 1.000 148.84103 339 ASP A O 1
ATOM 2672 N N . LYS A 1 336 ? -66.99534 52.88863 -6.85868 1.000 135.95376 340 LYS A N 1
ATOM 2673 C CA . LYS A 1 336 ? -65.74234 52.78506 -7.59301 1.000 126.22369 340 LYS A CA 1
ATOM 2674 C C . LYS A 1 336 ? -65.08321 51.46190 -7.22773 1.000 127.29684 340 LYS A C 1
ATOM 2675 O O . LYS A 1 336 ? -65.00426 51.11012 -6.04677 1.000 124.84787 340 LYS A O 1
ATOM 2681 N N . GLN A 1 337 ? -64.62122 50.72274 -8.22870 1.000 127.15679 341 GLN A N 1
ATOM 2682 C CA . GLN A 1 337 ? -64.01616 49.41785 -8.00156 1.000 125.26479 341 GLN A CA 1
ATOM 2683 C C . GLN A 1 337 ? -62.50160 49.55274 -8.09371 1.000 119.39307 341 GLN A C 1
ATOM 2684 O O . GLN A 1 337 ? -61.96856 49.93218 -9.14475 1.000 123.72752 341 GLN A O 1
ATOM 2690 N N . LEU A 1 338 ? -61.81357 49.25363 -6.99276 1.000 108.43935 342 LEU A N 1
ATOM 2691 C CA . LEU A 1 338 ? -60.35017 49.20396 -6.98874 1.000 106.43715 342 LEU A CA 1
ATOM 2692 C C . LEU A 1 338 ? -59.93523 47.76543 -7.28491 1.000 109.57461 342 LEU A C 1
ATOM 2693 O O . LEU A 1 338 ? -59.47420 47.00635 -6.42920 1.000 97.60849 342 LEU A O 1
ATOM 2698 N N . ASP A 1 339 ? -60.15443 47.37659 -8.52470 1.000 121.12620 343 ASP A N 1
ATOM 2699 C CA . ASP A 1 339 ? -60.17614 45.95526 -8.82508 1.000 125.59967 343 ASP A CA 1
ATOM 2700 C C . ASP A 1 339 ? -59.16113 45.58403 -9.89052 1.000 133.09705 343 ASP A C 1
ATOM 2701 O O . ASP A 1 339 ? -59.40708 44.68533 -10.69557 1.000 149.93473 343 ASP A O 1
ATOM 2706 N N . GLU A 1 340 ? -58.03317 46.29394 -9.92730 1.000 117.85300 344 GLU A N 1
ATOM 2707 C CA . GLU A 1 340 ? -56.90199 45.92864 -10.77350 1.000 118.91625 344 GLU A CA 1
ATOM 2708 C C . GLU A 1 340 ? -57.28466 45.75344 -12.23355 1.000 119.83614 344 GLU A C 1
ATOM 2709 O O . GLU A 1 340 ? -56.59695 45.03866 -12.97191 1.000 113.51781 344 GLU A O 1
ATOM 2715 N N . ARG A 1 341 ? -58.38788 46.36642 -12.65319 1.000 127.00476 345 ARG A N 1
ATOM 2716 C CA . ARG A 1 341 ? -58.68378 46.43881 -14.07013 1.000 131.54369 345 ARG A CA 1
ATOM 2717 C C . ARG A 1 341 ? -57.62975 47.29675 -14.75721 1.000 131.60351 345 ARG A C 1
ATOM 2718 O O . ARG A 1 341 ? -56.84514 48.00305 -14.11413 1.000 125.11470 345 ARG A O 1
ATOM 2726 N N . GLU A 1 342 ? -57.61320 47.23082 -16.08213 1.000 133.14130 346 GLU A N 1
ATOM 2727 C CA . GLU A 1 342 ? -56.69081 48.01868 -16.88383 1.000 130.26707 346 GLU A CA 1
ATOM 2728 C C . GLU A 1 342 ? -57.46488 49.01778 -17.73051 1.000 129.60420 346 GLU A C 1
ATOM 2729 O O . GLU A 1 342 ? -58.49117 48.67535 -18.32937 1.000 138.68586 346 GLU A O 1
ATOM 2735 N N . HIS A 1 343 ? -56.99353 50.25860 -17.72456 1.000 126.41223 347 HIS A N 1
ATOM 2736 C CA . HIS A 1 343 ? -57.33288 51.28639 -18.69475 1.000 121.38338 347 HIS A CA 1
ATOM 2737 C C . HIS A 1 343 ? -56.02196 51.79545 -19.28965 1.000 116.49266 347 HIS A C 1
ATOM 2738 O O . HIS A 1 343 ? -54.93772 51.52974 -18.75833 1.000 114.27098 347 HIS A O 1
ATOM 2745 N N . THR A 1 344 ? -56.10594 52.53825 -20.39573 1.000 111.07477 348 THR A N 1
ATOM 2746 C CA . THR A 1 344 ? -54.87948 52.98986 -21.03862 1.000 108.31568 348 THR A CA 1
ATOM 2747 C C . THR A 1 344 ? -54.35294 54.26826 -20.38020 1.000 103.63746 348 THR A C 1
ATOM 2748 O O . THR A 1 344 ? -54.95512 54.82402 -19.45238 1.000 102.18845 348 THR A O 1
ATOM 2752 N N . ILE A 1 345 ? -53.19257 54.72659 -20.86670 1.000 101.04701 349 ILE A N 1
ATOM 2753 C CA . ILE A 1 345 ? -52.56459 55.93117 -20.32148 1.000 105.64900 349 ILE A CA 1
ATOM 2754 C C . ILE A 1 345 ? -53.53251 57.10793 -20.39922 1.000 104.55324 349 ILE A C 1
ATOM 2755 O O . ILE A 1 345 ? -53.73594 57.83931 -19.42186 1.000 97.61095 349 ILE A O 1
ATOM 2760 N N . GLU A 1 346 ? -54.16267 57.28319 -21.56356 1.000 114.24746 350 GLU A N 1
ATOM 2761 C CA . GLU A 1 346 ? -55.09264 58.38686 -21.76736 1.000 110.32512 350 GLU A CA 1
ATOM 2762 C C . GLU A 1 346 ? -56.23690 58.34807 -20.76144 1.000 109.55434 350 GLU A C 1
ATOM 2763 O O . GLU A 1 346 ? -56.67164 59.39271 -20.25995 1.000 114.91701 350 GLU A O 1
ATOM 2769 N N . GLU A 1 347 ? -56.72414 57.15038 -20.44012 1.000 103.91915 351 GLU A N 1
ATOM 2770 C CA . GLU A 1 347 ? -57.91208 57.01804 -19.60431 1.000 101.64035 351 GLU A CA 1
ATOM 2771 C C . GLU A 1 347 ? -57.59842 57.19914 -18.12434 1.000 100.37466 351 GLU A C 1
ATOM 2772 O O . GLU A 1 347 ? -58.35141 57.87310 -17.40860 1.000 100.77518 351 GLU A O 1
ATOM 2778 N N . TRP A 1 348 ? -56.50663 56.58302 -17.65056 1.000 100.94809 352 TRP A N 1
ATOM 2779 C CA . TRP A 1 348 ? -56.03386 56.80006 -16.28238 1.000 93.89281 352 TRP A CA 1
ATOM 2780 C C . TRP A 1 348 ? -55.85160 58.27771 -15.99088 1.000 91.69839 352 TRP A C 1
ATOM 2781 O O . TRP A 1 348 ? -56.12805 58.73957 -14.87666 1.000 87.32105 352 TRP A O 1
ATOM 2792 N N . LYS A 1 349 ? -55.36426 59.03109 -16.98212 1.000 9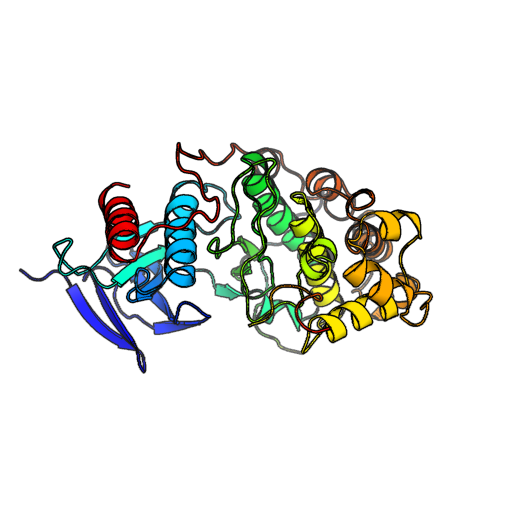1.45591 353 LYS A N 1
ATOM 2793 C CA . LYS A 1 349 ? -55.14057 60.45426 -16.78253 1.000 94.27827 353 LYS A CA 1
ATOM 2794 C C . LYS A 1 349 ? -56.43591 61.14745 -16.40445 1.000 91.66140 353 LYS A C 1
ATOM 2795 O O . LYS A 1 349 ? -56.47219 61.93406 -15.45040 1.000 92.13946 353 LYS A O 1
ATOM 2801 N N . GLU A 1 350 ? -57.51982 60.84207 -17.12118 1.000 96.23112 354 GLU A N 1
ATOM 2802 C CA . GLU A 1 350 ? -58.80661 61.43903 -16.78488 1.000 98.28181 354 GLU A CA 1
ATOM 2803 C C . GLU A 1 350 ? -59.28285 60.97822 -15.41147 1.000 95.43035 354 GLU A C 1
ATOM 2804 O O . GLU A 1 350 ? -59.70548 61.80351 -14.59166 1.000 95.41129 354 GLU A O 1
ATOM 2810 N N . LEU A 1 351 ? -59.19202 59.66935 -15.13037 1.000 97.23372 355 LEU A N 1
ATOM 2811 C CA . LEU A 1 351 ? -59.66624 59.14841 -13.84994 1.000 87.58044 355 LEU A CA 1
ATOM 2812 C C . LEU A 1 351 ? -58.98050 59.84680 -12.68757 1.000 85.73952 355 LEU A C 1
ATOM 2813 O O . LEU A 1 351 ? -59.62707 60.23190 -11.70805 1.000 83.56612 355 LEU A O 1
ATOM 2818 N N . ILE A 1 352 ? -57.66728 60.02238 -12.78602 1.000 87.04551 356 ILE A N 1
ATOM 2819 C CA . ILE A 1 352 ? -56.90395 60.63430 -11.70853 1.000 83.40871 356 ILE A CA 1
ATOM 2820 C C . ILE A 1 352 ? -57.18921 62.13258 -11.61502 1.000 85.19930 356 ILE A C 1
ATOM 2821 O O . ILE A 1 352 ? -57.22015 62.70603 -10.51565 1.000 78.36094 356 ILE A O 1
ATOM 2826 N N . TYR A 1 353 ? -57.38428 62.79274 -12.76260 1.000 82.13843 357 TYR A N 1
ATOM 2827 C CA . TYR A 1 353 ? -57.65616 64.22799 -12.75417 1.000 84.64769 357 TYR A CA 1
ATOM 2828 C C . TYR A 1 353 ? -59.00741 64.52148 -12.11847 1.000 94.40507 357 TYR A C 1
ATOM 2829 O O . TYR A 1 353 ? -59.12862 65.43846 -11.29350 1.000 95.49177 357 TYR A O 1
ATOM 2838 N N . LYS A 1 354 ? -60.03262 63.73484 -12.47574 1.000 91.92646 358 LYS A N 1
ATOM 2839 C CA . LYS A 1 354 ? -61.36269 63.93557 -11.90687 1.000 89.28460 358 LYS A CA 1
ATOM 2840 C C . LYS A 1 354 ? -61.33774 63.77552 -10.38869 1.000 95.60975 358 LYS A C 1
ATOM 2841 O O . LYS A 1 354 ? -61.95323 64.56832 -9.66290 1.000 99.75537 358 LYS A O 1
ATOM 2847 N N . GLU A 1 355 ? -60.60385 62.77349 -9.88617 1.000 92.48510 359 GLU A N 1
ATOM 2848 C CA . GLU A 1 355 ? -60.53420 62.56929 -8.44115 1.000 92.11628 359 GLU A CA 1
ATOM 2849 C C . GLU A 1 355 ? -59.90595 63.76814 -7.74714 1.000 87.75603 359 GLU A C 1
ATOM 2850 O O . GLU A 1 355 ? -60.33276 64.15388 -6.65365 1.000 91.45085 359 GLU A O 1
ATOM 2856 N N . VAL A 1 356 ? -58.89495 64.37560 -8.36474 1.000 86.32330 360 VAL A N 1
ATOM 2857 C CA . VAL A 1 356 ? -58.27858 65.54344 -7.74715 1.000 84.07767 360 VAL A CA 1
ATOM 2858 C C . VAL A 1 356 ? -59.24450 66.72267 -7.72945 1.000 85.69213 360 VAL A C 1
ATOM 2859 O O . VAL A 1 356 ? -59.28963 67.48454 -6.75684 1.000 90.07717 360 VAL A O 1
ATOM 2863 N N . MET A 1 357 ? -60.03555 66.89280 -8.79217 1.000 86.59785 361 MET A N 1
ATOM 2864 C CA . MET A 1 357 ? -60.86649 68.08271 -8.92198 1.000 93.15994 361 MET A CA 1
ATOM 2865 C C . MET A 1 357 ? -62.24437 67.96230 -8.27805 1.000 103.10851 361 MET A C 1
ATOM 2866 O O . MET A 1 357 ? -62.86682 68.99226 -7.99887 1.000 107.18175 361 MET A O 1
ATOM 2871 N N . ASP A 1 358 ? -62.76416 66.75283 -8.07325 1.000 105.26542 362 ASP A N 1
ATOM 2872 C CA . ASP A 1 358 ? -64.13867 66.61012 -7.59343 1.000 113.24018 362 ASP A CA 1
ATOM 2873 C C . ASP A 1 358 ? -64.22615 66.69518 -6.06926 1.000 122.73872 362 ASP A C 1
ATOM 2874 O O . ASP A 1 358 ? -64.84578 67.61713 -5.52877 1.000 130.29655 362 ASP A O 1
ATOM 2879 N N . LEU A 1 359 ? -63.59801 65.75551 -5.36544 1.000 126.74876 363 LEU A N 1
ATOM 2880 C CA . LEU A 1 359 ? -63.67264 65.71698 -3.90232 1.000 135.54375 363 LEU A CA 1
ATOM 2881 C C . LEU A 1 359 ? -62.29157 65.87475 -3.27073 1.000 130.30156 363 LEU A C 1
ATOM 2882 O O . LEU A 1 359 ? -61.71109 66.96406 -3.27793 1.000 127.42887 363 LEU A O 1
ATOM 2884 N N . ARG B 2 1 ? -58.31330 49.03721 35.59500 1.000 110.06966 157 ARG B N 1
ATOM 2885 C CA . ARG B 2 1 ? -57.89316 49.35476 34.22667 1.000 115.23059 157 ARG B CA 1
ATOM 2886 C C . ARG B 2 1 ? -56.69991 50.31019 34.25938 1.000 108.70550 157 ARG B C 1
ATOM 2887 O O . ARG B 2 1 ? -56.78013 51.37029 34.87428 1.000 110.77329 157 ARG B O 1
ATOM 2895 N N . PRO B 2 2 ? -55.60154 49.93240 33.60481 1.000 107.63714 158 PRO B N 1
ATOM 2896 C CA . PRO B 2 2 ? -54.39442 50.76330 33.63875 1.000 104.84167 158 PRO B CA 1
ATOM 2897 C C . PRO B 2 2 ? -54.49626 51.97782 32.72480 1.000 99.40687 158 PRO B C 1
ATOM 2898 O O . PRO B 2 2 ? -55.11113 51.94087 31.65523 1.000 98.79032 158 PRO B O 1
ATOM 2902 N N . LYS B 2 3 ? -53.86647 53.06717 33.16370 1.000 99.24108 159 LYS B N 1
ATOM 2903 C CA . LYS B 2 3 ? -53.88400 54.30890 32.39997 1.000 96.06362 159 LYS B CA 1
ATOM 2904 C C . LYS B 2 3 ? -53.11384 54.14438 31.09428 1.000 89.56128 159 LYS B C 1
ATOM 2905 O O . LYS B 2 3 ? -52.02874 53.55735 31.05584 1.000 89.72151 159 LYS B O 1
ATOM 2911 N N . ARG B 2 4 ? -53.68047 54.65919 30.01957 1.000 86.24170 160 ARG B N 1
ATOM 2912 C CA . ARG B 2 4 ? -53.00484 54.57419 28.73868 1.000 81.65526 160 ARG B CA 1
ATOM 2913 C C . ARG B 2 4 ? -51.72707 55.40519 28.75305 1.000 79.80536 160 ARG B C 1
ATOM 2914 O O . ARG B 2 4 ? -51.69612 56.48341 29.35238 1.000 83.74528 160 ARG B O 1
ATOM 2922 N N . PRO B 2 5 ? -50.66751 54.93754 28.09969 1.000 77.10309 161 PRO B N 1
ATOM 2923 C CA . PRO B 2 5 ? -49.44918 55.75074 27.99620 1.000 71.68819 161 PRO B CA 1
ATOM 2924 C C . PRO B 2 5 ? -49.70501 57.02274 27.20045 1.000 80.09398 161 PRO B C 1
ATOM 2925 O O . PRO B 2 5 ? -50.44083 57.01832 26.21133 1.000 85.54929 161 PRO B O 1
ATOM 2929 N N . THR B 2 6 ? -49.07112 58.11901 27.63445 1.000 77.07316 162 THR B N 1
ATOM 2930 C CA . THR B 2 6 ? -49.15763 59.39765 26.94319 1.000 83.11644 162 THR B CA 1
ATOM 2931 C C . THR B 2 6 ? -47.84382 59.84202 26.30872 1.000 83.66171 162 THR B C 1
ATOM 2932 O O . THR B 2 6 ? -47.83896 60.81369 25.53577 1.000 81.12283 162 THR B O 1
ATOM 2936 N N . THR B 2 7 ? -46.73135 59.19281 26.62323 1.000 78.01505 163 THR B N 1
ATOM 2937 C CA . THR B 2 7 ? -45.45264 59.60793 26.07117 1.000 87.30002 163 THR B CA 1
ATOM 2938 C C . THR B 2 7 ? -44.76021 58.40800 25.44245 1.000 79.34032 163 THR B C 1
ATOM 2939 O O . THR B 2 7 ? -44.84088 57.29902 25.97383 1.000 76.64063 163 THR B O 1
ATOM 2943 N N . LEU B 2 8 ? -44.11261 58.63134 24.29299 1.000 77.22433 164 LEU B N 1
ATOM 2944 C CA . LEU B 2 8 ? -43.33631 57.60112 23.60426 1.000 79.62930 164 LEU B CA 1
ATOM 2945 C C . LEU B 2 8 ? -42.07887 58.23333 23.01693 1.000 82.87963 164 LEU B C 1
ATOM 2946 O O . LEU B 2 8 ? -42.17137 59.12779 22.16883 1.000 81.23409 164 LEU B O 1
ATOM 2951 N N . ASN B 2 9 ? -40.91188 57.74656 23.43339 1.000 81.36368 165 ASN B N 1
ATOM 2952 C CA . ASN B 2 9 ? -39.64131 58.33876 23.01521 1.000 87.53645 165 ASN B CA 1
ATOM 2953 C C . ASN B 2 9 ? -39.17398 57.76720 21.69270 1.000 89.54223 165 ASN B C 1
ATOM 2954 O O . ASN B 2 9 ? -39.04879 56.54909 21.53689 1.000 96.24565 165 ASN B O 1
ATOM 2959 N N . LEU B 2 10 ? -38.89063 58.65027 20.75262 1.000 80.35878 166 LEU B N 1
ATOM 2960 C CA . LEU B 2 10 ? -38.59049 58.23132 19.40044 1.000 79.02412 166 LEU B CA 1
ATOM 2961 C C . LEU B 2 10 ? -37.09448 58.16301 19.11281 1.000 83.79286 166 LEU B C 1
ATOM 2962 O O . LEU B 2 10 ? -36.70630 57.73943 18.01965 1.000 86.38516 166 LEU B O 1
ATOM 2967 N N . PHE B 2 11 ? -36.24838 58.56091 20.05381 1.000 80.36183 167 PHE B N 1
ATOM 2968 C CA . PHE B 2 11 ? -34.82078 58.52915 19.78850 1.000 93.25836 167 PHE B CA 1
ATOM 2969 C C . PHE B 2 11 ? -34.12440 57.86140 20.96479 1.000 110.14458 167 PHE B C 1
ATOM 2970 O O . PHE B 2 11 ? -34.52184 58.05932 22.12153 1.000 114.24085 167 PHE B O 1
ATOM 2978 N N . PRO B 2 12 ? -33.11117 57.04263 20.70458 1.000 127.78527 168 PRO B N 1
ATOM 2979 C CA . PRO B 2 12 ? -32.54073 56.22400 21.77553 1.000 134.49880 168 PRO B CA 1
ATOM 2980 C C . PRO B 2 12 ? -31.71982 57.05744 22.74467 1.000 139.17012 168 PRO B C 1
ATOM 2981 O O . PRO B 2 12 ? -31.30211 58.18136 22.45464 1.000 135.35291 168 PRO B O 1
ATOM 2985 N N . GLN B 2 13 ? -31.52624 56.48997 23.93312 1.000 149.62915 169 GLN B N 1
ATOM 2986 C CA . GLN B 2 13 ? -30.51652 56.95267 24.87631 1.000 159.95162 169 GLN B CA 1
ATOM 2987 C C . GLN B 2 13 ? -29.51468 55.85689 25.21022 1.000 166.55744 169 GLN B C 1
ATOM 2988 O O . GLN B 2 13 ? -28.30188 56.10171 25.16614 1.000 167.38742 169 GLN B O 1
ATOM 2994 N N . VAL B 2 14 ? -29.99342 54.64640 25.52242 1.000 164.45191 170 VAL B N 1
ATOM 2995 C CA . VAL B 2 14 ? -29.16104 53.48144 25.87059 1.000 161.94452 170 VAL B CA 1
ATOM 2996 C C . VAL B 2 14 ? -28.25785 53.76151 27.07625 1.000 159.85175 170 VAL B C 1
ATOM 2997 O O . VAL B 2 14 ? -28.44915 53.19662 28.15840 1.000 149.93467 170 VAL B O 1
ATOM 3001 N N . SER B 2 30 ? -40.53053 42.74756 -10.55551 1.000 136.98530 210 SER B N 1
ATOM 3002 C CA . SER B 2 30 ? -40.10832 41.65533 -11.43249 1.000 149.16469 210 SER B CA 1
ATOM 3003 C C . SER B 2 30 ? -40.72668 40.32350 -11.00690 1.000 150.02808 210 SER B C 1
ATOM 3004 O O . SER B 2 30 ? -41.08465 39.50073 -11.85529 1.000 153.89450 210 SER B O 1
ATOM 3007 N N . ILE B 2 31 ? -40.83200 40.11328 -9.69274 1.000 148.12484 211 ILE B N 1
ATOM 3008 C CA . ILE B 2 31 ? -41.32703 38.86426 -9.11183 1.000 146.17774 211 ILE B CA 1
ATOM 3009 C C . ILE B 2 31 ? -42.41732 39.19989 -8.08584 1.000 141.76237 211 ILE B C 1
ATOM 3010 O O . ILE B 2 31 ? -42.17213 39.97053 -7.14571 1.000 128.83726 211 ILE B O 1
ATOM 3015 N N . CYS B 2 32 ? -43.62323 38.63154 -8.27945 1.000 151.57376 212 CYS B N 1
ATOM 3016 C CA . CYS B 2 32 ? -44.78073 38.78468 -7.38534 1.000 138.84771 212 CYS B CA 1
ATOM 3017 C C . CYS B 2 32 ? -45.04496 37.57621 -6.49421 1.000 132.56168 212 CYS B C 1
ATOM 3018 O O . CYS B 2 32 ? -45.53072 37.75499 -5.37324 1.000 124.19919 212 CYS B O 1
ATOM 3021 N N . LEU B 2 33 ? -44.78276 36.35448 -6.97428 1.000 123.37616 213 LEU B N 1
ATOM 3022 C CA . LEU B 2 33 ? -45.01620 35.13441 -6.20672 1.000 115.74468 213 LEU B CA 1
ATOM 3023 C C . LEU B 2 33 ? -43.86387 34.16444 -6.45023 1.000 119.53547 213 LEU B C 1
ATOM 3024 O O . LEU B 2 33 ? -43.06638 34.33745 -7.37751 1.000 126.10135 213 LEU B O 1
ATOM 3029 N N . SER B 2 34 ? -43.78179 33.11070 -5.59701 1.000 113.16119 214 SER B N 1
ATOM 3030 C CA . SER B 2 34 ? -42.70493 32.10219 -5.64684 1.000 111.24545 214 SER B CA 1
ATOM 3031 C C . SER B 2 34 ? -42.82471 31.18612 -6.82203 1.000 125.89118 214 SER B C 1
ATOM 3032 O O . SER B 2 34 ? -42.07390 30.20540 -6.82757 1.000 132.93517 214 SER B O 1
ATOM 3035 N N . ASP B 2 35 ? -43.72887 31.47709 -7.76256 1.000 134.35529 215 ASP B N 1
ATOM 3036 C CA . ASP B 2 35 ? -43.95883 30.66074 -8.94853 1.000 139.56451 215 ASP B CA 1
ATOM 3037 C C . ASP B 2 35 ? -43.28402 31.21716 -10.20268 1.000 148.12273 215 ASP B C 1
ATOM 3038 O O . ASP B 2 35 ? -43.14538 30.48408 -11.18998 1.000 154.92217 215 ASP B O 1
ATOM 3043 N N . GLU B 2 36 ? -42.82652 32.47110 -10.18433 1.000 146.63740 216 GLU B N 1
ATOM 3044 C CA . GLU B 2 36 ? -42.12615 33.03919 -11.33388 1.000 153.33444 216 GLU B CA 1
ATOM 3045 C C . GLU B 2 36 ? -40.62780 32.75049 -11.35541 1.000 157.86498 216 GLU B C 1
ATOM 3046 O O . GLU B 2 36 ? -39.97346 33.06702 -12.35792 1.000 158.89145 216 GLU B O 1
ATOM 3052 N N . LEU B 2 37 ? -40.06171 32.22718 -10.26368 1.000 158.71812 217 LEU B N 1
ATOM 3053 C CA . LEU B 2 37 ? -38.66805 31.78581 -10.18059 1.000 166.46371 217 LEU B CA 1
ATOM 3054 C C . LEU B 2 37 ? -38.39465 30.35625 -10.68031 1.000 168.64826 217 LEU B C 1
ATOM 3055 O O . LEU B 2 37 ? -37.40854 30.15891 -11.40560 1.000 172.61024 217 LEU B O 1
ATOM 3060 N N . PRO B 2 38 ? -39.20697 29.32230 -10.31993 1.000 157.14599 218 PRO B N 1
ATOM 3061 C CA . PRO B 2 38 ? -38.93969 27.94229 -10.78394 1.000 151.68328 218 PRO B CA 1
ATOM 3062 C C . PRO B 2 38 ? -38.80012 27.71784 -12.30543 1.000 148.68149 218 PRO B C 1
ATOM 3063 O O . PRO B 2 38 ? -37.97685 26.91680 -12.76794 1.000 140.32604 218 PRO B O 1
#

GO terms:
  GO:0034614 cellular response to reactive oxygen species (P, IDA)
  GO:0031281 positive regulation of cyclase activity (P, IMP)
  GO:0051247 positive regulation of protein metabolic process (P, IMP)
  GO:0016241 regulation of macroautopha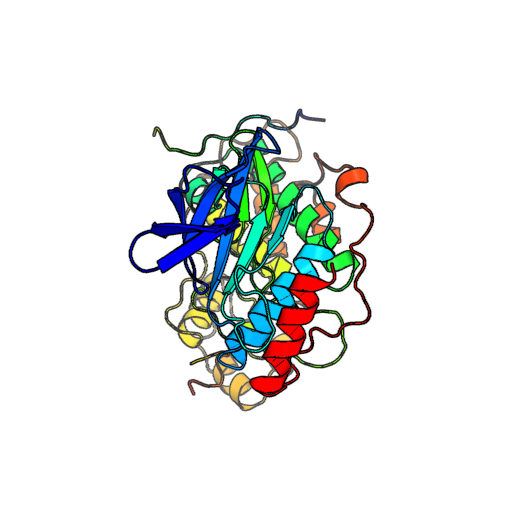gy (P, TAS)
  GO:0004674 protein serine/threonine kinase activity (F, IDA)
  GO:0043066 negative regulation of apoptotic process (P, IDA)
  GO:0009411 response to UV (P, IDA)
  GO:0071222 cellular response to lipopolysaccharide (P, IDA)
  GO:0007258 JUN phosphorylation (P, IDA)
  GO:0034599 cellular response to oxidative stress (P, IDA)
  GO:0018105 peptidyl-serine phosphorylation (P, IDA)
  GO:1900227 positive regulation of NLRP3 inflammasome complex assembly (P, IDA)
  GO:0006979 response to oxidative stress (P, IDA)
  GO:0106310 protein serine kinase activity (F, EXP)
  GO:0006468 protein phosphorylation (P, IMP)
  GO:0005515 protein binding (F, IPI)
  GO:0004674 protein serine/threonine kinase activity (F, TAS)
  GO:0004705 JUN kinase activity (F, TAS)
  GO:0038095 Fc-epsilon receptor signaling pathway (P, TAS)
  GO:0043065 positive regulation of apoptotic process (P, TAS)

Sequence (380 aa):
DNNFYSVEIGDSTFTVLKRYQNLKPIGSGAQGIVCAAYDAILERNVAIKKLSRPFQNQTHAKRAYRELVLMKCVNHKNIIGLLNVFTPQKSLEEFQDVYIVMELMDANLCQVIQMELDHERMSYLLYQMLCGIKHLHSAGIIHRDLKPSNIVVKSDCTLKILDFGLARTAGTSFMMTPYVVTRYYRAPEVILGMGYKENVDLWSVGCIMGEMVCHKILFPGRDYIDQWNKVIEQLGTPCPEFMKKLQPTVRTYVENRPKYAGYSFEKLFPDVLFPADSEHNKLKASQARDLLSKMLVIDASKRISVDEALQHPYINVWYDPSEAEAPPPKIPDKQLDEREHTIEEWKELIYKEVMDLRPKRPTTLNLFPQVSICLSDELP

Foldseek 3Di:
DQQWDWDDDPPDIDTDGPQWDDWDWDDAFPQGTKTWTARNVVRDIKIKGKRWQQLPDQLSLLLLLQQLQVQVFDDAQQAWHWDAKDFRDDDLVRGTMIMTITHDFDFFQLVLLQDADALVLLLQALLSVLLQLLQCVVQQKAQQDDDRRQKGHHPVSHIHGHRSSQIFHHDPDDDQGDDGDPCLQAALCNLQVHGDGRLSVLSSSLQVSLSSLVVDGQQDDPDSVSRVVSLCQAQWQDDVVLLVRHDVVSSVVSVPDPTHHHDDLCVSRPCVSHPDADPPPQSGPVQSSVLSVQSSDRRVVSHDDSVVSCVRSSNVVPDDCCRNVPDHGDNDPDGSRSDDDHSSVSSVSSVCSSPPD/DDDDDDDDDDDDDPCDDDPVVPD

Radius of gyration: 21.51 Å; Cα contacts (8 Å, |Δi|>4): 651; chains: 2; bounding box: 40×68×60 Å

Organism: Homo sapiens (NCBI:txid9606)

InterPro domains:
  IPR000719 Protein kinase domain [PF00069] (26-321)
  IPR000719 Protein kinase domain [PS50011] (26-321)
  IPR000719 Protein kinase domain [SM00220] (26-321)
  IPR003527 Mitogen-activated protein (MAP) kinase, conserved site [PS01351] (61-163)
  IPR008271 Serine/threonine-protein kinase, active site [PS00108] (147-159)
  IPR008351 Mitogen-activated protein (MAP) kinase, JNK [PR01772] (76-85)
  IPR008351 Mitogen-activated protein (MAP) kinase, JNK [PR01772] (112-127)
  IPR008351 Mitogen-activated protein (MAP) kinase, JNK [PR01772] (135-1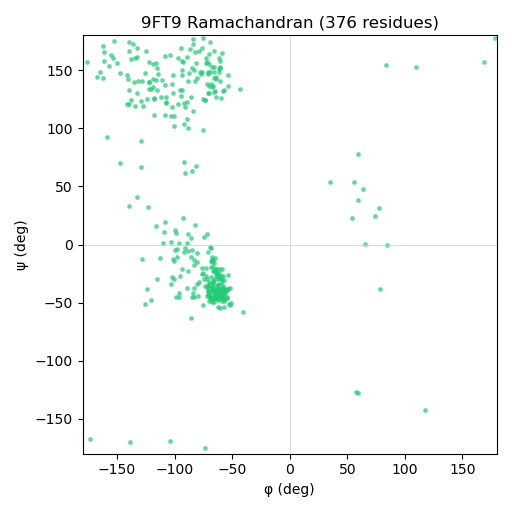46)
  IPR008351 Mitogen-activated protein (MAP) kinase, JNK [PR01772] (173-183)
  IPR008351 Mitogen-activated protein (MAP) kinase, JNK [PR01772] (198-208)
  IPR008351 Mitogen-activated protein (MAP) kinase, JNK [PR01772] (233-245)
  IPR008351 Mitogen-activated protein (MAP) kinase, JNK [PR01772] (261-277)
  IPR008351 Mitogen-activated protein (MAP) kinase, JNK [PR01772] (280-304)
  IPR008351 Mitogen-activated protein (MAP) kinase, JNK [PR01772] (324-335)
  IPR011009 Protein kinase-like domain superfamily [SSF56112] (12-357)
  IPR050117 Mitogen-activated protein (MAP) kinase [PTHR24055] (24-347)

Nearest PDB structures (foldseek):
  5lw1-assembly3_H  TM=9.521E-01  e=1.704E-59  Homo sapiens
  3o2m-assembly1_A  TM=9.663E-01  e=2.732E-58  Homo sapiens
  2h96-assembly1_A  TM=9.758E-01  e=8.765E-57  Homo sapiens
  6zr5-assembly2_B  TM=9.500E-01  e=1.322E-54  Homo sapiens
  3npc-assembly1_A  TM=8.946E-01  e=8.737E-50  Homo sapiens

B-factor: mean 87.96, std 23.58, range [48.95, 185.56]

Solvent-accessible surface area: 17523 Å² total; per-residue (Å²): 154,112,90,42,58,70,34,113,19,72,152,28,50,0,30,0,41,104,58,2,64,120,20,126,80,85,37,98,52,92,39,34,40,29,0,2,3,85,0,47,115,84,128,105,81,0,7,0,27,22,5,45,116,5,16,71,53,45,85,84,0,30,34,0,25,2,5,1,2,0,5,41,2,16,113,23,113,4,2,3,24,52,67,38,21,18,13,23,40,194,47,68,155,116,0,66,22,0,1,2,0,14,42,39,15,76,10,53,0,64,63,0,13,122,33,120,8,50,2,44,63,4,0,19,0,1,2,7,0,1,1,0,0,44,7,0,24,53,29,16,0,11,0,14,6,2,11,6,56,11,0,17,0,74,58,67,0,42,0,22,0,33,20,0,0,3,0,11,9,67,49,155,78,108,22,77,5,20,92,14,103,46,26,64,11,12,1,0,5,14,0,6,26,27,53,41,93,57,2,5,1,0,1,8,1,0,2,0,0,0,14,2,2,36,62,156,61,18,3,58,4,230,36,2,51,48,2,2,38,70,1,2,76,51,37,5,43,15,65,104,129,5,11,128,103,8,90,94,77,11,69,81,60,6,53,117,57,67,152,82,102,22,104,60,39,102,141,27,4,52,99,139,62,11,16,97,71,27,162,55,128,48,0,47,6,66,36,0,26,49,1,0,35,89,1,6,32,14,20,19,89,138,11,18,26,4,76,96,0,3,109,11,46,0,0,26,2,7,56,54,79,84,14,2,106,23,108,80,6,144,57,53,160,59,105,4,35,44,133,135,53,71,73,140,86,8,35,69,51,0,34,122,16,8,117,124,87,202,33,184,69,18,94,76,3,110,15,156,75,180,187,120,37,32,20,5,56,76,66,132

Secondary structure (DSSP, 8-state):
---EEEEEETTEEEEEETTEEEEEEEEEETTEEEEEEEETTTTEEEEEEEEESGGGSHHHHHHHHHHHHHHHH---TTBPPEEEEE-S--STTT--EEEEEEE--SEETHHHHHSPP-HHHHHHHHHHHHHHHHHHHTTT-B-----GGGEEE-TTS-EEE---TT-B---SS--PPPP-S--TT--HHHHHT----TTHHHHHHHHHHHHHHHSS-SS--SSHHHHHHHHHHHH-PPPHHHHHTS-HHHHHHHHTS-------HHHHS-GGGS-S--SSSSS-HHHHHHHHHHHS-SSGGGSPPHHHHHTSHHHHTT--HHHHTPPPP---S---S-----HHHHHHHHHHHHHH-/-PPPP-----S-----SSTTS--